Protein AF-0000000072198340 (afdb_homodimer)

Organism: NCBI:txid1219067

Secondary structure (DSSP, 8-state):
-HHHHHHTT-HHHHHHHHHHHHHHHHHHHTTS---HHHHHHHHHHHHHHHHHHHHHHHHHTHHHHTTSTTTTTSTTTTT-S-HHHHHHHHHHHHHHHHHHIIIII-HHHHHHHHHHHHIIIIIIIIIIHHH-TTHHHHHHHHHTHHHHHHHHHHHSS--HHHHHHHHHHHHHHHHHHHHHHHHTHHHHHHHT---HHHHH-HHHHHHHHHHHHHHHHHHHHHHHHHSS--HHHHHHHHHHHHHHHHHHTS---TTTHHHHHHHHHHHHHHHHHHHHHHHHHTTHHHH--/-HHHHHHTT-HHHHHHHHHHHHHHHHHHHTTS---HHHHHHHHHHHHHHHHHHHHHHHHHTHHHHTTSTTTTTSTTTTT-S-HHHHHHHHHHHHHHHHHHIIIII-HHHHHHHHHHHHIIIIIIIIIIHHH-TTHHHHHHHHHTHHHHHHHHHHHSS--HHHHHHHHHHHHHHHHHHHHHHHHTHHHHHHHT---HHHHH-HHHHHHHHHHHHHHHHHHHHHHHHHSS--HHHHHHHHHHHHHHHHHHTS---TTTHHHHHHHHHHHHHHHHHHHHHHHHHTHHHHHH-

Sequence (578 aa):
MLKSYLSITKPGIIFGNLISVAAGFFLAAKTEPASLTLFLTTLAGVGLVIASGCVVNNIFDRDIDQKMARTQNRELAKGNINIDVAFVYALVLLLVGTGLLFQLANPLSAVVVLLGYVYYVFFYTMWYKRNSVYGTLVGSISGAVPPLVGYLAVTNFISLEAILLFTMFCLWQMPHSYAIAMFRMQDYREAGIPVLPVKEGIHKAHRHMKAYVVAFGAVSLGLFLLGEAGYEYLAVAAVVCFMWTKVTFRSIDDENYVAWSKSVFKVSLLVVMGISGVLGVELLPLALVMLKSYLSITKPGIIFGNLISVAAGFFLAAKTEPASLTLFLTTLAGVGLVIASGCVVNNIFDRDIDQKMARTQNRELAKGNINIDVAFVYALVLLLVGTGLLFQLANPLSAVVVLLGYVYYVFFYTMWYKRNSVYGTLVGSISGAVPPLVGYLAVTNFISLEAILLFTMFCLWQMPHSYAIAMFRMQDYREAGIPVLPVKEGIHKAHRHMKAYVVAFGAVSLGLFLLGEAGYEYLAVAAVVCFMWTKVTFRSIDDENYVAWSKSVFKVSLLVVMGISGVLGVELLPLALV

Foldseek 3Di:
DVVLLVVLLPVVLLVLLLLLLLLLLLQLVVPFPDDPQLSVLLSQLLSLLSSLLSLLLCLLCLLLLCQFPVRVPRCVVVPVDDNVVSNVSSVVSNVVSLVSLVPPQHNLLSVLLVVLSCQCNPVQRVPPQQDHQCSQLSNQQSSLSSSLSSNCSGVVDCDPLSVLSSLLSSLLSLLLVLLVCQLRVVSCVRSNGNHCCNPPNDVVSLVSSLVSLVVSLVSQVVCVVVGDQDPLLVVLSVVLSVLLNVLSPDDDDPVCSNVSSVSNNVSSSVNSNSNSVSSNVVCVVVVVD/DVVLLVVLLPVVLLVLLLLLLLLLLLQLVVPFPDDPQLSVLLSQLLSLLSSLLSLLLCQLCLLLLCQFPVRVPRCVVVPVDDNVVSNVSSVVSNVVSLVSLVPPQHNLLSVLLVVLSCQCNPVQRPPPQQDHQCSQLSNQQSSLSSSLSSNCSGVVDCDPLSVLSSLLSSLLSLLLVLLVCQLRVVSCVRSNGNHCCNPPNDVVSLVSSLVSLVVSLVSQVVCVVVGDQDPLLVVLSVVLSVLLNVLSPDDDDPVCSNVSSVSNNVSSSVNSNSNSVSSNVVCVVVVVD

Nearest PDB structures (foldseek):
  4od4-assembly1_A  TM=7.819E-01  e=3.103E-07  Aeropyrum pernix K1
  8djm-assembly1_B  TM=6.922E-01  e=1.796E-05  Cricetulus griseus
  4wk5-assembly1_A-2  TM=5.628E-01  e=3.702E-02  Thermotoga neapolitana DSM 4359
  3pde-assembly1_B  TM=6.732E-01  e=1.519E-01  Levilactobacillus brevis ATCC 367
  3wjo-assembly1_A  TM=5.723E-01  e=1.115E-01  Escherichia coli O104:H4 str. 2009EL-2071

pLDDT: mean 94.13, std 7.8, range [33.42, 98.78]

InterPro domains:
  IPR000537 UbiA prenyltransferase [PF01040] (18-269)
  IPR006369 Protohaem IX farnesyltransferase [MF_00154] (1-284)
  IPR006369 Protohaem IX farnesyltransferase [PTHR43448] (4-273)
  IPR006369 Protohaem IX farnesyltransferase [TIGR01473] (3-276)
  IPR006369 Protohaem IX farnesyltransferase [cd13957] (6-278)
  IPR030470 UbiA prenyltransferase conserved site [PS00943] (57-79)
  IPR044878 UbiA prenyltransferase superfamily [G3DSA:1.10.357.140] (13-177)

Solvent-accessible surface area (backbone atoms only — not comparable to full-atom values): 28227 Å² total; per-residue (Å²): 110,68,66,59,58,49,55,46,30,37,59,70,59,42,54,57,44,45,47,38,18,47,23,23,31,34,55,34,45,73,80,36,82,72,50,71,67,45,50,52,43,49,49,50,13,52,41,28,35,50,26,15,53,35,31,52,44,45,66,71,36,21,75,45,26,53,51,19,86,91,37,32,78,36,53,53,39,66,60,75,49,61,65,68,59,49,47,53,50,22,48,50,29,35,52,52,10,40,49,42,21,38,76,63,50,29,48,58,27,26,43,52,51,50,51,28,48,51,43,35,51,49,49,15,61,70,38,26,43,60,72,29,59,57,15,62,62,53,39,18,53,35,65,15,36,46,25,35,34,24,23,23,40,51,65,62,58,87,48,71,50,48,52,41,53,26,51,32,44,28,32,50,40,48,42,37,51,50,20,51,48,53,58,41,38,70,40,33,58,67,41,58,35,36,43,46,44,78,71,67,29,61,67,55,40,49,53,51,30,46,53,31,52,52,50,26,45,53,39,54,50,42,38,41,75,73,34,88,49,51,70,68,41,50,54,53,48,52,52,39,43,49,53,44,47,59,58,53,68,51,88,74,50,97,86,44,38,47,65,50,20,52,50,41,33,55,42,45,52,49,36,55,50,50,55,28,47,40,34,48,56,62,43,53,65,58,72,75,94,110,68,64,60,58,50,56,46,28,38,60,70,59,42,54,58,44,45,47,39,18,48,21,23,32,34,55,35,45,74,81,35,81,72,51,71,67,45,51,53,43,49,50,50,13,52,41,28,35,50,26,16,52,33,33,51,45,43,65,72,37,24,74,46,26,53,51,20,86,92,39,32,77,37,53,55,38,67,59,75,49,62,64,67,59,48,48,53,52,23,48,51,30,34,53,53,12,38,48,42,21,38,74,63,50,28,49,58,26,27,43,52,50,48,50,27,47,50,44,35,52,49,50,15,60,70,39,27,44,60,74,29,59,56,15,60,62,54,40,19,54,35,66,16,36,46,25,37,35,25,22,23,41,52,66,63,59,89,48,71,51,48,50,41,52,28,51,32,44,28,33,52,41,47,41,38,51,51,19,50,47,52,59,40,38,68,40,34,60,67,40,58,35,35,43,46,44,76,71,66,28,61,67,55,40,48,53,50,31,47,52,30,53,53,51,26,45,53,39,55,50,42,36,40,76,72,34,88,49,51,69,68,40,49,53,52,48,51,51,40,44,48,54,44,48,59,58,53,68,52,88,73,53,96,86,45,41,48,66,50,20,50,51,42,34,53,44,46,53,48,34,55,51,49,55,27,47,39,35,48,55,64,44,53,63,59,70,73,94

Structure (mmCIF, N/CA/C/O backbone):
data_AF-0000000072198340-model_v1
#
loop_
_entity.id
_entity.type
_entity.pdbx_description
1 polymer 'Protoheme IX farnesyltransferase'
#
loop_
_atom_site.group_PDB
_atom_site.id
_atom_site.type_symbol
_atom_site.label_atom_id
_atom_site.label_alt_id
_atom_site.label_comp_id
_atom_site.label_asym_id
_atom_site.label_entity_id
_atom_site.label_seq_id
_atom_site.pdbx_PDB_ins_code
_atom_site.Cartn_x
_atom_site.Cartn_y
_atom_site.Cartn_z
_atom_site.occupancy
_atom_site.B_iso_or_equiv
_atom_site.auth_seq_id
_atom_site.auth_comp_id
_atom_site.auth_asym_id
_atom_site.auth_atom_id
_atom_site.pdbx_PDB_model_num
ATOM 1 N N . MET A 1 1 ? 3.089 6.804 -27.56 1 71.6 1 MET A N 1
ATOM 2 C CA . MET A 1 1 ? 2.957 7.195 -26.159 1 71.6 1 MET A CA 1
ATOM 3 C C . MET A 1 1 ? 2.004 6.261 -25.421 1 71.6 1 MET A C 1
ATOM 5 O O . MET A 1 1 ? 2.393 5.61 -24.45 1 71.6 1 MET A O 1
ATOM 9 N N . LEU A 1 2 ? 0.868 5.966 -26.065 1 81.46 2 LEU A N 1
ATOM 10 C CA . LEU A 1 2 ? -0.117 5.1 -25.427 1 81.46 2 LEU A CA 1
ATOM 11 C C . LEU A 1 2 ? 0.385 3.661 -25.361 1 81.46 2 LEU A C 1
ATOM 13 O O . LEU A 1 2 ? 0.169 2.969 -24.364 1 81.46 2 LEU A O 1
ATOM 17 N N . 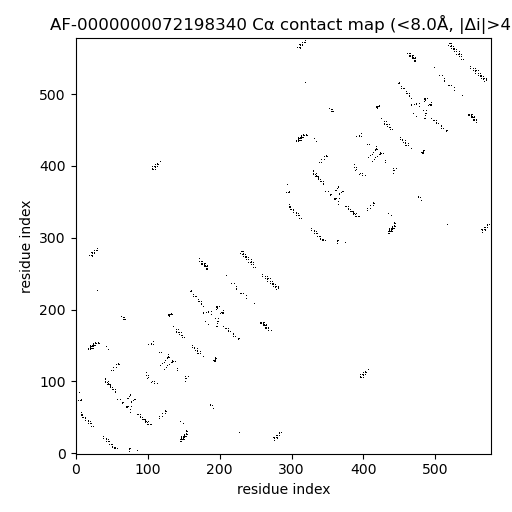LYS A 1 3 ? 1.076 3.167 -26.41 1 88.14 3 LYS A N 1
ATOM 18 C CA . LYS A 1 3 ? 1.597 1.804 -26.432 1 88.14 3 LYS A CA 1
ATOM 19 C C . LYS A 1 3 ? 2.635 1.594 -25.332 1 88.14 3 LYS A C 1
ATOM 21 O O . LYS A 1 3 ? 2.673 0.536 -24.701 1 88.14 3 LYS A O 1
ATOM 26 N N . SER A 1 4 ? 3.409 2.583 -25.156 1 90.8 4 SER A N 1
ATOM 27 C CA . SER A 1 4 ? 4.429 2.515 -24.115 1 90.8 4 SER A CA 1
ATOM 28 C C . SER A 1 4 ? 3.799 2.407 -22.73 1 90.8 4 SER A C 1
ATOM 30 O O . SER A 1 4 ? 4.25 1.618 -21.898 1 90.8 4 SER A O 1
ATOM 32 N N . TYR A 1 5 ? 2.75 3.127 -22.561 1 92.15 5 TYR A N 1
ATOM 33 C CA . TYR A 1 5 ? 2.091 3.105 -21.26 1 92.15 5 TYR A CA 1
ATOM 34 C C . TYR A 1 5 ? 1.338 1.797 -21.052 1 92.15 5 TYR A C 1
ATOM 36 O O . TYR A 1 5 ? 1.259 1.291 -19.93 1 92.15 5 TYR A O 1
ATOM 44 N N . LEU A 1 6 ? 0.798 1.265 -22.1 1 93.67 6 LEU A N 1
ATOM 45 C CA . LEU A 1 6 ? 0.149 -0.038 -22.006 1 93.67 6 LEU A CA 1
ATOM 46 C C . LEU A 1 6 ? 1.17 -1.134 -21.721 1 93.67 6 LEU A C 1
ATOM 48 O O . LEU A 1 6 ? 0.885 -2.075 -20.977 1 93.67 6 LEU A O 1
ATOM 52 N N . SER A 1 7 ? 2.289 -1.025 -22.285 1 94.09 7 SER A N 1
ATOM 53 C CA . SER A 1 7 ? 3.312 -2.055 -22.143 1 94.09 7 SER A CA 1
ATOM 54 C C . SER A 1 7 ? 3.768 -2.187 -20.694 1 94.09 7 SER A C 1
ATOM 56 O O . SER A 1 7 ? 4.049 -3.291 -20.224 1 94.09 7 SER A O 1
ATOM 58 N N . ILE A 1 8 ? 3.791 -1.081 -19.957 1 94.68 8 ILE A N 1
ATOM 59 C CA . ILE A 1 8 ? 4.334 -1.127 -18.604 1 94.68 8 ILE A CA 1
ATOM 60 C C . ILE A 1 8 ? 3.288 -1.693 -17.647 1 94.68 8 ILE A C 1
ATOM 62 O O . ILE A 1 8 ? 3.592 -1.99 -16.489 1 94.68 8 ILE A O 1
ATOM 66 N N . THR A 1 9 ? 2.079 -1.868 -18.116 1 95.6 9 THR A N 1
ATOM 67 C CA . THR A 1 9 ? 1.067 -2.54 -17.308 1 95.6 9 THR A CA 1
ATOM 68 C C . THR A 1 9 ? 1.202 -4.056 -17.422 1 95.6 9 THR A C 1
ATOM 70 O O . THR A 1 9 ? 0.551 -4.8 -16.686 1 95.6 9 THR A O 1
ATOM 73 N N . LYS A 1 10 ? 1.981 -4.58 -18.272 1 94.09 10 LYS A N 1
ATOM 74 C CA . LYS A 1 10 ? 2.23 -6.004 -18.483 1 94.09 10 LYS A CA 1
ATOM 75 C C . LYS A 1 10 ? 0.937 -6.745 -18.811 1 94.09 10 LYS A C 1
ATOM 77 O O . LYS A 1 10 ? 0.526 -7.643 -18.074 1 94.09 10 LYS A O 1
ATOM 82 N N . PRO A 1 11 ? 0.381 -6.486 -20.012 1 95.04 11 PRO A N 1
ATOM 83 C CA . PRO A 1 11 ? -0.934 -7.024 -20.368 1 95.04 11 PRO A CA 1
ATOM 84 C C . PRO A 1 11 ? -0.988 -8.548 -20.295 1 95.04 11 PRO A C 1
ATOM 86 O O . PRO A 1 11 ? -2.031 -9.117 -19.962 1 95.04 11 PRO A O 1
ATOM 89 N N . GLY A 1 12 ? 0.08 -9.257 -20.677 1 92.88 12 GLY A N 1
ATOM 90 C CA . GLY A 1 12 ? 0.111 -10.705 -20.551 1 92.88 12 GLY A CA 1
ATOM 91 C C . GLY A 1 12 ? -0.136 -11.186 -19.134 1 92.88 12 GLY A C 1
ATOM 92 O O . GLY A 1 12 ? -0.887 -12.139 -18.918 1 92.88 12 GLY A O 1
ATOM 93 N N . ILE A 1 13 ? 0.46 -10.522 -18.18 1 92.59 13 ILE A N 1
ATOM 94 C CA . ILE A 1 13 ? 0.301 -10.866 -16.771 1 92.59 13 ILE A CA 1
ATOM 95 C C . ILE A 1 13 ? -1.133 -10.582 -16.33 1 92.59 13 ILE A C 1
ATOM 97 O O . ILE A 1 13 ? -1.74 -11.386 -15.617 1 92.59 13 ILE A O 1
ATOM 101 N N . ILE A 1 14 ? -1.649 -9.479 -16.771 1 96.39 14 ILE A N 1
ATOM 102 C CA . ILE A 1 14 ? -3.018 -9.111 -16.427 1 96.39 14 ILE A CA 1
ATOM 103 C C . ILE A 1 14 ? -3.982 -10.184 -16.93 1 96.39 14 ILE A C 1
ATOM 105 O O . ILE A 1 14 ? -4.846 -10.649 -16.183 1 96.39 14 ILE A O 1
ATOM 109 N N . PHE A 1 15 ? -3.807 -10.593 -18.163 1 94.33 15 PHE A N 1
ATOM 110 C CA . PHE A 1 15 ? -4.697 -11.584 -18.757 1 94.33 15 PHE A CA 1
ATOM 111 C C . PHE A 1 15 ? -4.62 -12.904 -17.999 1 94.33 15 PHE A C 1
ATOM 113 O O . PHE A 1 15 ? -5.645 -13.538 -17.74 1 94.33 15 PHE A O 1
ATOM 120 N N . GLY A 1 16 ? -3.429 -13.338 -17.682 1 93.55 16 GLY A N 1
ATOM 121 C CA . GLY A 1 16 ? -3.277 -14.556 -16.902 1 93.55 16 GLY A CA 1
ATOM 122 C C . GLY A 1 16 ? -3.974 -14.494 -15.556 1 93.55 16 GLY A C 1
ATOM 123 O O . GLY A 1 16 ? -4.644 -15.447 -15.153 1 93.55 16 GLY A O 1
ATOM 124 N N . ASN A 1 17 ? -3.867 -13.395 -14.915 1 96.84 17 ASN A N 1
ATOM 125 C CA . ASN A 1 17 ? -4.501 -13.236 -13.61 1 96.84 17 ASN A CA 1
ATOM 126 C C . ASN A 1 17 ? -6.021 -13.157 -13.732 1 96.84 17 ASN A C 1
ATOM 128 O O . ASN A 1 17 ? -6.743 -13.616 -12.845 1 96.84 17 ASN A O 1
ATOM 132 N N . LEU A 1 18 ? -6.466 -12.537 -14.802 1 97.47 18 LEU A N 1
ATOM 133 C CA . LEU A 1 18 ? -7.909 -12.405 -14.971 1 97.47 18 LEU A CA 1
ATOM 134 C C . LEU A 1 18 ? -8.559 -13.768 -15.179 1 97.47 18 LEU A C 1
ATOM 136 O O . LEU A 1 18 ? -9.713 -13.975 -14.796 1 97.47 18 LEU A O 1
ATOM 140 N N . ILE A 1 19 ? -7.83 -14.718 -15.746 1 95.81 19 ILE A N 1
ATOM 141 C CA . ILE A 1 19 ? -8.322 -16.087 -15.858 1 95.81 19 ILE A CA 1
ATOM 142 C C . ILE A 1 19 ? -8.541 -16.672 -14.465 1 95.81 19 ILE A C 1
ATOM 144 O O . ILE A 1 19 ? -9.565 -17.308 -14.206 1 95.81 19 ILE A O 1
ATOM 148 N N . SER A 1 20 ? -7.612 -16.411 -13.576 1 96.76 20 SER A N 1
ATOM 149 C CA . SER A 1 20 ? -7.753 -16.923 -12.216 1 96.76 20 SER A CA 1
ATOM 150 C C . SER A 1 20 ? -8.865 -16.198 -11.465 1 96.76 20 SER A C 1
ATOM 152 O O . SER A 1 20 ? -9.543 -16.793 -10.624 1 96.76 20 SER A O 1
ATOM 154 N N . VAL A 1 21 ? -9.039 -14.885 -11.731 1 98.36 21 VAL A N 1
ATOM 155 C CA . VAL A 1 21 ? -10.162 -14.151 -11.159 1 98.36 21 VAL A CA 1
ATOM 156 C C . VAL A 1 21 ? -11.476 -14.805 -11.579 1 98.36 21 VAL A C 1
ATOM 158 O O . VAL A 1 21 ? -12.37 -15.004 -10.753 1 98.36 21 VAL A O 1
ATOM 161 N N . ALA A 1 22 ? -11.568 -15.128 -12.865 1 97.46 22 ALA A N 1
ATOM 162 C CA . ALA A 1 22 ? -12.767 -15.777 -13.39 1 97.46 22 ALA A CA 1
ATOM 163 C C . ALA A 1 22 ? -13.006 -17.122 -12.71 1 97.46 22 ALA A C 1
ATOM 165 O O . ALA A 1 22 ? -14.145 -17.469 -12.39 1 97.46 22 ALA A O 1
ATOM 166 N N . ALA A 1 23 ? -11.951 -17.819 -12.483 1 96.67 23 ALA A N 1
ATOM 167 C CA . ALA A 1 23 ? -12.066 -19.115 -11.818 1 96.67 23 ALA A CA 1
ATOM 168 C C . ALA A 1 23 ? -12.703 -18.969 -10.439 1 96.67 23 ALA A C 1
ATOM 170 O O . ALA A 1 23 ? -13.62 -19.716 -10.09 1 96.67 23 ALA A O 1
ATOM 171 N N . GLY A 1 24 ? -12.204 -18.04 -9.68 1 97.55 24 GLY A N 1
ATOM 172 C CA . GLY A 1 24 ? -12.788 -17.792 -8.371 1 97.55 24 GLY A CA 1
ATOM 173 C C . GLY A 1 24 ? -14.232 -17.332 -8.439 1 97.55 24 GLY A C 1
ATOM 174 O O . GLY A 1 24 ? -15.072 -17.789 -7.661 1 97.55 24 GLY A O 1
ATOM 175 N N . PHE A 1 25 ? -14.521 -16.417 -9.352 1 97.96 25 PHE A N 1
ATOM 176 C CA . PHE A 1 25 ? -15.865 -15.886 -9.547 1 97.96 25 PHE A CA 1
ATOM 177 C C . PHE A 1 25 ? -16.847 -17.004 -9.873 1 97.96 25 PHE A C 1
ATOM 179 O O . PHE A 1 25 ? -17.924 -17.086 -9.278 1 97.96 25 PHE A O 1
ATOM 186 N N . PHE A 1 26 ? -16.47 -17.902 -10.807 1 96.37 26 PHE A N 1
ATOM 187 C CA . PHE A 1 26 ? -17.357 -18.968 -11.257 1 96.37 26 PHE A CA 1
ATOM 188 C C . PHE A 1 26 ? -17.579 -19.993 -10.151 1 96.37 26 PHE A C 1
ATOM 190 O O . PHE A 1 26 ? -18.674 -20.542 -10.016 1 96.37 26 PHE A O 1
ATOM 197 N N . LEU A 1 27 ? -16.58 -20.249 -9.392 1 96.06 27 LEU A N 1
ATOM 198 C CA . LEU A 1 27 ? -16.739 -21.168 -8.27 1 96.06 27 LEU A CA 1
ATOM 199 C C . LEU A 1 27 ? -17.782 -20.648 -7.286 1 96.06 27 LEU A C 1
ATOM 201 O O . LEU A 1 27 ? -18.646 -21.403 -6.834 1 96.06 27 LEU A O 1
ATOM 205 N N . ALA A 1 28 ? -17.735 -19.358 -6.97 1 96.65 28 ALA A N 1
ATOM 206 C CA . ALA A 1 28 ? -18.668 -18.748 -6.026 1 96.65 28 ALA A CA 1
ATOM 207 C C . ALA A 1 28 ? -20.069 -18.654 -6.624 1 96.65 28 ALA A C 1
ATOM 209 O O . ALA A 1 28 ? -21.066 -18.765 -5.906 1 96.65 28 ALA A O 1
ATOM 210 N N . ALA A 1 29 ? -20.142 -18.475 -7.881 1 95.17 29 ALA A N 1
ATOM 211 C CA . ALA A 1 29 ? -21.412 -18.271 -8.574 1 95.17 29 ALA A CA 1
ATOM 212 C C . ALA A 1 29 ? -22.254 -19.543 -8.562 1 95.17 29 ALA A C 1
ATOM 214 O O . ALA A 1 29 ? -23.445 -19.51 -8.881 1 95.17 29 ALA A O 1
ATOM 215 N N . LYS A 1 30 ? -21.709 -20.622 -8.217 1 92.28 30 LYS A N 1
ATOM 216 C CA . LYS A 1 30 ? -22.437 -21.885 -8.137 1 92.28 30 LYS A CA 1
ATOM 217 C C . LYS A 1 30 ? -23.432 -21.873 -6.98 1 92.28 30 LYS A C 1
ATOM 219 O O . LYS A 1 30 ? -24.453 -22.563 -7.025 1 92.28 30 LYS A O 1
ATOM 224 N N . THR A 1 31 ? -23.118 -21.096 -5.964 1 91.53 31 THR A N 1
ATOM 225 C CA . THR A 1 31 ? -23.944 -21.168 -4.764 1 91.53 31 THR A CA 1
ATOM 226 C C . THR A 1 31 ? -24.496 -19.792 -4.404 1 91.53 31 THR A C 1
ATOM 228 O O . THR A 1 31 ? -25.358 -19.672 -3.531 1 91.53 31 THR A O 1
ATOM 231 N N . GLU A 1 32 ? -23.991 -18.734 -5 1 93.94 32 GLU A N 1
ATOM 232 C CA . GLU A 1 32 ? -24.408 -17.368 -4.698 1 93.94 32 GLU A CA 1
ATOM 233 C C . GLU A 1 32 ? -24.847 -16.633 -5.962 1 93.94 32 GLU A C 1
ATOM 235 O O . GLU A 1 32 ? -24.365 -16.929 -7.057 1 93.94 32 GLU A O 1
ATOM 240 N N . PRO A 1 33 ? -25.797 -15.728 -5.826 1 94.09 33 PRO A N 1
ATOM 241 C CA . PRO A 1 33 ? -26.233 -14.955 -6.992 1 94.09 33 PRO A CA 1
ATOM 242 C C . PRO A 1 33 ? -25.103 -14.137 -7.613 1 94.09 33 PRO A C 1
ATOM 244 O O . PRO A 1 33 ? -24.339 -13.486 -6.895 1 94.09 33 PRO A O 1
ATOM 247 N N . ALA A 1 34 ? -24.993 -14.265 -8.895 1 94.99 34 ALA A N 1
ATOM 248 C CA . ALA A 1 34 ? -23.99 -13.538 -9.669 1 94.99 34 ALA A CA 1
ATOM 249 C C . ALA A 1 34 ? -24.589 -12.98 -10.957 1 94.99 34 ALA A C 1
ATOM 251 O O . ALA A 1 34 ? -25.619 -13.466 -11.431 1 94.99 34 ALA A O 1
ATOM 252 N N . SER A 1 35 ? -24.044 -11.874 -11.481 1 96.5 35 SER A N 1
ATOM 253 C CA . SER A 1 35 ? -24.503 -11.235 -12.71 1 96.5 35 SER A CA 1
ATOM 254 C C . SER A 1 35 ? -23.338 -10.942 -13.649 1 96.5 35 SER A C 1
ATOM 256 O O . SER A 1 35 ? -22.179 -10.952 -13.23 1 96.5 35 SER A O 1
ATOM 258 N N . LEU A 1 36 ? -23.657 -10.784 -14.926 1 96.05 36 LEU A N 1
ATOM 259 C CA . LEU A 1 36 ? -22.648 -10.439 -15.922 1 96.05 36 LEU A CA 1
ATOM 260 C C . LEU A 1 36 ? -22.005 -9.094 -15.601 1 96.05 36 LEU A C 1
ATOM 262 O O . LEU A 1 36 ? -20.801 -8.914 -15.796 1 96.05 36 LEU A O 1
ATOM 266 N N . THR A 1 37 ? -22.812 -8.163 -15.119 1 97.43 37 THR A N 1
ATOM 267 C CA . THR A 1 37 ? -22.299 -6.853 -14.734 1 97.43 37 THR A CA 1
ATOM 268 C C . THR A 1 37 ? -21.28 -6.982 -13.605 1 97.43 37 THR A C 1
ATOM 270 O O . THR A 1 37 ? -20.224 -6.347 -13.639 1 97.43 37 THR A O 1
ATOM 273 N N . LEU A 1 38 ? -21.647 -7.805 -12.621 1 98.1 38 LEU A N 1
ATOM 274 C CA . LEU A 1 38 ? -20.724 -8.041 -11.517 1 98.1 38 LEU A CA 1
ATOM 275 C C . LEU A 1 38 ? -19.438 -8.693 -12.012 1 98.1 38 LEU A C 1
ATOM 277 O O . LEU A 1 38 ? -18.344 -8.333 -11.572 1 98.1 38 LEU A O 1
ATOM 281 N N . PHE A 1 39 ? -19.577 -9.651 -12.947 1 97.71 39 PHE A N 1
ATOM 282 C CA . PHE A 1 39 ? -18.43 -10.35 -13.516 1 97.71 39 PHE A CA 1
ATOM 283 C C . PHE A 1 39 ? -17.498 -9.374 -14.224 1 97.71 39 PHE A C 1
ATOM 285 O O . PHE A 1 39 ? -16.298 -9.337 -13.941 1 97.71 39 PHE A O 1
ATOM 292 N N . LEU A 1 40 ? -18.017 -8.539 -15.065 1 98.29 40 LEU A N 1
ATOM 293 C CA . LEU A 1 40 ? -17.231 -7.605 -15.863 1 98.29 40 LEU A CA 1
ATOM 294 C C . LEU A 1 40 ? -16.587 -6.543 -14.978 1 98.29 40 LEU A C 1
ATOM 296 O O . LEU A 1 40 ? -15.442 -6.147 -15.209 1 98.29 40 LEU A O 1
ATOM 300 N N . THR A 1 41 ? -17.303 -6.087 -13.988 1 98.22 41 THR A N 1
ATOM 301 C CA . THR A 1 41 ? -16.772 -5.096 -13.058 1 98.22 41 THR A CA 1
ATOM 302 C C . THR A 1 41 ? -15.627 -5.684 -12.237 1 98.22 41 THR A C 1
ATOM 304 O O . THR A 1 41 ? -14.636 -5.002 -11.968 1 98.22 41 THR A O 1
ATOM 307 N N . THR A 1 42 ? -15.8 -6.899 -11.823 1 98.62 42 THR A N 1
ATOM 308 C CA . THR A 1 42 ? -14.758 -7.569 -11.053 1 98.62 42 THR A CA 1
ATOM 309 C C . THR A 1 42 ? -13.49 -7.732 -11.885 1 98.62 42 THR A C 1
ATOM 311 O O . THR A 1 42 ? -12.389 -7.44 -11.413 1 98.62 42 THR A O 1
ATOM 314 N N . LEU A 1 43 ? -13.642 -8.141 -13.135 1 98.67 43 LEU A N 1
ATOM 315 C CA . LEU A 1 43 ? -12.498 -8.291 -14.027 1 98.67 43 LEU A CA 1
ATOM 316 C C . LEU A 1 43 ? -11.8 -6.953 -14.247 1 98.67 43 LEU A C 1
ATOM 318 O O . LEU A 1 43 ? -10.574 -6.865 -14.152 1 98.67 43 LEU A O 1
ATOM 322 N N . ALA A 1 44 ? -12.605 -5.935 -14.515 1 98.64 44 ALA A N 1
ATOM 323 C CA . ALA A 1 44 ? -12.054 -4.611 -14.791 1 98.64 44 ALA A CA 1
ATOM 324 C C . ALA A 1 44 ? -11.353 -4.042 -13.561 1 98.64 44 ALA A C 1
ATOM 326 O O . ALA A 1 44 ? -10.243 -3.513 -13.66 1 98.64 44 ALA A O 1
ATOM 327 N N . GLY A 1 45 ? -12.032 -4.108 -12.413 1 98.78 45 GLY A N 1
ATOM 328 C CA . GLY A 1 45 ? -11.469 -3.576 -11.182 1 98.78 45 GLY A CA 1
ATOM 329 C C . GLY A 1 45 ? -10.166 -4.244 -10.784 1 98.78 45 GLY A C 1
ATOM 330 O O . GLY A 1 45 ? -9.171 -3.567 -10.519 1 98.78 45 GLY A O 1
ATOM 331 N N . VAL A 1 46 ? -10.136 -5.566 -10.747 1 98.76 46 VAL A N 1
ATOM 332 C CA . VAL A 1 46 ? -8.931 -6.304 -10.386 1 98.76 46 VAL A CA 1
ATOM 333 C C . VAL A 1 46 ? -7.84 -6.053 -11.425 1 98.76 46 VAL A C 1
ATOM 335 O O . VAL A 1 46 ? -6.674 -5.858 -11.075 1 98.76 46 VAL A O 1
ATOM 338 N N . GLY A 1 47 ? -8.268 -6.062 -12.71 1 98.67 47 GLY A N 1
ATOM 339 C CA . GLY A 1 47 ? -7.318 -5.803 -13.78 1 98.67 47 GLY A CA 1
ATOM 340 C C . GLY A 1 47 ? -6.607 -4.47 -13.637 1 98.67 47 GLY A C 1
ATOM 341 O O . GLY A 1 47 ? -5.393 -4.384 -13.836 1 98.67 47 GLY A O 1
ATOM 342 N N . LEU A 1 48 ? -7.339 -3.423 -13.285 1 98.75 48 LEU A N 1
ATOM 343 C CA . LEU A 1 48 ? -6.761 -2.094 -13.116 1 98.75 48 LEU A CA 1
ATOM 344 C C . LEU A 1 48 ? -5.814 -2.061 -11.92 1 98.75 48 LEU A C 1
ATOM 346 O O . LEU A 1 48 ? -4.764 -1.418 -11.972 1 98.75 48 LEU A O 1
ATOM 350 N N . VAL A 1 49 ? -6.154 -2.744 -10.835 1 98.54 49 VAL A N 1
ATOM 351 C CA . VAL A 1 49 ? -5.297 -2.78 -9.654 1 98.54 49 VAL A CA 1
ATOM 352 C C . VAL A 1 49 ? -4.013 -3.544 -9.971 1 98.54 49 VAL A C 1
ATOM 354 O O . VAL A 1 49 ? -2.922 -3.13 -9.571 1 98.54 49 VAL A O 1
ATOM 357 N N . ILE A 1 50 ? -4.114 -4.666 -10.673 1 98.33 50 ILE A N 1
ATOM 358 C CA . ILE A 1 50 ? -2.94 -5.426 -11.089 1 98.33 50 ILE A CA 1
ATOM 359 C C . ILE A 1 50 ? -2.059 -4.562 -11.988 1 98.33 50 ILE A C 1
ATOM 361 O O . ILE A 1 50 ? -0.835 -4.543 -11.835 1 98.33 50 ILE A O 1
ATOM 365 N N . ALA A 1 51 ? -2.722 -3.876 -12.932 1 98.38 51 ALA A N 1
ATOM 366 C CA . ALA A 1 51 ? -1.987 -2.974 -13.814 1 98.38 51 ALA A CA 1
ATOM 367 C C . ALA A 1 51 ? -1.179 -1.958 -13.011 1 98.38 51 ALA A C 1
ATOM 369 O O . ALA A 1 51 ? -0.013 -1.701 -13.319 1 98.38 51 ALA A O 1
ATOM 370 N N . SER A 1 52 ? -1.826 -1.403 -12.044 1 97.69 52 SER A N 1
ATOM 371 C CA . SER A 1 52 ? -1.144 -0.461 -11.164 1 97.69 52 SER A CA 1
ATOM 372 C C . SER A 1 52 ? 0.083 -1.096 -10.518 1 97.69 52 SER A C 1
ATOM 374 O O . SER A 1 52 ? 1.163 -0.502 -10.507 1 97.69 52 SER A O 1
ATOM 376 N N . GLY A 1 53 ? -0.104 -2.257 -9.918 1 96.54 53 GLY A N 1
ATOM 377 C CA . GLY A 1 53 ? 1.008 -2.967 -9.307 1 96.54 53 GLY A CA 1
ATOM 378 C C . GLY A 1 53 ? 2.151 -3.228 -10.27 1 96.54 53 GLY A C 1
ATOM 379 O O . GLY A 1 53 ? 3.321 -3.127 -9.895 1 96.54 53 GLY A O 1
ATOM 380 N N . CYS A 1 54 ? 1.839 -3.546 -11.487 1 96.72 54 CYS A N 1
ATOM 381 C CA . CYS A 1 54 ? 2.847 -3.817 -12.505 1 96.72 54 CYS A CA 1
ATOM 382 C C . CYS A 1 54 ? 3.62 -2.553 -12.858 1 96.72 54 CYS A C 1
ATOM 384 O O . CYS A 1 54 ? 4.829 -2.604 -13.093 1 96.72 54 CYS A O 1
ATOM 386 N N . VAL A 1 55 ? 2.931 -1.452 -12.948 1 96.04 55 VAL A N 1
ATOM 387 C CA . VAL A 1 55 ? 3.6 -0.187 -13.23 1 96.04 55 VAL A CA 1
ATOM 388 C C . VAL A 1 55 ? 4.599 0.129 -12.119 1 96.04 55 VAL A C 1
ATOM 390 O O . VAL A 1 55 ? 5.744 0.497 -12.391 1 96.04 55 VAL A O 1
ATOM 393 N N . VAL A 1 56 ? 4.158 -0.035 -10.874 1 93.83 56 VAL A N 1
ATOM 394 C CA . VAL A 1 56 ? 5.03 0.239 -9.737 1 93.83 56 VAL A CA 1
ATOM 395 C C . VAL A 1 56 ? 6.212 -0.728 -9.747 1 93.83 56 VAL A C 1
ATOM 397 O O . VAL A 1 56 ? 7.35 -0.329 -9.489 1 93.83 56 VAL A O 1
ATOM 400 N N . ASN A 1 57 ? 5.931 -1.98 -10.04 1 94.59 57 ASN A N 1
ATOM 401 C CA . ASN A 1 57 ? 6.991 -2.975 -10.166 1 94.59 57 ASN A CA 1
ATOM 402 C C . ASN A 1 57 ? 8.031 -2.559 -11.203 1 94.59 57 ASN A C 1
ATOM 404 O O . ASN A 1 57 ? 9.234 -2.685 -10.967 1 94.59 57 ASN A O 1
ATOM 408 N N . ASN A 1 58 ? 7.586 -2.049 -12.323 1 94.83 58 ASN A N 1
ATOM 409 C CA . ASN A 1 58 ? 8.483 -1.584 -13.375 1 94.83 58 ASN A CA 1
ATOM 410 C C . ASN A 1 58 ? 9.325 -0.399 -12.912 1 94.83 58 ASN A C 1
ATOM 412 O O . ASN A 1 58 ? 10.484 -0.263 -13.307 1 94.83 58 ASN A O 1
ATOM 416 N N . ILE A 1 59 ? 8.756 0.465 -12.178 1 91.14 59 ILE A N 1
ATOM 417 C CA . ILE A 1 59 ? 9.464 1.633 -11.666 1 91.14 59 ILE A CA 1
ATOM 418 C C . ILE A 1 59 ? 10.596 1.186 -10.743 1 91.14 59 ILE A C 1
ATOM 420 O O . ILE A 1 59 ? 11.736 1.637 -10.885 1 91.14 59 ILE A O 1
ATOM 424 N N . PHE A 1 60 ? 10.362 0.244 -9.9 1 89.37 60 PHE A N 1
ATOM 425 C CA . PHE A 1 60 ? 11.321 -0.157 -8.877 1 89.37 60 PHE A CA 1
ATOM 426 C C . PHE A 1 60 ? 12.355 -1.118 -9.452 1 89.37 60 PHE A C 1
ATOM 428 O O . PHE A 1 60 ? 13.496 -1.16 -8.988 1 89.37 60 PHE A O 1
ATOM 435 N N . ASP A 1 61 ? 11.988 -1.846 -10.459 1 92.3 61 ASP A N 1
ATOM 436 C CA . ASP A 1 61 ? 12.865 -2.875 -11.01 1 92.3 61 ASP A CA 1
ATOM 437 C C . ASP A 1 61 ? 13.698 -2.326 -12.166 1 92.3 61 ASP A C 1
ATOM 439 O O . ASP A 1 61 ? 14.387 -3.081 -12.855 1 92.3 61 ASP A O 1
ATOM 443 N N . ARG A 1 62 ? 13.702 -1.137 -12.38 1 91.47 62 ARG A N 1
ATOM 444 C CA . ARG A 1 62 ? 14.409 -0.551 -13.514 1 91.47 62 ARG A CA 1
ATOM 445 C C . ARG A 1 62 ? 15.884 -0.938 -13.499 1 91.47 62 ARG A C 1
ATOM 447 O O . ARG A 1 62 ? 16.462 -1.243 -14.544 1 91.47 62 ARG A O 1
ATOM 454 N N . ASP A 1 63 ? 16.501 -0.983 -12.378 1 89.94 63 ASP A N 1
ATOM 455 C CA . ASP A 1 63 ? 17.929 -1.252 -12.239 1 89.94 63 ASP A CA 1
ATOM 456 C C . ASP A 1 63 ? 18.24 -2.72 -12.52 1 89.94 63 ASP A C 1
ATOM 458 O O . ASP A 1 63 ? 19.214 -3.033 -13.209 1 89.94 63 ASP A O 1
ATOM 462 N N . ILE A 1 64 ? 17.379 -3.633 -12.071 1 90.26 64 ILE A N 1
ATOM 463 C CA . ILE A 1 64 ? 17.653 -5.048 -12.292 1 90.26 64 ILE A CA 1
ATOM 464 C C . ILE A 1 64 ? 17.158 -5.459 -13.677 1 90.26 64 ILE A C 1
ATOM 466 O O . ILE A 1 64 ? 17.71 -6.374 -14.294 1 90.26 64 ILE A O 1
ATOM 470 N N . ASP A 1 65 ? 16.141 -4.773 -14.165 1 91.89 65 ASP A N 1
ATOM 471 C CA . ASP A 1 65 ? 15.617 -5.095 -15.488 1 91.89 65 ASP A CA 1
ATOM 472 C C . ASP A 1 65 ? 16.665 -4.841 -16.57 1 91.89 65 ASP A C 1
ATOM 474 O O . ASP A 1 65 ? 16.723 -5.563 -17.567 1 91.89 65 ASP A O 1
ATOM 478 N N . GLN A 1 66 ? 17.508 -3.914 -16.352 1 92.32 66 GLN A N 1
ATOM 479 C CA . GLN A 1 66 ? 18.558 -3.576 -17.307 1 92.32 66 GLN A CA 1
ATOM 480 C C . GLN A 1 66 ? 19.568 -4.712 -17.44 1 92.32 66 GLN A C 1
ATOM 482 O O . GLN A 1 66 ? 20.247 -4.829 -18.462 1 92.32 66 GLN A O 1
ATOM 487 N N . LYS A 1 67 ? 19.633 -5.576 -16.464 1 91.61 67 LYS A N 1
ATOM 488 C CA . LYS A 1 67 ? 20.666 -6.605 -16.392 1 91.61 67 LYS A CA 1
ATOM 489 C C . LYS A 1 67 ? 20.146 -7.944 -16.908 1 91.61 67 LYS A C 1
ATOM 491 O O . LYS A 1 67 ? 20.897 -8.918 -16.989 1 91.61 67 LYS A O 1
ATOM 496 N N . MET A 1 68 ? 18.874 -7.985 -17.253 1 89.93 68 MET A N 1
ATOM 497 C CA . MET A 1 68 ? 18.256 -9.22 -17.729 1 89.93 68 MET A CA 1
ATOM 498 C C . MET A 1 68 ? 17.877 -9.106 -19.202 1 89.93 68 MET A C 1
ATOM 500 O O . MET A 1 68 ? 17.28 -8.112 -19.619 1 89.93 68 MET A O 1
ATOM 504 N N . ALA A 1 69 ? 18.166 -10.174 -19.965 1 88.28 69 ALA A N 1
ATOM 505 C CA . ALA A 1 69 ? 17.932 -10.178 -21.407 1 88.28 69 ALA A CA 1
ATOM 506 C C . ALA A 1 69 ? 16.451 -9.991 -21.722 1 88.28 69 ALA A C 1
ATOM 508 O O . ALA A 1 69 ? 16.095 -9.27 -22.657 1 88.28 69 ALA A O 1
ATOM 509 N N . ARG A 1 70 ? 15.607 -10.548 -20.968 1 85.78 70 ARG A N 1
ATOM 510 C CA . ARG A 1 70 ? 14.171 -10.566 -21.23 1 85.78 70 ARG A CA 1
ATOM 511 C C . ARG A 1 70 ? 13.544 -9.206 -20.942 1 85.78 70 ARG A C 1
ATOM 513 O O . ARG A 1 70 ? 12.519 -8.853 -21.528 1 85.78 70 ARG A O 1
ATOM 520 N N . THR A 1 71 ? 14.213 -8.332 -20.041 1 90.27 71 THR A N 1
ATOM 521 C CA . THR A 1 71 ? 13.504 -7.158 -19.545 1 90.27 71 THR A CA 1
ATOM 522 C C . THR A 1 71 ? 14.309 -5.889 -19.808 1 90.27 71 THR A C 1
ATOM 524 O O . THR A 1 71 ? 13.836 -4.782 -19.544 1 90.27 71 THR A O 1
ATOM 527 N N . GLN A 1 72 ? 15.438 -5.97 -20.403 1 91.54 72 GLN A N 1
ATOM 528 C CA . GLN A 1 72 ? 16.33 -4.832 -20.597 1 91.54 72 GLN A CA 1
ATOM 529 C C . GLN A 1 72 ? 15.717 -3.809 -21.55 1 91.54 72 GLN A C 1
ATOM 531 O O . GLN A 1 72 ? 16.07 -2.629 -21.512 1 91.54 72 GLN A O 1
ATOM 536 N N . ASN A 1 73 ? 14.717 -4.284 -22.356 1 91.39 73 ASN A N 1
ATOM 537 C CA . ASN A 1 73 ? 14.151 -3.391 -23.361 1 91.39 73 ASN A CA 1
ATOM 538 C C . ASN A 1 73 ? 12.822 -2.799 -22.9 1 91.39 73 ASN A C 1
ATOM 540 O O . ASN A 1 73 ? 12.15 -2.102 -23.663 1 91.39 73 ASN A O 1
ATOM 544 N N . ARG A 1 74 ? 12.515 -3 -21.702 1 92.2 74 ARG A N 1
ATOM 545 C CA . ARG A 1 74 ? 11.298 -2.396 -21.168 1 92.2 74 ARG A CA 1
ATOM 546 C C . ARG A 1 74 ? 11.411 -0.876 -21.131 1 92.2 74 ARG A C 1
ATOM 548 O O . ARG A 1 74 ? 12.505 -0.334 -20.963 1 92.2 74 ARG A O 1
ATOM 555 N N . GLU A 1 75 ? 10.293 -0.165 -21.282 1 93.21 75 GLU A N 1
ATOM 556 C CA . GLU A 1 75 ? 10.235 1.283 -21.459 1 93.21 75 GLU A CA 1
ATOM 557 C C . GLU A 1 75 ? 10.873 2.009 -20.278 1 93.21 75 GLU A C 1
ATOM 559 O O . GLU A 1 75 ? 11.578 3.004 -20.462 1 93.21 75 GLU A O 1
ATOM 564 N N . LEU A 1 76 ? 10.701 1.574 -19.113 1 92.04 76 LEU A N 1
ATOM 565 C CA . LEU A 1 76 ? 11.246 2.25 -17.941 1 92.04 76 LEU A CA 1
ATOM 566 C C . LEU A 1 76 ? 12.711 1.881 -17.732 1 92.04 76 LEU A C 1
ATOM 568 O O . LEU A 1 76 ? 13.493 2.688 -17.225 1 92.04 76 LEU A O 1
ATOM 572 N N . ALA A 1 77 ? 13.082 0.666 -18.089 1 91.55 77 ALA A N 1
ATOM 573 C CA . ALA A 1 77 ? 14.487 0.271 -18.034 1 91.55 77 ALA A CA 1
ATOM 574 C C . ALA A 1 77 ? 15.33 1.113 -18.987 1 91.55 77 ALA A C 1
ATOM 576 O O . ALA A 1 77 ? 16.463 1.479 -18.665 1 91.55 77 ALA A O 1
ATOM 577 N N . LYS A 1 78 ? 14.722 1.487 -20.083 1 93.2 78 LYS A N 1
ATOM 578 C CA . LYS A 1 78 ? 15.415 2.276 -21.097 1 93.2 78 LYS A CA 1
ATOM 579 C C . LYS A 1 78 ? 15.284 3.77 -20.817 1 93.2 78 LYS A C 1
ATOM 581 O O . LYS A 1 78 ? 15.891 4.592 -21.507 1 93.2 78 LYS A O 1
ATOM 586 N N . GLY A 1 79 ? 14.393 4.187 -19.898 1 90.89 79 GLY A N 1
ATOM 587 C CA . GLY A 1 79 ? 14.23 5.586 -19.535 1 90.89 79 GLY A CA 1
ATOM 588 C C . GLY A 1 79 ? 13.315 6.344 -20.477 1 90.89 79 GLY A C 1
ATOM 589 O O . GLY A 1 79 ? 13.371 7.574 -20.55 1 90.89 79 GLY A O 1
ATOM 590 N N . ASN A 1 80 ? 12.478 5.673 -21.196 1 92.8 80 ASN A N 1
ATOM 591 C CA . ASN A 1 80 ? 11.62 6.285 -22.205 1 92.8 80 ASN A CA 1
ATOM 592 C C . ASN A 1 80 ? 10.4 6.952 -21.575 1 92.8 80 ASN A C 1
ATOM 594 O O . ASN A 1 80 ? 9.726 7.758 -22.219 1 92.8 80 ASN A O 1
ATOM 598 N N . ILE A 1 81 ? 10.05 6.624 -20.387 1 93.12 81 ILE A N 1
ATOM 599 C CA . ILE A 1 81 ? 8.91 7.2 -19.682 1 93.12 81 ILE A CA 1
ATOM 600 C C . ILE A 1 81 ? 9.387 7.879 -18.4 1 93.12 81 ILE A C 1
ATOM 602 O O . ILE A 1 81 ? 10.208 7.326 -17.665 1 93.12 81 ILE A O 1
ATOM 606 N N . ASN A 1 82 ? 8.802 9.067 -18.283 1 91.42 82 ASN A N 1
ATOM 607 C CA . ASN A 1 82 ? 9.085 9.778 -17.041 1 91.42 82 ASN A CA 1
ATOM 608 C C . ASN A 1 82 ? 8.517 9.041 -15.831 1 91.42 82 ASN A C 1
ATOM 610 O O . ASN A 1 82 ? 7.356 8.63 -15.838 1 91.42 82 ASN A O 1
ATOM 614 N N . ILE A 1 83 ? 9.306 8.919 -14.817 1 89.07 83 ILE A N 1
ATOM 615 C CA . ILE A 1 83 ? 8.951 8.133 -13.64 1 89.07 83 ILE A CA 1
ATOM 616 C C . ILE A 1 83 ? 7.775 8.787 -12.919 1 89.07 83 ILE A C 1
ATOM 618 O O . ILE A 1 83 ? 6.878 8.096 -12.428 1 89.07 83 ILE A O 1
ATOM 622 N N . ASP A 1 84 ? 7.706 10.086 -12.865 1 85.34 84 ASP A N 1
ATOM 623 C CA . ASP A 1 84 ? 6.624 10.793 -12.186 1 85.34 84 ASP A CA 1
ATOM 624 C C . ASP A 1 84 ? 5.289 10.56 -12.89 1 85.34 84 ASP A C 1
ATOM 626 O O . ASP A 1 84 ? 4.26 10.383 -12.235 1 85.34 84 ASP A O 1
ATOM 630 N N . VAL A 1 85 ? 5.336 10.629 -14.079 1 90.44 85 VAL A N 1
ATOM 631 C CA . VAL A 1 85 ? 4.126 10.403 -14.861 1 90.44 85 VAL A CA 1
ATOM 632 C C . VAL A 1 85 ? 3.651 8.963 -14.675 1 90.44 85 VAL A C 1
ATOM 634 O O . VAL A 1 85 ? 2.453 8.713 -14.524 1 90.44 85 VAL A O 1
ATOM 637 N N . ALA A 1 86 ? 4.655 8.04 -14.697 1 92.45 86 ALA A N 1
ATOM 638 C CA . ALA A 1 86 ? 4.325 6.634 -14.479 1 92.45 86 ALA A CA 1
ATOM 639 C C . ALA A 1 86 ? 3.695 6.426 -13.105 1 92.45 86 ALA A C 1
ATOM 641 O O . ALA A 1 86 ? 2.771 5.622 -12.954 1 92.45 86 ALA A O 1
ATOM 642 N N . PHE A 1 87 ? 4.132 7.138 -12.236 1 89.02 87 PHE A N 1
ATOM 643 C CA . PHE A 1 87 ? 3.62 7.034 -10.875 1 89.02 87 PHE A CA 1
ATOM 644 C C . PHE A 1 87 ? 2.181 7.531 -10.799 1 89.02 87 PHE A C 1
ATOM 646 O O . PHE A 1 87 ? 1.339 6.913 -10.144 1 89.02 87 PHE A O 1
ATOM 653 N N . VAL A 1 88 ? 1.92 8.657 -11.295 1 89.46 88 VAL A N 1
ATOM 654 C CA . VAL A 1 88 ? 0.566 9.201 -11.313 1 89.46 88 VAL A CA 1
ATOM 655 C C . VAL A 1 88 ? -0.366 8.243 -12.051 1 89.46 88 VAL A C 1
ATOM 657 O O . VAL A 1 88 ? -1.506 8.03 -11.632 1 89.46 88 VAL A O 1
ATOM 660 N N . TYR A 1 89 ? 0.176 7.728 -13.148 1 94.86 89 TYR A N 1
ATOM 661 C CA . TYR A 1 89 ? -0.569 6.737 -13.916 1 94.86 89 TYR A CA 1
ATOM 662 C C . TYR A 1 89 ? -0.943 5.542 -13.048 1 94.86 89 TYR A C 1
ATOM 664 O O . TYR A 1 89 ? -2.096 5.104 -13.046 1 94.86 89 TYR A O 1
ATOM 672 N N . ALA A 1 90 ? 0.001 5.02 -12.255 1 95.6 90 ALA A N 1
ATOM 673 C CA . ALA A 1 90 ? -0.24 3.891 -11.361 1 95.6 90 ALA A CA 1
ATOM 674 C C . ALA A 1 90 ? -1.292 4.237 -10.311 1 95.6 90 ALA A C 1
ATOM 676 O O . ALA A 1 90 ? -2.161 3.419 -10 1 95.6 90 ALA A O 1
ATOM 677 N N . LEU A 1 91 ? -1.277 5.414 -9.808 1 92.8 91 LEU A N 1
ATOM 678 C CA . LEU A 1 91 ? -2.213 5.855 -8.779 1 92.8 91 LEU A CA 1
ATOM 679 C C . LEU A 1 91 ? -3.632 5.93 -9.332 1 92.8 91 LEU A C 1
ATOM 681 O O . LEU A 1 91 ? -4.586 5.528 -8.661 1 92.8 91 LEU A O 1
ATOM 685 N N . VAL A 1 92 ? -3.738 6.491 -10.454 1 96.24 92 VAL A N 1
ATOM 686 C CA . VAL A 1 92 ? -5.046 6.602 -11.09 1 96.24 92 VAL A CA 1
ATOM 687 C C . VAL A 1 92 ? -5.637 5.211 -11.305 1 96.24 92 VAL A C 1
ATOM 689 O O . VAL A 1 92 ? -6.815 4.979 -11.022 1 96.24 92 VAL A O 1
ATOM 692 N N . LEU A 1 93 ? -4.809 4.302 -11.811 1 97.78 93 LEU A N 1
ATOM 693 C CA . LEU A 1 93 ? -5.26 2.931 -12.018 1 97.78 93 LEU A CA 1
ATOM 694 C C . LEU A 1 93 ? -5.716 2.304 -10.705 1 97.78 93 LEU A C 1
ATOM 696 O O . LEU A 1 93 ? -6.756 1.644 -10.655 1 97.78 93 LEU A O 1
ATOM 700 N N . LEU A 1 94 ? -4.953 2.521 -9.647 1 97.68 94 LEU A N 1
ATOM 701 C CA . LEU A 1 94 ? -5.266 1.966 -8.334 1 97.68 94 LEU A CA 1
ATOM 702 C C . LEU A 1 94 ? -6.591 2.513 -7.814 1 97.68 94 LEU A C 1
ATOM 704 O O . LEU A 1 94 ? -7.441 1.752 -7.347 1 97.68 94 LEU A O 1
ATOM 708 N N . LEU A 1 95 ? -6.818 3.824 -7.893 1 96.4 95 LEU A N 1
ATOM 709 C CA . LEU A 1 95 ? -8.005 4.491 -7.37 1 96.4 95 LEU A CA 1
ATOM 710 C C . LEU A 1 95 ? -9.248 4.079 -8.152 1 96.4 95 LEU A C 1
ATOM 712 O O . LEU A 1 95 ? -10.288 3.779 -7.561 1 96.4 95 LEU A O 1
ATOM 716 N N . VAL A 1 96 ? -9.107 4.064 -9.465 1 98.06 96 VAL A N 1
ATOM 717 C CA . VAL A 1 96 ? -10.248 3.709 -10.302 1 98.06 96 VAL A CA 1
ATOM 718 C C . VAL A 1 96 ? -10.607 2.24 -10.091 1 98.06 96 VAL A C 1
ATOM 720 O O . VAL A 1 96 ? -11.783 1.896 -9.948 1 98.06 96 VAL A O 1
ATOM 723 N N . GLY A 1 97 ? -9.574 1.355 -10.072 1 98.65 97 GLY A N 1
ATOM 724 C CA . GLY A 1 97 ? -9.833 -0.059 -9.857 1 98.65 97 GLY A CA 1
ATOM 725 C C . GLY A 1 97 ? -10.456 -0.353 -8.505 1 98.65 97 GLY A C 1
ATOM 726 O O . GLY A 1 97 ? -11.445 -1.084 -8.418 1 98.65 97 GLY A O 1
ATOM 727 N N . THR A 1 98 ? -9.933 0.195 -7.445 1 98.09 98 THR A N 1
ATOM 728 C CA . THR A 1 98 ? -10.462 0.003 -6.099 1 98.09 98 THR A CA 1
ATOM 729 C C . THR A 1 98 ? -11.864 0.594 -5.98 1 98.09 98 THR A C 1
ATOM 731 O O . THR A 1 98 ? -12.746 -0.005 -5.362 1 98.09 98 THR A O 1
ATOM 734 N N . GLY A 1 99 ? -12.047 1.775 -6.538 1 97.22 99 GLY A N 1
ATOM 735 C CA . GLY A 1 99 ? -13.361 2.399 -6.53 1 97.22 99 GLY A CA 1
ATOM 736 C C . GLY A 1 99 ? -14.424 1.558 -7.211 1 97.22 99 GLY A C 1
ATOM 737 O O . GLY A 1 99 ? -15.545 1.44 -6.711 1 97.22 99 GLY A O 1
ATOM 738 N N . LEU A 1 100 ? -14.04 1.002 -8.335 1 97.96 100 LEU A N 1
ATOM 739 C CA . LEU A 1 100 ? -14.96 0.142 -9.07 1 97.96 100 LEU A CA 1
ATOM 740 C C . LEU A 1 100 ? -15.371 -1.062 -8.228 1 97.96 100 LEU A C 1
ATOM 742 O O . LEU A 1 100 ? -16.554 -1.402 -8.159 1 97.96 100 LEU A O 1
ATOM 746 N N . LEU A 1 101 ? -14.435 -1.704 -7.59 1 98.52 101 LEU A N 1
ATOM 747 C CA . LEU A 1 101 ? -14.721 -2.876 -6.769 1 98.52 101 LEU A CA 1
ATOM 748 C C . LEU A 1 101 ? -15.556 -2.495 -5.551 1 98.52 101 LEU A C 1
ATOM 750 O O . LEU A 1 101 ? -16.507 -3.198 -5.2 1 98.52 101 LEU A O 1
ATOM 754 N N . PHE A 1 102 ? -15.216 -1.397 -4.953 1 97.09 102 PHE A N 1
ATOM 755 C CA . PHE A 1 102 ? -15.914 -0.957 -3.75 1 97.09 102 PHE A CA 1
ATOM 756 C C . PHE A 1 102 ? -17.372 -0.635 -4.058 1 97.09 102 PHE A C 1
ATOM 758 O O . PHE A 1 102 ? -18.27 -1.022 -3.306 1 97.09 102 PHE A O 1
ATOM 765 N N . GLN A 1 103 ? -17.667 0.028 -5.169 1 96.43 103 GLN A N 1
ATOM 766 C CA . GLN A 1 103 ? -18.992 0.555 -5.479 1 96.43 103 GLN A CA 1
ATOM 767 C C . GLN A 1 103 ? -19.861 -0.504 -6.152 1 96.43 103 GLN A C 1
ATOM 769 O O . GLN A 1 103 ? -21.067 -0.571 -5.907 1 96.43 103 GLN A O 1
ATOM 774 N N . LEU A 1 104 ? -19.205 -1.352 -7.03 1 97.31 104 LEU A N 1
ATOM 775 C CA . LEU A 1 104 ? -20.035 -2.175 -7.902 1 97.31 104 LEU A CA 1
ATOM 776 C C . LEU A 1 104 ? -19.894 -3.653 -7.552 1 97.31 104 LEU A C 1
ATOM 778 O O . LEU A 1 104 ? -20.693 -4.48 -7.996 1 97.31 104 LEU A O 1
ATOM 782 N N . ALA A 1 105 ? -18.909 -4.063 -6.825 1 96.89 105 ALA A N 1
ATOM 783 C CA . ALA A 1 105 ? -18.816 -5.421 -6.295 1 96.89 105 ALA A CA 1
ATOM 784 C C . ALA A 1 105 ? -19.196 -5.461 -4.818 1 96.89 105 ALA A C 1
ATOM 786 O O . ALA A 1 105 ? -20.373 -5.598 -4.477 1 96.89 105 ALA A O 1
ATOM 787 N N . ASN A 1 106 ? -18.252 -5.272 -3.888 1 97.21 106 ASN A N 1
ATOM 788 C CA . ASN A 1 106 ? -18.498 -5.15 -2.455 1 97.21 106 ASN A CA 1
ATOM 789 C C . ASN A 1 106 ? -17.252 -4.682 -1.71 1 97.21 106 ASN A C 1
ATOM 791 O O . ASN A 1 106 ? -16.145 -4.729 -2.251 1 97.21 106 ASN A O 1
ATOM 795 N N . PRO A 1 107 ? -17.324 -4.204 -0.52 1 95.68 107 PRO A N 1
ATOM 796 C CA . PRO A 1 107 ? -16.208 -3.613 0.221 1 95.68 107 PRO A CA 1
ATOM 797 C C . PRO A 1 107 ? -15.126 -4.632 0.571 1 95.68 107 PRO A C 1
ATOM 799 O O . PRO A 1 107 ? -13.944 -4.286 0.635 1 95.68 107 PRO A O 1
ATOM 802 N N . LEU A 1 108 ? -15.542 -5.82 0.846 1 97.04 108 LEU A N 1
ATOM 803 C CA . LEU A 1 108 ? -14.559 -6.839 1.196 1 97.04 108 LEU A CA 1
ATOM 804 C C . LEU A 1 108 ? -13.577 -7.063 0.05 1 97.04 108 LEU A C 1
ATOM 806 O O . LEU A 1 108 ? -12.372 -7.19 0.276 1 97.04 108 LEU A O 1
ATOM 810 N N . SER A 1 109 ? -14.092 -7.082 -1.183 1 98.02 109 SER A N 1
ATOM 811 C CA . SER A 1 109 ? -13.236 -7.221 -2.357 1 98.02 109 SER A CA 1
ATOM 812 C C . SER A 1 109 ? -12.242 -6.069 -2.456 1 98.02 109 SER A C 1
ATOM 814 O O . SER A 1 109 ? -11.074 -6.276 -2.79 1 98.02 109 SER A O 1
ATOM 816 N N . ALA A 1 110 ? -12.705 -4.844 -2.158 1 97.88 110 ALA A N 1
ATOM 817 C CA . ALA A 1 110 ? -11.851 -3.661 -2.222 1 97.88 110 ALA A CA 1
ATOM 818 C C . ALA A 1 110 ? -10.752 -3.719 -1.164 1 97.88 110 ALA A C 1
ATOM 820 O O . ALA A 1 110 ? -9.592 -3.411 -1.447 1 97.88 110 ALA A O 1
ATOM 821 N N . VAL A 1 111 ? -11.083 -4.134 0.015 1 97.45 111 VAL A N 1
ATOM 822 C CA . VAL A 1 111 ? -10.121 -4.208 1.109 1 97.45 111 VAL A CA 1
ATOM 823 C C . VAL A 1 111 ? -9.083 -5.288 0.814 1 97.45 111 VAL A C 1
ATOM 825 O O . VAL A 1 111 ? -7.881 -5.066 0.983 1 97.45 111 VAL A O 1
ATOM 828 N N . VAL A 1 112 ? -9.48 -6.414 0.365 1 97.9 112 VAL A N 1
ATOM 829 C CA . VAL A 1 112 ? -8.586 -7.547 0.158 1 97.9 112 VAL A CA 1
ATOM 830 C C . VAL A 1 112 ? -7.653 -7.261 -1.017 1 97.9 112 VAL A C 1
ATOM 832 O O . VAL A 1 112 ? -6.462 -7.577 -0.963 1 97.9 112 VAL A O 1
ATOM 835 N N . VAL A 1 113 ? -8.207 -6.665 -2.09 1 98.21 113 VAL A N 1
ATOM 836 C CA . VAL A 1 113 ? -7.35 -6.383 -3.237 1 98.21 113 VAL A CA 1
ATOM 837 C C . VAL A 1 113 ? -6.299 -5.343 -2.854 1 98.21 113 VAL A C 1
ATOM 839 O O . VAL A 1 113 ? -5.157 -5.407 -3.314 1 98.21 113 VAL A O 1
ATOM 842 N N . LEU A 1 114 ? -6.643 -4.38 -1.949 1 97.22 114 LEU A N 1
ATOM 843 C CA . LEU A 1 114 ? -5.699 -3.365 -1.495 1 97.22 114 LEU A CA 1
ATOM 844 C C . LEU A 1 114 ? -4.638 -3.977 -0.586 1 97.22 114 LEU A C 1
ATOM 846 O O . LEU A 1 114 ? -3.466 -3.597 -0.649 1 97.22 114 LEU A O 1
ATOM 850 N N . LEU A 1 115 ? -5.061 -4.884 0.257 1 96.51 115 LEU A N 1
ATOM 851 C CA . LEU A 1 115 ? -4.095 -5.579 1.1 1 96.51 115 LEU A CA 1
ATOM 852 C C . LEU A 1 115 ? -3.123 -6.394 0.253 1 96.51 115 LEU A C 1
ATOM 854 O O . LEU A 1 115 ? -1.922 -6.424 0.534 1 96.51 115 LEU A O 1
ATOM 858 N N . GLY A 1 116 ? -3.68 -7.044 -0.749 1 96.96 116 GLY A N 1
ATOM 859 C CA . GLY A 1 116 ? -2.821 -7.75 -1.686 1 96.96 116 GLY A CA 1
ATOM 860 C C . GLY A 1 116 ? -1.853 -6.836 -2.413 1 96.96 116 GLY A C 1
ATOM 861 O O . GLY A 1 116 ? -0.692 -7.192 -2.621 1 96.96 116 GLY A O 1
ATOM 862 N N . TYR A 1 117 ? -2.381 -5.666 -2.781 1 96.47 117 TYR A N 1
ATOM 863 C CA . TYR A 1 117 ? -1.558 -4.665 -3.45 1 96.47 117 TYR A CA 1
ATOM 864 C C . TYR A 1 117 ? -0.403 -4.224 -2.559 1 96.47 117 TYR A C 1
ATOM 866 O O . TYR A 1 117 ? 0.744 -4.157 -3.007 1 96.47 117 TYR A O 1
ATOM 874 N N . VAL A 1 118 ? -0.688 -3.948 -1.334 1 93.45 118 VAL A N 1
ATOM 875 C CA . VAL A 1 118 ? 0.323 -3.531 -0.367 1 93.45 118 VAL A CA 1
ATOM 876 C C . VAL A 1 118 ? 1.351 -4.645 -0.182 1 93.45 118 VAL A C 1
ATOM 878 O O . VAL A 1 118 ? 2.558 -4.389 -0.172 1 93.45 118 VAL A O 1
ATOM 881 N N . TYR A 1 119 ? 0.859 -5.828 -0.048 1 92.79 119 TYR A N 1
ATOM 882 C CA . TYR A 1 119 ? 1.734 -6.982 0.117 1 92.79 119 TYR A CA 1
ATOM 883 C C . TYR A 1 119 ? 2.656 -7.145 -1.086 1 92.79 119 TYR A C 1
ATOM 885 O O . TYR A 1 119 ? 3.856 -7.381 -0.929 1 92.79 119 TYR A O 1
ATOM 893 N N . TYR A 1 120 ? 2.146 -6.984 -2.239 1 94.17 120 TYR A N 1
ATOM 894 C CA . TYR A 1 120 ? 2.897 -7.159 -3.478 1 94.17 120 TYR A CA 1
ATOM 895 C C . TYR A 1 120 ? 3.962 -6.079 -3.627 1 94.17 120 TYR A C 1
ATOM 897 O O . TYR A 1 120 ? 5.122 -6.379 -3.918 1 94.17 120 TYR A O 1
ATOM 905 N N . VAL A 1 121 ? 3.605 -4.905 -3.447 1 90.76 121 VAL A N 1
ATOM 906 C CA . VAL A 1 121 ? 4.494 -3.782 -3.725 1 90.76 121 VAL A CA 1
ATOM 907 C C . VAL A 1 121 ? 5.577 -3.701 -2.651 1 90.76 121 VAL A C 1
ATOM 909 O O . VAL A 1 121 ? 6.765 -3.602 -2.965 1 90.76 121 VAL A O 1
ATOM 912 N N . PHE A 1 122 ? 5.224 -3.883 -1.468 1 84.9 122 PHE A N 1
ATOM 913 C CA . PHE A 1 122 ? 6.163 -3.624 -0.382 1 84.9 122 PHE A CA 1
ATOM 914 C C . PHE A 1 122 ? 6.953 -4.881 -0.038 1 84.9 122 PHE A C 1
ATOM 916 O O . PHE A 1 122 ? 8.185 -4.87 -0.055 1 84.9 122 PHE A O 1
ATOM 923 N N . PHE A 1 123 ? 6.245 -5.947 0.159 1 86.8 123 PHE A N 1
ATOM 924 C CA . PHE A 1 123 ? 6.912 -7.147 0.652 1 86.8 123 PHE A CA 1
ATOM 925 C C . PHE A 1 123 ? 7.615 -7.881 -0.483 1 86.8 123 PHE A C 1
ATOM 927 O O . PHE A 1 123 ? 8.766 -8.3 -0.34 1 86.8 123 PHE A O 1
ATOM 934 N N . TYR A 1 124 ? 6.977 -7.882 -1.51 1 91.24 124 TYR A N 1
ATOM 935 C CA . TYR A 1 124 ? 7.578 -8.63 -2.61 1 91.24 124 TYR A CA 1
ATOM 936 C C . TYR A 1 124 ? 8.513 -7.744 -3.424 1 91.24 124 TYR A C 1
ATOM 938 O O . TYR A 1 124 ? 9.732 -7.926 -3.395 1 91.24 124 TYR A O 1
ATOM 946 N N . THR A 1 125 ? 8.003 -6.696 -4.012 1 90.5 125 THR A N 1
ATOM 947 C CA . THR A 1 125 ? 8.741 -5.921 -5.004 1 90.5 125 THR A CA 1
ATOM 948 C C . THR A 1 125 ? 9.914 -5.19 -4.356 1 90.5 125 THR A C 1
ATOM 950 O O . THR A 1 125 ? 11.048 -5.284 -4.829 1 90.5 125 THR A O 1
ATOM 953 N N . MET A 1 126 ? 9.679 -4.597 -3.273 1 84.08 126 MET A N 1
ATOM 954 C CA . MET A 1 126 ? 10.687 -3.702 -2.711 1 84.08 126 MET A CA 1
ATOM 955 C C . MET A 1 126 ? 11.655 -4.468 -1.815 1 84.08 126 MET A C 1
ATOM 957 O O . MET A 1 126 ? 12.82 -4.087 -1.685 1 84.08 126 MET A O 1
ATOM 961 N N . TRP A 1 127 ? 11.206 -5.655 -1.315 1 86.43 127 TRP A N 1
ATOM 962 C CA . TRP A 1 127 ? 12.055 -6.217 -0.269 1 86.43 127 TRP A CA 1
ATOM 963 C C . TRP A 1 127 ? 12.488 -7.636 -0.623 1 86.43 127 TRP A C 1
ATOM 965 O O . TRP A 1 127 ? 13.615 -7.853 -1.074 1 86.43 127 TRP A O 1
ATOM 975 N N . TYR A 1 128 ? 11.604 -8.544 -0.638 1 87.88 128 TYR A N 1
ATOM 976 C CA . TYR A 1 128 ? 11.965 -9.957 -0.612 1 87.88 128 TYR A CA 1
ATOM 977 C C . TYR A 1 128 ? 12.509 -10.406 -1.963 1 87.88 128 TYR A C 1
ATOM 979 O O . TYR A 1 128 ? 13.356 -11.3 -2.032 1 87.88 128 TYR A O 1
ATOM 987 N N . LYS A 1 129 ? 12.019 -9.8 -3.001 1 89.92 129 LYS A N 1
ATOM 988 C CA . LYS A 1 129 ? 12.472 -10.181 -4.336 1 89.92 129 LYS A CA 1
ATOM 989 C C . LYS A 1 129 ? 13.98 -9.994 -4.479 1 89.92 129 LYS A C 1
ATOM 991 O O . LYS A 1 129 ? 14.654 -10.811 -5.11 1 89.92 129 LYS A O 1
ATOM 996 N N . ARG A 1 130 ? 14.558 -9.033 -3.816 1 88.57 130 ARG A N 1
ATOM 997 C CA . ARG A 1 130 ? 15.947 -8.631 -4.017 1 88.57 130 ARG A CA 1
ATOM 998 C C . ARG A 1 130 ? 16.843 -9.188 -2.916 1 88.57 130 ARG A C 1
ATOM 1000 O O . ARG A 1 130 ? 18.062 -9.27 -3.083 1 88.57 130 ARG A O 1
ATOM 1007 N N . ASN A 1 131 ? 16.246 -9.687 -1.826 1 87.94 131 ASN A N 1
ATOM 1008 C CA . ASN A 1 131 ? 17.123 -9.872 -0.675 1 87.94 131 ASN A CA 1
ATOM 1009 C C . ASN A 1 131 ? 16.961 -11.261 -0.065 1 87.94 131 ASN A C 1
ATOM 1011 O O . ASN A 1 131 ? 17.699 -11.632 0.851 1 87.94 131 ASN A O 1
ATOM 1015 N N . SER A 1 132 ? 16.06 -11.986 -0.643 1 91.32 132 SER A N 1
ATOM 1016 C CA . SER A 1 132 ? 15.794 -13.234 0.066 1 91.32 132 SER A CA 1
ATOM 1017 C C . SER A 1 132 ? 15.48 -14.366 -0.906 1 91.32 132 SER A C 1
ATOM 1019 O O . SER A 1 132 ? 14.829 -14.149 -1.931 1 91.32 132 SER A O 1
ATOM 1021 N N . VAL A 1 133 ? 15.878 -15.611 -0.537 1 93.31 133 VAL A N 1
ATOM 1022 C CA . VAL A 1 133 ? 15.552 -16.817 -1.29 1 93.31 133 VAL A CA 1
ATOM 1023 C C . VAL A 1 133 ? 14.053 -17.093 -1.2 1 93.31 133 VAL A C 1
ATOM 1025 O O . VAL A 1 133 ? 13.499 -17.821 -2.027 1 93.31 133 VAL A O 1
ATOM 1028 N N . TYR A 1 134 ? 13.345 -16.424 -0.291 1 91.39 134 TYR A N 1
ATOM 1029 C CA . TYR A 1 134 ? 11.921 -16.643 -0.067 1 91.39 134 TYR A CA 1
ATOM 1030 C C . TYR A 1 134 ? 11.083 -15.675 -0.894 1 91.39 134 TYR A C 1
ATOM 1032 O O . TYR A 1 134 ? 9.865 -15.593 -0.72 1 91.39 134 TYR A O 1
ATOM 1040 N N . GLY A 1 135 ? 11.709 -14.91 -1.742 1 94.32 135 GLY A N 1
ATOM 1041 C CA . GLY A 1 135 ? 11.001 -13.96 -2.585 1 94.32 135 GLY A CA 1
ATOM 1042 C C . GLY A 1 135 ? 9.865 -14.588 -3.369 1 94.32 135 GLY A C 1
ATOM 1043 O O . GLY A 1 135 ? 8.777 -14.015 -3.463 1 94.32 135 GLY A O 1
ATOM 1044 N N . THR A 1 136 ? 10.068 -15.763 -3.887 1 94.99 136 THR A N 1
ATOM 1045 C CA . THR A 1 136 ? 9.062 -16.451 -4.689 1 94.99 136 THR A CA 1
ATOM 1046 C C . THR A 1 136 ? 7.845 -16.808 -3.841 1 94.99 136 THR A C 1
ATOM 1048 O O . THR A 1 136 ? 6.706 -16.662 -4.288 1 94.99 136 THR A O 1
ATOM 1051 N N . LEU A 1 137 ? 8.089 -17.267 -2.625 1 94.68 137 LEU A N 1
ATOM 1052 C CA . LEU A 1 137 ? 7.001 -17.593 -1.709 1 94.68 137 LEU A CA 1
ATOM 1053 C C . LEU A 1 137 ? 6.177 -16.353 -1.38 1 94.68 137 LEU A C 1
ATOM 1055 O O . LEU A 1 137 ? 4.946 -16.389 -1.43 1 94.68 137 LEU A O 1
ATOM 1059 N N . VAL A 1 138 ? 6.843 -15.282 -1.085 1 93.31 138 VAL A N 1
ATOM 1060 C CA . VAL A 1 138 ? 6.186 -14.022 -0.753 1 93.31 138 VAL A CA 1
ATOM 1061 C C . VAL A 1 138 ? 5.399 -13.516 -1.959 1 93.31 138 VAL A C 1
ATOM 1063 O O . VAL A 1 138 ? 4.266 -13.049 -1.819 1 93.31 138 VAL A O 1
ATOM 1066 N N . GLY A 1 139 ? 5.96 -13.627 -3.079 1 94.67 139 GLY A N 1
ATOM 1067 C CA . GLY A 1 139 ? 5.271 -13.25 -4.303 1 94.67 139 GLY A CA 1
ATOM 1068 C C . GLY A 1 139 ? 4.044 -14.097 -4.583 1 94.67 139 GLY A C 1
ATOM 1069 O O . GLY A 1 139 ? 3.045 -13.598 -5.106 1 94.67 139 GLY A O 1
ATOM 1070 N N . SER A 1 140 ? 4.103 -15.358 -4.251 1 96.66 140 SER A N 1
ATOM 1071 C CA . SER A 1 140 ? 2.994 -16.267 -4.518 1 96.66 140 SER A CA 1
ATOM 1072 C C . SER A 1 140 ? 1.759 -15.886 -3.709 1 96.66 140 SER A C 1
ATOM 1074 O O . SER A 1 140 ? 0.629 -16.103 -4.151 1 96.66 140 SER A O 1
ATOM 1076 N N . ILE A 1 141 ? 1.92 -15.302 -2.573 1 95.1 141 ILE A N 1
ATOM 1077 C CA . ILE A 1 141 ? 0.808 -14.871 -1.734 1 95.1 141 ILE A CA 1
ATOM 1078 C C . ILE A 1 141 ? 0.04 -13.749 -2.43 1 95.1 141 ILE A C 1
ATOM 1080 O O . ILE A 1 141 ? -1.187 -13.801 -2.536 1 95.1 141 ILE A O 1
ATOM 1084 N N . SER A 1 142 ? 0.74 -12.737 -2.893 1 94.56 142 SER A N 1
ATOM 1085 C CA . SER A 1 142 ? 0.078 -11.659 -3.621 1 94.56 142 SER A CA 1
ATOM 1086 C C . SER A 1 142 ? -0.536 -12.166 -4.922 1 94.56 142 SER A C 1
ATOM 1088 O O . SER A 1 142 ? -1.59 -11.687 -5.345 1 94.56 142 SER A O 1
ATOM 1090 N N . GLY A 1 143 ? 0.082 -13.137 -5.553 1 95.56 143 GLY A N 1
ATOM 1091 C CA . GLY A 1 143 ? -0.412 -13.698 -6.801 1 95.56 143 GLY A CA 1
ATOM 1092 C C . GLY A 1 143 ? -1.707 -14.471 -6.636 1 95.56 143 GLY A C 1
ATOM 1093 O O . GLY A 1 143 ? -2.424 -14.707 -7.611 1 95.56 143 GLY A O 1
ATOM 1094 N N . ALA A 1 144 ? -1.97 -14.874 -5.435 1 98.11 144 ALA A N 1
ATOM 1095 C CA . ALA A 1 144 ? -3.167 -15.671 -5.175 1 98.11 144 ALA A CA 1
ATOM 1096 C C . ALA A 1 144 ? -4.34 -14.782 -4.773 1 98.11 144 ALA A C 1
ATOM 1098 O O . ALA A 1 144 ? -5.459 -15.266 -4.585 1 98.11 144 ALA A O 1
ATOM 1099 N N . VAL A 1 145 ? -4.11 -13.499 -4.708 1 98.23 145 VAL A N 1
ATOM 1100 C CA . VAL A 1 145 ? -5.148 -12.572 -4.267 1 98.23 145 VAL A CA 1
ATOM 1101 C C . VAL A 1 145 ? -6.191 -12.401 -5.369 1 98.23 145 VAL A C 1
ATOM 1103 O O . VAL A 1 145 ? -7.391 -12.344 -5.092 1 98.23 145 VAL A O 1
ATOM 1106 N N . PRO A 1 146 ? -5.77 -12.397 -6.661 1 98.27 146 PRO A N 1
ATOM 1107 C CA . PRO A 1 146 ? -6.757 -12.176 -7.721 1 98.27 146 PRO A CA 1
ATOM 1108 C C . PRO A 1 146 ? -7.86 -13.232 -7.73 1 98.27 146 PRO A C 1
ATOM 1110 O O . PRO A 1 146 ? -9.045 -12.892 -7.698 1 98.27 146 PRO A O 1
ATOM 1113 N N . PRO A 1 147 ? -7.581 -14.532 -7.748 1 98.31 147 PRO A N 1
ATOM 1114 C CA . PRO A 1 147 ? -8.688 -15.49 -7.695 1 98.31 147 PRO A CA 1
ATOM 1115 C C . PRO A 1 147 ? -9.503 -15.378 -6.408 1 98.31 147 PRO A C 1
ATOM 1117 O O . PRO A 1 147 ? -10.715 -15.606 -6.42 1 98.31 147 PRO A O 1
ATOM 1120 N N . LEU A 1 148 ? -8.851 -15.063 -5.289 1 98.57 148 LEU A N 1
ATOM 1121 C CA . LEU A 1 148 ? -9.574 -14.855 -4.039 1 98.57 148 LEU A CA 1
ATOM 1122 C C . LEU A 1 148 ? -10.563 -13.702 -4.168 1 98.57 148 LEU A C 1
ATOM 1124 O O . LEU A 1 148 ? -11.714 -13.816 -3.74 1 98.57 148 LEU A O 1
ATOM 1128 N N . VAL A 1 149 ? -10.145 -12.601 -4.745 1 98.74 149 VAL A N 1
ATOM 1129 C CA . VAL A 1 149 ? -11.011 -11.439 -4.913 1 98.74 149 VAL A CA 1
ATOM 1130 C C . VAL A 1 149 ? -12.159 -11.782 -5.86 1 98.74 149 VAL A C 1
ATOM 1132 O O . VAL A 1 149 ? -13.289 -11.328 -5.666 1 98.74 149 VAL A O 1
ATOM 1135 N N . GLY A 1 150 ? -11.86 -12.57 -6.92 1 98.56 150 GLY A N 1
ATOM 1136 C CA . GLY A 1 150 ? -12.94 -13.045 -7.771 1 98.56 150 GLY A CA 1
ATOM 1137 C C . GLY A 1 150 ? -14.031 -13.768 -7.004 1 98.56 150 GLY A C 1
ATOM 1138 O O . GLY A 1 150 ? -15.219 -13.55 -7.25 1 98.56 150 GLY A O 1
ATOM 1139 N N . TYR A 1 151 ? -13.65 -14.603 -6.102 1 98.23 151 TYR A N 1
ATOM 1140 C CA . TYR A 1 151 ? -14.579 -15.358 -5.27 1 98.23 151 TYR A CA 1
ATOM 1141 C C . TYR A 1 151 ? -15.328 -14.437 -4.314 1 98.23 151 TYR A C 1
ATOM 1143 O O . TYR A 1 151 ? -16.553 -14.516 -4.198 1 98.23 151 TYR A O 1
ATOM 1151 N N . LEU A 1 152 ? -14.648 -13.509 -3.687 1 98.33 152 LEU A N 1
ATOM 1152 C CA . LEU A 1 152 ? -15.209 -12.647 -2.653 1 98.33 152 LEU A CA 1
ATOM 1153 C C . LEU A 1 152 ? -16.135 -11.599 -3.261 1 98.33 152 LEU A C 1
ATOM 1155 O O . LEU A 1 152 ? -17.049 -11.11 -2.594 1 98.33 152 LEU A O 1
ATOM 1159 N N . ALA A 1 153 ? -15.871 -11.259 -4.507 1 98.49 153 ALA A N 1
ATOM 1160 C CA . ALA A 1 153 ? -16.745 -10.307 -5.188 1 98.49 153 ALA A CA 1
ATOM 1161 C C . ALA A 1 153 ? -18.183 -10.817 -5.23 1 98.49 153 ALA A C 1
ATOM 1163 O O . ALA A 1 153 ? -19.129 -10.026 -5.23 1 98.49 153 ALA A O 1
ATOM 1164 N N . VAL A 1 154 ? -18.319 -12.122 -5.223 1 97.52 154 VAL A N 1
ATOM 1165 C CA . VAL A 1 154 ? -19.637 -12.743 -5.301 1 97.52 154 VAL A CA 1
ATOM 1166 C C . VAL A 1 154 ? -20.181 -12.978 -3.894 1 97.52 154 VAL A C 1
ATOM 1168 O O . VAL A 1 154 ? -21.341 -12.667 -3.61 1 97.52 154 VAL A O 1
ATOM 1171 N N . THR A 1 155 ? -19.409 -13.463 -2.938 1 96.11 155 THR A N 1
ATOM 1172 C CA . THR A 1 155 ? -19.908 -13.938 -1.653 1 96.11 155 THR A CA 1
ATOM 1173 C C . THR A 1 155 ? -19.925 -12.808 -0.628 1 96.11 155 THR A C 1
ATOM 1175 O O . THR A 1 155 ? -20.769 -12.79 0.271 1 96.11 155 THR A O 1
ATOM 1178 N N . ASN A 1 156 ? -18.846 -11.945 -0.656 1 94.6 156 ASN A N 1
ATOM 1179 C CA . ASN A 1 156 ? -18.629 -10.861 0.296 1 94.6 156 ASN A CA 1
ATOM 1180 C C . ASN A 1 156 ? -18.345 -11.393 1.697 1 94.6 156 ASN A C 1
ATOM 1182 O O . ASN A 1 156 ? -18.697 -10.756 2.691 1 94.6 156 ASN A O 1
ATOM 1186 N N . PHE A 1 157 ? -17.973 -12.64 1.897 1 94.73 157 PHE A N 1
ATOM 1187 C CA . PHE A 1 157 ? -17.472 -13.247 3.125 1 94.73 157 PHE A CA 1
ATOM 1188 C C . PHE A 1 157 ? -16.402 -14.287 2.817 1 94.73 157 PHE A C 1
ATOM 1190 O O . PHE A 1 157 ? -16.346 -14.818 1.706 1 94.73 157 PHE A O 1
ATOM 1197 N N . ILE A 1 158 ? -15.576 -14.566 3.78 1 95.44 158 ILE A N 1
ATOM 1198 C CA . ILE A 1 158 ? -14.482 -15.516 3.614 1 95.44 158 ILE A CA 1
ATOM 1199 C C . ILE A 1 158 ? -14.919 -16.896 4.099 1 95.44 158 ILE A C 1
ATOM 1201 O O . ILE A 1 158 ? -15.112 -17.107 5.299 1 95.44 158 ILE A O 1
ATOM 1205 N N . SER A 1 159 ? -15.066 -17.799 3.254 1 96.68 159 SER A N 1
ATOM 1206 C CA . SER A 1 159 ? -15.452 -19.172 3.562 1 96.68 159 SER A CA 1
ATOM 1207 C C . SER A 1 159 ? -14.252 -20.111 3.5 1 96.68 159 SER A C 1
ATOM 1209 O O . SER A 1 159 ? -13.161 -19.707 3.091 1 96.68 159 SER A O 1
ATOM 1211 N N . LEU A 1 160 ? -14.417 -21.334 3.9 1 96.42 160 LEU A N 1
ATOM 1212 C CA . LEU A 1 160 ? -13.392 -22.365 3.777 1 96.42 160 LEU A CA 1
ATOM 1213 C C . LEU A 1 160 ? -13.011 -22.582 2.316 1 96.42 160 LEU A C 1
ATOM 1215 O O . LEU A 1 160 ? -11.839 -22.796 2.001 1 96.42 160 LEU A O 1
ATOM 1219 N N . GLU A 1 161 ? -14.007 -22.518 1.497 1 96.47 161 GLU A N 1
ATOM 1220 C CA . GLU A 1 161 ? -13.769 -22.67 0.065 1 96.47 161 GLU A CA 1
ATOM 1221 C C . GLU A 1 161 ? -12.864 -21.562 -0.465 1 96.47 161 GLU A C 1
ATOM 1223 O O . GLU A 1 161 ? -11.994 -21.811 -1.302 1 96.47 161 GLU A O 1
ATOM 1228 N N . ALA A 1 162 ? -13.11 -20.346 -0.026 1 97.16 162 ALA A N 1
ATOM 1229 C CA . ALA A 1 162 ? -12.262 -19.216 -0.394 1 97.16 162 ALA A CA 1
ATOM 1230 C C . ALA A 1 162 ? -10.82 -19.445 0.049 1 97.16 162 ALA A C 1
ATOM 1232 O O . ALA A 1 162 ? -9.881 -19.156 -0.697 1 97.16 162 ALA A O 1
ATOM 1233 N N . ILE A 1 163 ? -10.649 -19.984 1.218 1 97.75 163 ILE A N 1
ATOM 1234 C CA . ILE A 1 163 ? -9.325 -20.24 1.776 1 97.75 163 ILE A CA 1
ATOM 1235 C C . ILE A 1 163 ? -8.631 -21.338 0.974 1 97.75 163 ILE A C 1
ATOM 1237 O O . ILE A 1 163 ? -7.437 -21.24 0.68 1 97.75 163 ILE A O 1
ATOM 1241 N N . LEU A 1 164 ? -9.312 -22.364 0.641 1 97.88 164 LEU A N 1
ATOM 1242 C CA . LEU A 1 164 ? -8.76 -23.453 -0.157 1 97.88 164 LEU A CA 1
ATOM 1243 C C . LEU A 1 164 ? -8.344 -22.958 -1.538 1 97.88 164 LEU A C 1
ATOM 1245 O O . LEU A 1 164 ? -7.281 -23.33 -2.042 1 97.88 164 LEU A O 1
ATOM 1249 N N . LEU A 1 165 ? -9.202 -22.153 -2.133 1 97.65 165 LEU A N 1
ATOM 1250 C CA . LEU A 1 165 ? -8.889 -21.575 -3.435 1 97.65 165 LEU A CA 1
ATOM 1251 C C . LEU A 1 165 ? -7.609 -20.748 -3.369 1 97.65 165 LEU A C 1
ATOM 1253 O O . LEU A 1 165 ? -6.728 -20.892 -4.22 1 97.65 165 LEU A O 1
ATOM 1257 N N . PHE A 1 166 ? -7.516 -19.902 -2.387 1 98.34 166 PHE A N 1
ATOM 1258 C CA . PHE A 1 166 ? -6.345 -19.062 -2.163 1 98.34 166 PHE A CA 1
ATOM 1259 C C . PHE A 1 166 ? -5.093 -19.914 -1.994 1 98.34 166 PHE A C 1
ATOM 1261 O O . PHE A 1 166 ? -4.07 -19.657 -2.632 1 98.34 166 PHE A O 1
ATOM 1268 N N . THR A 1 167 ? -5.182 -20.889 -1.154 1 98.46 167 THR A N 1
ATOM 1269 C CA . THR A 1 167 ? -4.056 -21.771 -0.871 1 98.46 167 THR A CA 1
ATOM 1270 C C . THR A 1 167 ? -3.637 -22.533 -2.125 1 98.46 167 THR A C 1
ATOM 1272 O O . THR A 1 167 ? -2.444 -22.702 -2.386 1 98.46 167 THR A O 1
ATOM 1275 N N . MET A 1 168 ? -4.588 -23.003 -2.882 1 98.1 168 MET A N 1
ATOM 1276 C CA . MET A 1 168 ? -4.321 -23.746 -4.11 1 98.1 168 MET A CA 1
ATOM 1277 C C . MET A 1 168 ? -3.481 -22.917 -5.076 1 98.1 168 MET A C 1
ATOM 1279 O O . MET A 1 168 ? -2.48 -23.401 -5.607 1 98.1 168 MET A O 1
ATOM 1283 N N . PHE A 1 169 ? -3.843 -21.65 -5.248 1 98.15 169 PHE A N 1
ATOM 1284 C CA . PHE A 1 169 ? -3.127 -20.804 -6.196 1 98.15 169 PHE A CA 1
ATOM 1285 C C . PHE A 1 169 ? -1.768 -20.398 -5.64 1 98.15 169 PHE A C 1
ATOM 1287 O O . PHE A 1 169 ? -0.807 -20.231 -6.395 1 98.15 169 PHE A O 1
ATOM 1294 N N . CYS A 1 170 ? -1.609 -20.254 -4.326 1 98.22 170 CYS A N 1
ATOM 1295 C CA . CYS A 1 170 ? -0.299 -20.04 -3.72 1 98.22 170 CYS A CA 1
ATOM 1296 C C . CYS A 1 170 ? 0.639 -21.201 -4.026 1 98.22 170 CYS A C 1
ATOM 1298 O O . CYS A 1 170 ? 1.789 -20.99 -4.416 1 98.22 170 CYS A O 1
ATOM 1300 N N . LEU A 1 171 ? 0.113 -22.368 -3.861 1 98.51 171 LEU A N 1
ATOM 1301 C CA . LEU A 1 171 ? 0.917 -23.571 -4.046 1 98.51 171 LEU A CA 1
ATOM 1302 C C . LEU A 1 171 ? 1.277 -23.764 -5.515 1 98.51 171 LEU A C 1
ATOM 1304 O O . LEU A 1 171 ? 2.381 -24.213 -5.834 1 98.51 171 LEU A O 1
ATOM 1308 N N . TRP A 1 172 ? 0.398 -23.49 -6.437 1 98.27 172 TRP A N 1
ATOM 1309 C CA . TRP A 1 172 ? 0.618 -23.632 -7.872 1 98.27 172 TRP A CA 1
ATOM 1310 C C . TRP A 1 172 ? 1.763 -22.74 -8.339 1 98.27 172 TRP A C 1
ATOM 1312 O O . TRP A 1 172 ? 2.589 -23.154 -9.156 1 98.27 172 TRP A O 1
ATOM 1322 N N . GLN A 1 173 ? 1.875 -21.563 -7.809 1 97.82 173 GLN A N 1
ATOM 1323 C CA . GLN A 1 173 ? 2.812 -20.564 -8.311 1 97.82 173 GLN A CA 1
ATOM 1324 C C . GLN A 1 173 ? 4.255 -20.962 -8.011 1 97.82 173 GLN A C 1
ATOM 1326 O O . GLN A 1 173 ? 5.177 -20.559 -8.722 1 97.82 173 GLN A O 1
ATOM 1331 N N . MET A 1 174 ? 4.437 -21.771 -6.996 1 97.88 174 MET A N 1
ATOM 1332 C CA . MET A 1 174 ? 5.788 -22.08 -6.538 1 97.88 174 MET A CA 1
ATOM 1333 C C . MET A 1 174 ? 6.535 -22.919 -7.57 1 97.88 174 MET A C 1
ATOM 1335 O O . MET A 1 174 ? 7.553 -22.484 -8.111 1 97.88 174 MET A O 1
ATOM 1339 N N . PRO A 1 175 ? 6.022 -24.101 -7.941 1 98.27 175 PRO A N 1
ATOM 1340 C CA . PRO A 1 175 ? 6.722 -24.848 -8.989 1 98.27 175 PRO A CA 1
ATOM 1341 C C . PRO A 1 175 ? 6.757 -24.104 -10.322 1 98.27 175 PRO A C 1
ATOM 1343 O O . PRO A 1 175 ? 7.725 -24.226 -11.076 1 98.27 175 PRO A O 1
ATOM 1346 N N . HIS A 1 176 ? 5.72 -23.337 -10.618 1 97.63 176 HIS A N 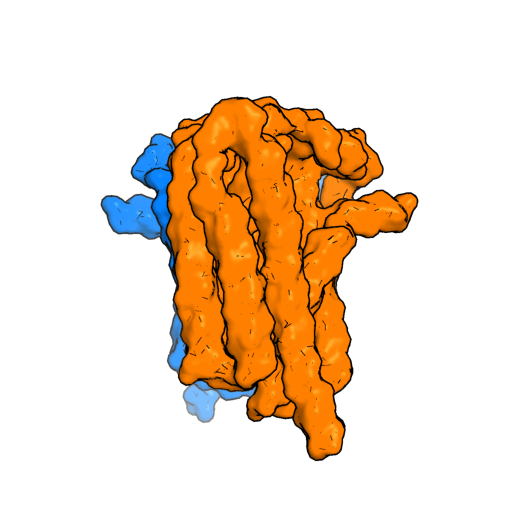1
ATOM 1347 C CA . HIS A 1 176 ? 5.657 -22.538 -11.837 1 97.63 176 HIS A CA 1
ATOM 1348 C C . HIS A 1 176 ? 6.806 -21.538 -11.9 1 97.63 176 HIS A C 1
ATOM 1350 O O . HIS A 1 176 ? 7.52 -21.468 -12.903 1 97.63 176 HIS A O 1
ATOM 1356 N N . SER A 1 177 ? 7.019 -20.813 -10.87 1 97.06 177 SER A N 1
ATOM 1357 C CA . SER A 1 177 ? 8.054 -19.786 -10.81 1 97.06 177 SER A CA 1
ATOM 1358 C C . SER A 1 177 ? 9.446 -20.406 -10.741 1 97.06 177 SER A C 1
ATOM 1360 O O . SER A 1 177 ? 10.393 -19.886 -11.333 1 97.06 177 SER A O 1
ATOM 1362 N N . TYR A 1 178 ? 9.556 -21.527 -9.97 1 97.84 178 TYR A N 1
ATOM 1363 C CA . TYR A 1 178 ? 10.85 -22.197 -9.894 1 97.84 178 TYR A CA 1
ATOM 1364 C C . TYR A 1 178 ? 11.271 -22.727 -11.26 1 97.84 178 TYR A C 1
ATOM 1366 O O . TYR A 1 178 ? 12.458 -22.725 -11.594 1 97.84 178 TYR A O 1
ATOM 1374 N N . ALA A 1 179 ? 10.314 -23.19 -12.027 1 97.86 179 ALA A N 1
ATOM 1375 C CA . ALA A 1 179 ? 10.622 -23.654 -13.377 1 97.86 179 ALA A CA 1
ATOM 1376 C C . ALA A 1 179 ? 11.185 -22.523 -14.232 1 97.86 179 ALA A C 1
ATOM 1378 O O . ALA A 1 179 ? 12.196 -22.697 -14.916 1 97.86 179 ALA A O 1
ATOM 1379 N N . ILE A 1 180 ? 10.595 -21.371 -14.148 1 95.68 180 ILE A N 1
ATOM 1380 C CA . ILE A 1 180 ? 11.073 -20.207 -14.885 1 95.68 180 ILE A CA 1
ATOM 1381 C C . ILE A 1 180 ? 12.487 -19.852 -14.429 1 95.68 180 ILE A C 1
ATOM 1383 O O . ILE A 1 180 ? 13.366 -19.596 -15.255 1 95.68 180 ILE A O 1
ATOM 1387 N N . ALA A 1 181 ? 12.684 -19.835 -13.137 1 96.08 181 ALA A N 1
ATOM 1388 C CA . ALA A 1 181 ? 13.982 -19.481 -12.568 1 96.08 181 ALA A CA 1
ATOM 1389 C C . ALA A 1 181 ? 15.07 -20.439 -13.046 1 96.08 181 ALA A C 1
ATOM 1391 O O . ALA A 1 181 ? 16.22 -20.036 -13.239 1 96.08 181 ALA A O 1
ATOM 1392 N N . MET A 1 182 ? 14.715 -21.682 -13.295 1 96.25 182 MET A N 1
ATOM 1393 C CA . MET A 1 182 ? 15.694 -22.698 -13.672 1 96.25 182 MET A CA 1
ATOM 1394 C C . MET A 1 182 ? 16.1 -22.546 -15.135 1 96.25 182 MET A C 1
ATOM 1396 O O . MET A 1 182 ? 17.287 -22.59 -15.461 1 96.25 182 MET A O 1
ATOM 1400 N N . PHE A 1 183 ? 15.145 -22.303 -15.967 1 95.37 183 PHE A N 1
ATOM 1401 C CA . PHE A 1 183 ? 15.578 -22.218 -17.357 1 95.37 183 PHE A CA 1
ATOM 1402 C C . PHE A 1 183 ? 16.035 -20.804 -17.696 1 95.37 183 PHE A C 1
ATOM 1404 O O . PHE A 1 183 ? 16.596 -20.567 -18.768 1 95.37 183 PHE A O 1
ATOM 1411 N N . ARG A 1 184 ? 15.879 -19.835 -16.769 1 94.15 184 ARG A N 1
ATOM 1412 C CA . ARG A 1 184 ? 16.436 -18.492 -16.902 1 94.15 184 ARG A CA 1
ATOM 1413 C C . ARG A 1 184 ? 17.449 -18.208 -15.798 1 94.15 184 ARG A C 1
ATOM 1415 O O . ARG A 1 184 ? 17.557 -17.075 -15.325 1 94.15 184 ARG A O 1
ATOM 1422 N N . MET A 1 185 ? 18.102 -19.139 -15.409 1 94.48 185 MET A N 1
ATOM 1423 C CA . MET A 1 185 ? 18.964 -19.078 -14.232 1 94.48 185 MET A CA 1
ATOM 1424 C C . MET A 1 185 ? 20.073 -18.049 -14.423 1 94.48 185 MET A C 1
ATOM 1426 O O . MET A 1 185 ? 20.412 -17.316 -13.493 1 94.48 185 MET A O 1
ATOM 1430 N N . GLN A 1 186 ? 20.684 -17.956 -15.579 1 92.44 186 GLN A N 1
ATOM 1431 C CA . GLN A 1 186 ? 21.78 -17.037 -15.868 1 92.44 186 GLN A CA 1
ATOM 1432 C C . GLN A 1 186 ? 21.331 -15.585 -15.733 1 92.44 186 GLN A C 1
ATOM 1434 O O . GLN A 1 186 ? 22.072 -14.746 -15.216 1 92.44 186 GLN A O 1
ATOM 1439 N N . ASP A 1 187 ? 20.115 -15.328 -16.157 1 93.05 187 ASP A N 1
ATOM 1440 C CA . ASP A 1 187 ? 19.571 -13.979 -16.038 1 93.05 187 ASP A CA 1
ATOM 1441 C C . ASP A 1 187 ? 19.457 -13.56 -14.573 1 93.05 187 ASP A C 1
ATOM 1443 O O . ASP A 1 187 ? 19.83 -12.442 -14.211 1 93.05 187 ASP A O 1
ATOM 1447 N N . TYR A 1 188 ? 19.03 -14.438 -13.762 1 94.19 188 TYR A N 1
ATOM 1448 C CA . TYR A 1 188 ? 18.832 -14.131 -12.35 1 94.19 188 TYR A CA 1
ATOM 1449 C C . TYR A 1 188 ? 20.168 -13.956 -11.638 1 94.19 188 TYR A C 1
ATOM 1451 O O . TYR A 1 188 ? 20.308 -13.09 -10.771 1 94.19 188 TYR A O 1
ATOM 1459 N N . ARG A 1 189 ? 21.105 -14.725 -12.015 1 93.93 189 ARG A N 1
ATOM 1460 C CA . ARG A 1 189 ? 22.451 -14.604 -11.465 1 93.93 189 ARG A CA 1
ATOM 1461 C C . ARG A 1 189 ? 23.065 -13.251 -11.811 1 93.93 189 ARG A C 1
ATOM 1463 O O . ARG A 1 189 ? 23.632 -12.581 -10.945 1 93.93 189 ARG A O 1
ATOM 1470 N N . GLU A 1 190 ? 22.923 -12.886 -13.015 1 92.57 190 GLU A N 1
ATOM 1471 C CA . GLU A 1 190 ? 23.492 -11.626 -13.484 1 92.57 190 GLU A CA 1
ATOM 1472 C C . GLU A 1 190 ? 22.814 -10.432 -12.818 1 92.57 190 GLU A C 1
ATOM 1474 O O . GLU A 1 190 ? 23.454 -9.41 -12.564 1 92.57 190 GLU A O 1
ATOM 1479 N N . ALA A 1 191 ? 21.549 -10.577 -12.517 1 92.4 191 ALA A N 1
ATOM 1480 C CA . ALA A 1 191 ? 20.783 -9.493 -11.908 1 92.4 191 ALA A CA 1
ATOM 1481 C C . ALA A 1 191 ? 20.944 -9.493 -10.391 1 92.4 191 ALA A C 1
ATOM 1483 O O . ALA A 1 191 ? 20.467 -8.583 -9.709 1 92.4 191 ALA A O 1
ATOM 1484 N N . GLY A 1 192 ? 21.561 -10.538 -9.881 1 93.39 192 GLY A N 1
ATOM 1485 C CA . GLY A 1 192 ? 21.801 -10.62 -8.449 1 93.39 192 GLY A CA 1
ATOM 1486 C C . GLY A 1 192 ? 20.551 -10.944 -7.652 1 93.39 192 GLY A C 1
ATOM 1487 O O . GLY A 1 192 ? 20.424 -10.538 -6.495 1 93.39 192 GLY A O 1
ATOM 1488 N N . ILE A 1 193 ? 19.567 -11.512 -8.241 1 93.23 193 ILE A N 1
ATOM 1489 C CA . ILE A 1 193 ? 18.328 -11.896 -7.573 1 93.23 193 ILE A CA 1
ATOM 1490 C C . ILE A 1 193 ? 18.475 -13.296 -6.981 1 93.23 193 ILE A C 1
ATOM 1492 O O . ILE A 1 193 ? 18.748 -14.257 -7.704 1 93.23 193 ILE A O 1
ATOM 1496 N N . PRO A 1 194 ? 18.233 -13.449 -5.73 1 95.37 194 PRO A N 1
ATOM 1497 C CA . PRO A 1 194 ? 18.557 -14.709 -5.057 1 95.37 194 PRO A CA 1
ATOM 1498 C C . PRO A 1 194 ? 17.408 -15.714 -5.103 1 95.37 194 PRO A C 1
ATOM 1500 O O . PRO A 1 194 ? 16.947 -16.178 -4.057 1 95.37 194 PRO A O 1
ATOM 1503 N N . VAL A 1 195 ? 17.068 -16.231 -6.275 1 95 195 VAL A N 1
ATOM 1504 C CA . VAL A 1 195 ? 16.049 -17.269 -6.396 1 95 195 VAL A CA 1
ATOM 1505 C C . VAL A 1 195 ? 16.617 -18.607 -5.928 1 95 195 VAL A C 1
ATOM 1507 O O . VAL A 1 195 ? 17.831 -18.819 -5.961 1 95 195 VAL A O 1
ATOM 1510 N N . LEU A 1 196 ? 15.786 -19.499 -5.541 1 96.08 196 LEU A N 1
ATOM 1511 C CA . LEU A 1 196 ? 16.154 -20.739 -4.865 1 96.08 196 LEU A CA 1
ATOM 1512 C C . LEU A 1 196 ? 17.139 -21.544 -5.707 1 96.08 196 LEU A C 1
ATOM 1514 O O . LEU A 1 196 ? 18.179 -21.979 -5.206 1 96.08 196 LEU A O 1
ATOM 1518 N N . PRO A 1 197 ? 16.97 -21.734 -7.037 1 95.92 197 PRO A N 1
ATOM 1519 C CA . PRO A 1 197 ? 17.919 -22.546 -7.802 1 95.92 197 PRO A CA 1
ATOM 1520 C C . PRO A 1 197 ? 19.297 -21.897 -7.911 1 95.92 197 PRO A C 1
ATOM 1522 O O . PRO A 1 197 ? 20.308 -22.598 -8.005 1 95.92 197 PRO A O 1
ATOM 1525 N N . VAL A 1 198 ? 19.379 -20.601 -7.886 1 95.21 198 VAL A N 1
ATOM 1526 C CA . VAL A 1 198 ? 20.642 -19.878 -7.987 1 95.21 198 VAL A CA 1
ATOM 1527 C C . VAL A 1 198 ? 21.389 -19.954 -6.658 1 95.21 198 VAL A C 1
ATOM 1529 O O . VAL A 1 198 ? 22.591 -20.23 -6.629 1 95.21 198 VAL A O 1
ATOM 1532 N N . LYS A 1 199 ? 20.676 -19.798 -5.573 1 96.27 199 LYS A N 1
ATOM 1533 C CA . LYS A 1 199 ? 21.315 -19.676 -4.266 1 96.27 199 LYS A CA 1
ATOM 1534 C C . LYS A 1 199 ? 21.556 -21.047 -3.642 1 96.27 199 LYS A C 1
ATOM 1536 O O . LYS A 1 199 ? 22.545 -21.248 -2.934 1 96.27 199 LYS A O 1
ATOM 1541 N N . GLU A 1 200 ? 20.598 -21.991 -3.878 1 96.62 200 GLU A N 1
ATOM 1542 C CA . GLU A 1 200 ? 20.679 -23.247 -3.14 1 96.62 200 GLU A CA 1
ATOM 1543 C C . GLU A 1 200 ? 20.809 -24.436 -4.088 1 96.62 200 GLU A C 1
ATOM 1545 O O . GLU A 1 200 ? 20.953 -25.578 -3.644 1 96.62 200 GLU A O 1
ATOM 1550 N N . GLY A 1 201 ? 20.684 -24.185 -5.399 1 96.07 201 GLY A N 1
ATOM 1551 C CA . GLY A 1 201 ? 20.955 -25.235 -6.368 1 96.07 201 GLY A CA 1
ATOM 1552 C C . GLY A 1 201 ? 19.697 -25.817 -6.985 1 96.07 201 GLY A C 1
ATOM 1553 O O . GLY A 1 201 ? 18.607 -25.683 -6.426 1 96.07 201 GLY A O 1
ATOM 1554 N N . ILE A 1 202 ? 19.894 -26.554 -8.028 1 96.98 202 ILE A N 1
ATOM 1555 C CA . ILE A 1 202 ? 18.785 -27.069 -8.823 1 96.98 202 ILE A CA 1
ATOM 1556 C C . ILE A 1 202 ? 18.161 -28.272 -8.12 1 96.98 202 ILE A C 1
ATOM 1558 O O . ILE A 1 202 ? 16.952 -28.498 -8.217 1 96.98 202 ILE A O 1
ATOM 1562 N N . HIS A 1 203 ? 18.915 -29.035 -7.387 1 97.39 203 HIS A N 1
ATOM 1563 C CA . HIS A 1 203 ? 18.384 -30.228 -6.738 1 97.39 203 HIS A CA 1
ATOM 1564 C C . HIS A 1 203 ? 17.476 -29.862 -5.568 1 97.39 203 HIS A C 1
ATOM 1566 O O . HIS A 1 203 ? 16.462 -30.523 -5.333 1 97.39 203 HIS A O 1
ATOM 1572 N N . LYS A 1 204 ? 17.906 -28.87 -4.855 1 96.96 204 LYS A N 1
ATOM 1573 C CA . LYS A 1 204 ? 17.035 -28.402 -3.78 1 96.96 204 LYS A CA 1
ATOM 1574 C C . LYS A 1 204 ? 15.732 -27.835 -4.336 1 96.96 204 LYS A C 1
ATOM 1576 O O . LYS A 1 204 ? 14.653 -28.108 -3.806 1 96.96 204 LYS A O 1
ATOM 1581 N N . ALA A 1 205 ? 15.843 -27.035 -5.404 1 97.9 205 ALA A N 1
ATOM 1582 C CA . ALA A 1 205 ? 14.649 -26.514 -6.064 1 97.9 205 ALA A CA 1
ATOM 1583 C C . ALA A 1 205 ? 13.743 -27.649 -6.535 1 97.9 205 ALA A C 1
ATOM 1585 O O . ALA A 1 205 ? 12.523 -27.589 -6.365 1 97.9 205 ALA A O 1
ATOM 1586 N N . HIS A 1 206 ? 14.372 -28.663 -7.09 1 98.33 206 HIS A N 1
ATOM 1587 C CA . HIS A 1 206 ? 13.658 -29.84 -7.574 1 98.33 206 HIS A CA 1
ATOM 1588 C C . HIS A 1 206 ? 12.868 -30.504 -6.451 1 98.33 206 HIS A C 1
ATOM 1590 O O . HIS A 1 206 ? 11.696 -30.845 -6.629 1 98.33 206 HIS A O 1
ATOM 1596 N N . ARG A 1 207 ? 13.422 -30.664 -5.331 1 98.22 207 ARG A N 1
ATOM 1597 C CA . ARG A 1 207 ? 12.763 -31.275 -4.181 1 98.22 207 ARG A CA 1
ATOM 1598 C C . ARG A 1 207 ? 11.588 -30.426 -3.709 1 98.22 207 ARG A C 1
ATOM 1600 O O . ARG A 1 207 ? 10.52 -30.955 -3.393 1 98.22 207 ARG A O 1
ATOM 1607 N N . HIS A 1 208 ? 11.784 -29.106 -3.644 1 98.23 208 HIS A N 1
ATOM 1608 C CA . HIS A 1 208 ? 10.707 -28.209 -3.241 1 98.23 208 HIS A CA 1
ATOM 1609 C C . HIS A 1 208 ? 9.543 -28.27 -4.225 1 98.23 208 HIS A C 1
ATOM 1611 O O . HIS A 1 208 ? 8.38 -28.307 -3.816 1 98.23 208 HIS A O 1
ATOM 1617 N N . MET A 1 209 ? 9.879 -28.303 -5.484 1 98.54 209 MET A N 1
ATOM 1618 C CA . MET A 1 209 ? 8.837 -28.344 -6.506 1 98.54 209 MET A CA 1
ATOM 1619 C C . MET A 1 209 ? 7.99 -29.604 -6.369 1 98.54 209 MET A C 1
ATOM 1621 O O . MET A 1 209 ? 6.765 -29.551 -6.497 1 98.54 209 MET A O 1
ATOM 1625 N N . LYS A 1 210 ? 8.659 -30.739 -6.094 1 98.61 210 LYS A N 1
ATOM 1626 C CA . LYS A 1 210 ? 7.93 -31.987 -5.889 1 98.61 210 LYS A CA 1
ATOM 1627 C C . LYS A 1 210 ? 6.952 -31.869 -4.724 1 98.61 210 LYS A C 1
ATOM 1629 O O . LYS A 1 210 ? 5.794 -32.276 -4.834 1 98.61 210 LYS A O 1
ATOM 1634 N N . ALA A 1 211 ? 7.41 -31.276 -3.63 1 98.67 211 ALA A N 1
ATOM 1635 C CA . ALA A 1 211 ? 6.574 -31.114 -2.444 1 98.67 211 ALA A CA 1
ATOM 1636 C C . ALA A 1 211 ? 5.373 -30.219 -2.737 1 98.67 211 ALA A C 1
ATOM 1638 O O . ALA A 1 211 ? 4.254 -30.51 -2.308 1 98.67 211 ALA A O 1
ATOM 1639 N N . TYR A 1 212 ? 5.59 -29.144 -3.458 1 98.67 212 TYR A N 1
ATOM 1640 C CA . TYR A 1 212 ? 4.52 -28.198 -3.757 1 98.67 212 TYR A CA 1
ATOM 1641 C C . TYR A 1 212 ? 3.483 -28.823 -4.682 1 98.67 212 TYR A C 1
ATOM 1643 O O . TYR A 1 212 ? 2.286 -28.555 -4.553 1 98.67 212 TYR A O 1
ATOM 1651 N N . VAL A 1 213 ? 3.918 -29.621 -5.641 1 98.65 213 VAL A N 1
ATOM 1652 C CA . VAL A 1 213 ? 2.99 -30.256 -6.57 1 98.65 213 VAL A CA 1
ATOM 1653 C C . VAL A 1 213 ? 2.102 -31.245 -5.819 1 98.65 213 VAL A C 1
ATOM 1655 O O . VAL A 1 213 ? 0.899 -31.328 -6.076 1 98.65 213 VAL A O 1
ATOM 1658 N N . VAL A 1 214 ? 2.666 -31.963 -4.879 1 98.5 214 VAL A N 1
ATOM 1659 C CA . VAL A 1 214 ? 1.899 -32.904 -4.069 1 98.5 214 VAL A CA 1
ATOM 1660 C C . VAL A 1 214 ? 0.906 -32.143 -3.194 1 98.5 214 VAL A C 1
ATOM 1662 O O . VAL A 1 214 ? -0.262 -32.525 -3.093 1 98.5 214 VAL A O 1
ATOM 1665 N N . ALA A 1 215 ? 1.388 -31.097 -2.567 1 98.68 215 ALA A N 1
ATOM 1666 C CA . ALA A 1 215 ? 0.518 -30.275 -1.729 1 98.68 215 ALA A CA 1
ATOM 1667 C C . ALA A 1 215 ? -0.619 -29.67 -2.547 1 98.68 215 ALA A C 1
ATOM 1669 O O . ALA A 1 215 ? -1.757 -29.594 -2.079 1 98.68 215 ALA A O 1
ATOM 1670 N N . PHE A 1 216 ? -0.312 -29.195 -3.72 1 98.57 216 PHE A N 1
ATOM 1671 C CA . PHE A 1 216 ? -1.327 -28.674 -4.628 1 98.57 216 PHE A CA 1
ATOM 1672 C C . PHE A 1 216 ? -2.392 -29.726 -4.912 1 98.57 216 PHE A C 1
ATOM 1674 O O . PHE A 1 216 ? -3.587 -29.426 -4.901 1 98.57 216 PHE A O 1
ATOM 1681 N N . GLY A 1 217 ? -1.96 -30.946 -5.25 1 98.01 217 GLY A N 1
ATOM 1682 C CA . GLY A 1 217 ? -2.904 -32.028 -5.485 1 98.01 217 GLY A CA 1
ATOM 1683 C C . GLY A 1 217 ? -3.836 -32.272 -4.314 1 98.01 217 GLY A C 1
ATOM 1684 O O . GLY A 1 217 ? -5.042 -32.446 -4.499 1 98.01 217 GLY A O 1
ATOM 1685 N N . ALA A 1 218 ? -3.297 -32.246 -3.126 1 98.07 218 ALA A N 1
ATOM 1686 C CA . ALA A 1 218 ? -4.088 -32.462 -1.917 1 98.07 218 ALA A CA 1
ATOM 1687 C C . ALA A 1 218 ? -5.127 -31.358 -1.738 1 98.07 218 ALA A C 1
ATOM 1689 O O . ALA A 1 218 ? -6.287 -31.634 -1.423 1 98.07 218 ALA A O 1
ATOM 1690 N N . VAL A 1 219 ? -4.734 -30.132 -1.935 1 98.06 219 VAL A N 1
ATOM 1691 C CA . VAL A 1 219 ? -5.643 -29.004 -1.76 1 98.06 219 VAL A CA 1
ATOM 1692 C C . VAL A 1 219 ? -6.691 -29.008 -2.871 1 98.06 219 VAL A C 1
ATOM 1694 O O . VAL A 1 219 ? -7.85 -28.653 -2.642 1 98.06 219 VAL A O 1
ATOM 1697 N N . SER A 1 220 ? -6.262 -29.352 -4.094 1 97.3 220 SER A N 1
ATOM 1698 C CA . SER A 1 220 ? -7.21 -29.465 -5.197 1 97.3 220 SER A CA 1
ATOM 1699 C C . SER A 1 220 ? -8.293 -30.494 -4.892 1 97.3 220 SER A C 1
ATOM 1701 O O . SER A 1 220 ? -9.466 -30.279 -5.203 1 97.3 220 SER A O 1
ATOM 1703 N N . LEU A 1 221 ? -7.892 -31.612 -4.32 1 96.23 221 LEU A N 1
ATOM 1704 C CA . LEU A 1 221 ? -8.86 -32.615 -3.89 1 96.23 221 LEU A CA 1
ATOM 1705 C C . LEU A 1 221 ? -9.737 -32.077 -2.765 1 96.23 221 LEU A C 1
ATOM 1707 O O . LEU A 1 221 ? -10.927 -32.393 -2.694 1 96.23 221 LEU A O 1
ATOM 1711 N N . GLY A 1 222 ? -9.107 -31.325 -1.878 1 96.73 222 GLY A N 1
ATOM 1712 C CA . GLY A 1 222 ? -9.86 -30.7 -0.802 1 96.73 222 GLY A CA 1
ATOM 1713 C C . GLY A 1 222 ? -10.961 -29.782 -1.299 1 96.73 222 GLY A C 1
ATOM 1714 O O . GLY A 1 222 ? -12.037 -29.715 -0.702 1 96.73 222 GLY A O 1
ATOM 1715 N N . LEU A 1 223 ? -10.687 -29.089 -2.368 1 95.9 223 LEU A N 1
ATOM 1716 C CA . LEU A 1 223 ? -11.69 -28.199 -2.942 1 95.9 223 LEU A CA 1
ATOM 1717 C C . LEU A 1 223 ? -12.907 -28.985 -3.417 1 95.9 223 LEU A C 1
ATOM 1719 O O . LEU A 1 223 ? -14.036 -28.495 -3.343 1 95.9 223 LEU A O 1
ATOM 1723 N N . PHE A 1 224 ? -12.708 -30.158 -3.933 1 94.25 224 PHE A N 1
ATOM 1724 C CA . PHE A 1 224 ? -13.798 -31.033 -4.349 1 94.25 224 PHE A CA 1
ATOM 1725 C C . PHE A 1 224 ? -14.552 -31.571 -3.138 1 94.25 224 PHE A C 1
ATOM 1727 O O . PHE A 1 224 ? -15.784 -31.566 -3.116 1 94.25 224 PHE A O 1
ATOM 1734 N N . LEU A 1 225 ? -13.844 -31.966 -2.099 1 94.94 225 LEU A N 1
ATOM 1735 C CA . LEU A 1 225 ? -14.428 -32.654 -0.953 1 94.94 225 LEU A CA 1
ATOM 1736 C C . LEU A 1 225 ? -15.151 -31.67 -0.039 1 94.94 225 LEU A C 1
ATOM 1738 O O . LEU A 1 225 ? -16.185 -32.004 0.545 1 94.94 225 LEU A O 1
ATOM 1742 N N . LEU A 1 226 ? -14.611 -30.464 0.032 1 91.34 226 LEU A N 1
ATOM 1743 C CA . LEU A 1 226 ? -15.099 -29.535 1.046 1 91.34 226 LEU A CA 1
ATOM 1744 C C . LEU A 1 226 ? -15.762 -28.323 0.4 1 91.34 226 LEU A C 1
ATOM 1746 O O . LEU A 1 226 ? -16.366 -27.499 1.09 1 91.34 226 LEU A O 1
ATOM 1750 N N . GLY A 1 227 ? -15.555 -28.273 -0.884 1 85.89 227 GLY A N 1
ATOM 1751 C CA . GLY A 1 227 ? -16.142 -27.154 -1.604 1 85.89 227 GLY A CA 1
ATOM 1752 C C . GLY A 1 227 ? -17.27 -27.567 -2.53 1 85.89 227 GLY A C 1
ATOM 1753 O O . GLY A 1 227 ? -17.854 -28.64 -2.367 1 85.89 227 GLY A O 1
ATOM 1754 N N . GLU A 1 228 ? -17.643 -26.692 -3.475 1 84.84 228 GLU A N 1
ATOM 1755 C CA . GLU A 1 228 ? -18.788 -26.906 -4.355 1 84.84 228 GLU A CA 1
ATOM 1756 C C . GLU A 1 228 ? -18.342 -27.371 -5.738 1 84.84 228 GLU A C 1
ATOM 1758 O O . GLU A 1 228 ? -19.112 -27.307 -6.699 1 84.84 228 GLU A O 1
ATOM 1763 N N . ALA A 1 229 ? -17.074 -27.777 -5.835 1 90.26 229 ALA A N 1
ATOM 1764 C CA . ALA A 1 229 ? -16.601 -28.272 -7.124 1 90.26 229 ALA A CA 1
ATOM 1765 C C . ALA A 1 229 ? -17.252 -29.608 -7.471 1 90.26 229 ALA A C 1
ATOM 1767 O O . ALA A 1 229 ? -17.452 -30.454 -6.597 1 90.26 229 ALA A O 1
ATOM 1768 N N . GLY A 1 230 ? -17.621 -29.833 -8.695 1 91.61 230 GLY A N 1
ATOM 1769 C CA . GLY A 1 230 ? -18.344 -31.018 -9.13 1 91.61 230 GLY A CA 1
ATOM 1770 C C . GLY A 1 230 ? -17.433 -32.12 -9.636 1 91.61 230 GLY A C 1
ATOM 1771 O O . GLY A 1 230 ? -16.208 -32.009 -9.55 1 91.61 230 GLY A O 1
ATOM 1772 N N . TYR A 1 231 ? -18.01 -33.194 -10.133 1 93.67 231 TYR A N 1
ATOM 1773 C CA . TYR A 1 231 ? -17.281 -34.372 -10.59 1 93.67 231 TYR A CA 1
ATOM 1774 C C . TYR A 1 231 ? -16.46 -34.056 -11.835 1 93.67 231 TYR A C 1
ATOM 1776 O O . TYR A 1 231 ? -15.396 -34.641 -12.05 1 93.67 231 TYR A O 1
ATOM 1784 N N . GLU A 1 232 ? -16.957 -33.103 -12.668 1 94.73 232 GLU A N 1
ATOM 1785 C CA . GLU A 1 232 ? -16.164 -32.669 -13.815 1 94.73 232 GLU A CA 1
ATOM 1786 C C . GLU A 1 232 ? -14.85 -32.035 -13.369 1 94.73 232 GLU A C 1
ATOM 1788 O O . GLU A 1 232 ? -13.8 -32.288 -13.963 1 94.73 232 GLU A O 1
ATOM 1793 N N . TYR A 1 233 ? -14.985 -31.237 -12.325 1 96.31 233 TYR A N 1
ATOM 1794 C CA . TYR A 1 233 ? -13.786 -30.658 -11.728 1 96.31 233 TYR A CA 1
ATOM 1795 C C . TYR A 1 233 ? -12.837 -31.748 -11.244 1 96.31 233 TYR A C 1
ATOM 1797 O O . TYR A 1 233 ? -11.629 -31.679 -11.484 1 96.31 233 TYR A O 1
ATOM 1805 N N . LEU A 1 234 ? -13.376 -32.719 -10.519 1 96.52 234 LEU A N 1
ATOM 1806 C CA . LEU A 1 234 ? -12.545 -33.79 -9.979 1 96.52 234 LEU A CA 1
ATOM 1807 C C . LEU A 1 234 ? -11.796 -34.512 -11.095 1 96.52 234 LEU A C 1
ATOM 1809 O O . LEU A 1 234 ? -10.611 -34.824 -10.952 1 96.52 234 LEU A O 1
ATOM 1813 N N . ALA A 1 235 ? -12.43 -34.798 -12.198 1 96.82 235 ALA A N 1
ATOM 1814 C CA . ALA A 1 235 ? -11.82 -35.496 -13.326 1 96.82 235 ALA A CA 1
ATOM 1815 C C . ALA A 1 235 ? -10.681 -34.678 -13.927 1 96.82 235 ALA A C 1
ATOM 1817 O O . ALA A 1 235 ? -9.583 -35.197 -14.144 1 96.82 235 ALA A O 1
ATOM 1818 N N . VAL A 1 236 ? -10.986 -33.425 -14.199 1 96.94 236 VAL A N 1
ATOM 1819 C CA . VAL A 1 236 ? -9.984 -32.559 -14.811 1 96.94 236 VAL A CA 1
ATOM 1820 C C . VAL A 1 236 ? -8.813 -32.364 -13.85 1 96.94 236 VAL A C 1
ATOM 1822 O O . VAL A 1 236 ? -7.651 -32.435 -14.255 1 96.94 236 VAL A O 1
ATOM 1825 N N . ALA A 1 237 ? -9.144 -32.122 -12.566 1 97.11 237 ALA A N 1
ATOM 1826 C CA . ALA A 1 237 ? -8.101 -31.942 -11.559 1 97.11 237 ALA A CA 1
ATOM 1827 C C . ALA A 1 237 ? -7.218 -33.183 -11.456 1 97.11 237 ALA A C 1
ATOM 1829 O O . ALA A 1 237 ? -5.996 -33.073 -11.33 1 97.11 237 ALA A O 1
ATOM 1830 N N . ALA A 1 238 ? -7.796 -34.348 -11.518 1 97.47 238 ALA A N 1
ATOM 1831 C CA . ALA A 1 238 ? -7.042 -35.596 -11.435 1 97.47 238 ALA A CA 1
ATOM 1832 C C . ALA A 1 238 ? -6.074 -35.731 -12.607 1 97.47 238 ALA A C 1
ATOM 1834 O O . ALA A 1 238 ? -4.912 -36.1 -12.421 1 97.47 238 ALA A O 1
ATOM 1835 N N . VAL A 1 239 ? -6.541 -35.4 -13.761 1 97.68 239 VAL A N 1
ATOM 1836 C CA . VAL A 1 239 ? -5.732 -35.556 -14.965 1 97.68 239 VAL A CA 1
ATOM 1837 C C . VAL A 1 239 ? -4.568 -34.568 -14.938 1 97.68 239 VAL A C 1
ATOM 1839 O O . VAL A 1 239 ? -3.415 -34.952 -15.151 1 97.68 239 VAL A O 1
ATOM 1842 N N . VAL A 1 240 ? -4.876 -33.307 -14.647 1 97.34 240 VAL A N 1
ATOM 1843 C CA . VAL A 1 240 ? -3.83 -32.293 -14.737 1 97.34 240 VAL A CA 1
ATOM 1844 C C . VAL A 1 240 ? -2.836 -32.472 -13.592 1 97.34 240 VAL A C 1
ATOM 1846 O O . VAL A 1 240 ? -1.637 -32.235 -13.759 1 97.34 240 VAL A O 1
ATOM 1849 N N . CYS A 1 241 ? -3.32 -32.865 -12.406 1 97.58 241 CYS A N 1
ATOM 1850 C CA . CYS A 1 241 ? -2.41 -33.126 -11.296 1 97.58 241 CYS A CA 1
ATOM 1851 C C . CYS A 1 241 ? -1.504 -34.313 -11.602 1 97.58 241 CYS A C 1
ATOM 1853 O O . CYS A 1 241 ? -0.318 -34.296 -11.266 1 97.58 241 CYS A O 1
ATOM 1855 N N . PHE A 1 242 ? -2.061 -35.351 -12.207 1 97.77 242 PHE A N 1
ATOM 1856 C CA . PHE A 1 242 ? -1.267 -36.515 -12.58 1 97.77 242 PHE A CA 1
ATOM 1857 C C . PHE A 1 242 ? -0.181 -36.132 -13.579 1 97.77 242 PHE A C 1
ATOM 1859 O O . PHE A 1 242 ? 0.98 -36.515 -13.419 1 97.77 242 PHE A O 1
ATOM 1866 N N . MET A 1 243 ? -0.542 -35.388 -14.593 1 98.24 243 MET A N 1
ATOM 1867 C CA . MET A 1 243 ? 0.414 -34.955 -15.608 1 98.24 243 MET A CA 1
ATOM 1868 C C . MET A 1 243 ? 1.527 -34.119 -14.986 1 98.24 243 MET A C 1
ATOM 1870 O O . MET A 1 243 ? 2.702 -34.301 -15.311 1 98.24 243 MET A O 1
ATOM 1874 N N . TRP A 1 244 ? 1.122 -33.199 -14.115 1 98.54 244 TRP A N 1
ATOM 1875 C CA . TRP A 1 244 ? 2.1 -32.325 -13.475 1 98.54 244 TRP A CA 1
ATOM 1876 C C . TRP A 1 244 ? 3.041 -33.123 -12.579 1 98.54 244 TRP A C 1
ATOM 1878 O O . TRP A 1 244 ? 4.249 -32.878 -12.563 1 98.54 244 TRP A O 1
ATOM 1888 N N . THR A 1 245 ? 2.519 -34.114 -11.829 1 98.48 245 THR A N 1
ATOM 1889 C CA . THR A 1 245 ? 3.333 -34.973 -10.977 1 98.48 245 THR A CA 1
ATOM 1890 C C . THR A 1 245 ? 4.312 -35.792 -11.813 1 98.48 245 THR A C 1
ATOM 1892 O O . THR A 1 245 ? 5.494 -35.888 -11.477 1 98.48 245 THR A O 1
ATOM 1895 N N . LYS A 1 246 ? 3.855 -36.359 -12.918 1 98.29 246 LYS A N 1
ATOM 1896 C CA . LYS A 1 246 ? 4.68 -37.196 -13.784 1 98.29 246 LYS A CA 1
ATOM 1897 C C . LYS A 1 246 ? 5.883 -36.421 -14.313 1 98.29 246 LYS A C 1
ATOM 1899 O O . LYS A 1 246 ? 7.011 -36.917 -14.279 1 98.29 246 LYS A O 1
ATOM 1904 N N . VAL A 1 247 ? 5.637 -35.185 -14.731 1 98.48 247 VAL A N 1
ATOM 1905 C CA . VAL A 1 247 ? 6.72 -34.408 -15.326 1 98.48 247 VAL A CA 1
ATOM 1906 C C . VAL A 1 247 ? 7.657 -33.905 -14.231 1 98.48 247 VAL A C 1
ATOM 1908 O O . VAL A 1 247 ? 8.878 -33.89 -14.408 1 98.48 247 VAL A O 1
ATOM 1911 N N . THR A 1 248 ? 7.136 -33.539 -13.092 1 98.59 248 THR A N 1
ATOM 1912 C CA . THR A 1 248 ? 7.923 -32.93 -12.025 1 98.59 248 THR A CA 1
ATOM 1913 C C . THR A 1 248 ? 8.81 -33.969 -11.346 1 98.59 248 THR A C 1
ATOM 1915 O O . THR A 1 248 ? 9.906 -33.649 -10.881 1 98.59 248 THR A O 1
ATOM 1918 N N . PHE A 1 249 ? 8.447 -35.231 -11.325 1 98.52 249 PHE A N 1
ATOM 1919 C CA . PHE A 1 249 ? 9.166 -36.252 -10.57 1 98.52 249 PHE A CA 1
ATOM 1920 C C . PHE A 1 249 ? 10.216 -36.93 -11.442 1 98.52 249 PHE A C 1
ATOM 1922 O O . PHE A 1 249 ? 10.937 -37.815 -10.978 1 98.52 249 PHE A O 1
ATOM 1929 N N . ARG A 1 250 ? 10.352 -36.468 -12.65 1 98.13 250 ARG A N 1
ATOM 1930 C CA . ARG A 1 250 ? 11.459 -36.954 -13.468 1 98.13 250 ARG A CA 1
ATOM 1931 C C . ARG A 1 250 ? 12.8 -36.507 -12.896 1 98.13 250 ARG A C 1
ATOM 1933 O O . ARG A 1 250 ? 12.918 -35.397 -12.372 1 98.13 250 ARG A O 1
ATOM 1940 N N . SER A 1 251 ? 13.844 -37.315 -13.017 1 97.01 251 SER A N 1
ATOM 1941 C CA . SER A 1 251 ? 15.174 -37.013 -12.497 1 97.01 251 SER A CA 1
ATOM 1942 C C . SER A 1 251 ? 15.84 -35.898 -13.298 1 97.01 251 SER A C 1
ATOM 1944 O O . SER A 1 251 ? 15.648 -35.799 -14.511 1 97.01 251 SER A O 1
ATOM 1946 N N . ILE A 1 252 ? 16.578 -35.137 -12.522 1 97.19 252 ILE A N 1
ATOM 1947 C CA . ILE A 1 252 ? 17.248 -34.042 -13.215 1 97.19 252 ILE A CA 1
ATOM 1948 C C . ILE A 1 252 ? 18.747 -34.092 -12.93 1 97.19 252 ILE A C 1
ATOM 1950 O O . ILE A 1 252 ? 19.174 -34.648 -11.916 1 97.19 252 ILE A O 1
ATOM 1954 N N . ASP A 1 253 ? 19.539 -33.621 -13.891 1 95.32 253 ASP A N 1
ATOM 1955 C CA . ASP A 1 253 ? 20.971 -33.373 -13.758 1 95.32 253 ASP A CA 1
ATOM 1956 C C . ASP A 1 253 ? 21.382 -32.11 -14.512 1 95.32 253 ASP A C 1
ATOM 1958 O O . ASP A 1 253 ? 20.528 -31.35 -14.973 1 95.32 253 ASP A O 1
ATOM 1962 N N . ASP A 1 254 ? 22.667 -31.817 -14.534 1 93.41 254 ASP A N 1
ATOM 1963 C CA . ASP A 1 254 ? 23.185 -30.571 -15.091 1 93.41 254 ASP A CA 1
ATOM 1964 C C . ASP A 1 254 ? 22.974 -30.516 -16.602 1 93.41 254 ASP A C 1
ATOM 1966 O O . ASP A 1 254 ? 23.02 -29.44 -17.202 1 93.41 254 ASP A O 1
ATOM 1970 N N . GLU A 1 255 ? 22.655 -31.634 -17.221 1 95.43 255 GLU A N 1
ATOM 1971 C CA . GLU A 1 255 ? 22.546 -31.682 -18.676 1 95.43 255 GLU A CA 1
ATOM 1972 C C . GLU A 1 255 ? 21.098 -31.519 -19.127 1 95.43 255 GLU A C 1
ATOM 1974 O O . GLU A 1 255 ? 20.836 -31.039 -20.232 1 95.43 255 GLU A O 1
ATOM 1979 N N . ASN A 1 256 ? 20.15 -31.857 -18.266 1 97.23 256 ASN A N 1
ATOM 1980 C CA . ASN A 1 256 ? 18.782 -31.915 -18.77 1 97.23 256 ASN A CA 1
ATOM 1981 C C . ASN A 1 256 ? 17.864 -30.964 -18.008 1 97.23 256 ASN A C 1
ATOM 1983 O O . ASN A 1 256 ? 16.684 -30.834 -18.339 1 97.23 256 ASN A O 1
ATOM 1987 N N . TYR A 1 257 ? 18.32 -30.238 -17.006 1 97.14 257 TYR A N 1
ATOM 1988 C CA . TYR A 1 257 ? 17.438 -29.49 -16.118 1 97.14 257 TYR A CA 1
ATOM 1989 C C . TYR A 1 257 ? 16.728 -28.371 -16.87 1 97.14 257 TYR A C 1
ATOM 1991 O O . TYR A 1 257 ? 15.601 -28.003 -16.529 1 97.14 257 TYR A O 1
ATOM 1999 N N . VAL A 1 258 ? 17.344 -27.82 -17.9 1 97.55 258 VAL A N 1
ATOM 2000 C CA . VAL A 1 258 ? 16.722 -26.738 -18.657 1 97.55 258 VAL A CA 1
ATOM 2001 C C . VAL A 1 258 ? 15.504 -27.268 -19.41 1 97.55 258 VAL A C 1
ATOM 2003 O O . VAL A 1 258 ? 14.411 -26.706 -19.309 1 97.55 258 VAL A O 1
ATOM 2006 N N . ALA A 1 259 ? 15.673 -28.354 -20.152 1 97.83 259 ALA A N 1
ATOM 2007 C CA . ALA A 1 259 ? 14.569 -28.963 -20.889 1 97.83 259 ALA A CA 1
ATOM 2008 C C . ALA A 1 259 ? 13.466 -29.425 -19.941 1 97.83 259 ALA A C 1
ATOM 2010 O O . ALA A 1 259 ? 12.279 -29.268 -20.237 1 97.83 259 ALA A O 1
ATOM 2011 N N . TRP A 1 260 ? 13.862 -30.018 -18.89 1 98.26 260 TRP A N 1
ATOM 2012 C CA . TRP A 1 260 ? 12.932 -30.47 -17.86 1 98.26 260 TRP A CA 1
ATOM 2013 C C . TRP A 1 260 ? 12.115 -29.303 -17.315 1 98.26 260 TRP A C 1
ATOM 2015 O O . TRP A 1 260 ? 10.89 -29.393 -17.206 1 98.26 260 TRP A O 1
ATOM 2025 N N . SER A 1 261 ? 12.777 -28.224 -16.959 1 98.35 261 SER A N 1
ATOM 2026 C CA . SER A 1 261 ? 12.091 -27.083 -16.362 1 98.35 261 SER A CA 1
ATOM 2027 C C . SER A 1 261 ? 11.114 -26.449 -17.346 1 98.35 261 SER A C 1
ATOM 2029 O O . SER A 1 261 ? 10.041 -25.987 -16.953 1 98.35 261 SER A O 1
ATOM 2031 N N . LYS A 1 262 ? 11.386 -26.383 -18.576 1 98.2 262 LYS A N 1
ATOM 2032 C CA . LYS A 1 262 ? 10.461 -25.886 -19.591 1 98.2 262 LYS A CA 1
ATOM 2033 C C . LYS A 1 262 ? 9.219 -26.767 -19.681 1 98.2 262 LYS A C 1
ATOM 2035 O O . LYS A 1 262 ? 8.109 -26.267 -19.878 1 98.2 262 LYS A O 1
ATOM 2040 N N . SER A 1 263 ? 9.426 -28.063 -19.586 1 98.39 263 SER A N 1
ATOM 2041 C CA . SER A 1 263 ? 8.301 -28.992 -19.599 1 98.39 263 SER A CA 1
ATOM 2042 C C . SER A 1 263 ? 7.39 -28.775 -18.396 1 98.39 263 SER A C 1
ATOM 2044 O O . SER A 1 263 ? 6.164 -28.793 -18.527 1 98.39 263 SER A O 1
ATOM 2046 N N . VAL A 1 264 ? 7.983 -28.621 -17.228 1 98.5 264 VAL A N 1
ATOM 2047 C CA . VAL A 1 264 ? 7.209 -28.372 -16.017 1 98.5 264 VAL A CA 1
ATOM 2048 C C . VAL A 1 264 ? 6.421 -27.072 -16.166 1 98.5 264 VAL A C 1
ATOM 2050 O O . VAL A 1 264 ? 5.248 -27.003 -15.789 1 98.5 264 VAL A O 1
ATOM 2053 N N . PHE A 1 265 ? 7.051 -26.043 -16.684 1 98.04 265 PHE A N 1
ATOM 2054 C CA . PHE A 1 265 ? 6.408 -24.754 -16.913 1 98.04 265 PHE A CA 1
ATOM 2055 C C . PHE A 1 265 ? 5.191 -24.91 -17.817 1 98.04 265 PHE A C 1
ATOM 2057 O O . PHE A 1 265 ? 4.112 -24.399 -17.507 1 98.04 265 PHE A O 1
ATOM 2064 N N . LYS A 1 266 ? 5.292 -25.605 -18.918 1 97.88 266 LYS A N 1
ATOM 2065 C CA . LYS A 1 266 ? 4.207 -25.802 -19.875 1 97.88 266 LYS A CA 1
ATOM 2066 C C . LYS A 1 266 ? 3.032 -26.531 -19.231 1 97.88 266 LYS A C 1
ATOM 2068 O O . LYS A 1 266 ? 1.877 -26.144 -19.417 1 97.88 266 LYS A O 1
ATOM 2073 N N . VAL A 1 267 ? 3.31 -27.541 -18.519 1 98.14 267 VAL A N 1
ATOM 2074 C CA . VAL A 1 267 ? 2.247 -28.31 -17.881 1 98.14 267 VAL A CA 1
ATOM 2075 C C . VAL A 1 267 ? 1.578 -27.468 -16.798 1 98.14 267 VAL A C 1
ATOM 2077 O O . VAL A 1 267 ? 0.368 -27.571 -16.581 1 98.14 267 VAL A O 1
ATOM 2080 N N . SER A 1 268 ? 2.42 -26.653 -16.077 1 98 268 SER A N 1
ATOM 2081 C CA . SER A 1 268 ? 1.833 -25.785 -15.062 1 98 268 SER A CA 1
ATOM 2082 C C . SER A 1 268 ? 0.799 -24.844 -15.671 1 98 268 SER A C 1
ATOM 2084 O O . SER A 1 268 ? -0.212 -24.531 -15.039 1 98 268 SER A O 1
ATOM 2086 N N . LEU A 1 269 ? 1.013 -24.345 -16.831 1 96.5 269 LEU A N 1
ATOM 2087 C CA . LEU A 1 269 ? 0.043 -23.503 -17.521 1 96.5 269 LEU A CA 1
ATOM 2088 C C . LEU A 1 269 ? -1.225 -24.287 -17.844 1 96.5 269 LEU A C 1
ATOM 2090 O O . LEU A 1 269 ? -2.334 -23.764 -17.713 1 96.5 269 LEU A O 1
ATOM 2094 N N . LEU A 1 270 ? -1.05 -25.506 -18.231 1 96.26 270 LEU A N 1
ATOM 2095 C CA . LEU A 1 270 ? -2.19 -26.372 -18.515 1 96.26 270 LEU A CA 1
ATOM 2096 C C . LEU A 1 270 ? -3.012 -26.619 -17.255 1 96.26 270 LEU A C 1
ATOM 2098 O O . LEU A 1 270 ? -4.24 -26.718 -17.319 1 96.26 270 LEU A O 1
ATOM 2102 N N . VAL A 1 271 ? -2.342 -26.749 -16.173 1 97.47 271 VAL A N 1
ATOM 2103 C CA . VAL A 1 271 ? -3.005 -26.981 -14.894 1 97.47 271 VAL A CA 1
ATOM 2104 C C . VAL A 1 271 ? -3.921 -25.805 -14.566 1 97.47 271 VAL A C 1
ATOM 2106 O O . VAL A 1 271 ? -5.102 -25.995 -14.263 1 97.47 271 VAL A O 1
ATOM 2109 N N . VAL A 1 272 ? -3.385 -24.601 -14.626 1 95.16 272 VAL A N 1
ATOM 2110 C CA . VAL A 1 272 ? -4.169 -23.426 -14.261 1 95.16 272 VAL A CA 1
ATOM 2111 C C . VAL A 1 272 ? -5.307 -23.234 -15.261 1 95.16 272 VAL A C 1
ATOM 2113 O O . VAL A 1 272 ? -6.431 -22.9 -14.876 1 95.16 272 VAL A O 1
ATOM 2116 N N . MET A 1 273 ? -5.068 -23.439 -16.515 1 95.3 273 MET A N 1
ATOM 2117 C CA . MET A 1 273 ? -6.099 -23.311 -17.541 1 95.3 273 MET A CA 1
ATOM 2118 C C . MET A 1 273 ? -7.171 -24.382 -17.372 1 95.3 273 MET A C 1
ATOM 2120 O O . MET A 1 273 ? -8.361 -24.106 -17.533 1 95.3 273 MET A O 1
ATOM 2124 N N . GLY A 1 274 ? -6.718 -25.61 -17.12 1 96.21 274 GLY A N 1
ATOM 2125 C CA . GLY A 1 274 ? -7.657 -26.701 -16.911 1 96.21 274 GLY A CA 1
ATOM 2126 C C . GLY A 1 274 ? -8.571 -26.482 -15.721 1 96.21 274 GLY A C 1
ATOM 2127 O O . GLY A 1 274 ? -9.792 -26.596 -15.84 1 96.21 274 GLY A O 1
ATOM 2128 N N . ILE A 1 275 ? -7.949 -26.116 -14.583 1 95.99 275 ILE A N 1
ATOM 2129 C CA . ILE A 1 275 ? -8.703 -25.896 -13.354 1 95.99 275 ILE A CA 1
ATOM 2130 C C . ILE A 1 275 ? -9.664 -24.724 -13.541 1 95.99 275 ILE A C 1
ATOM 2132 O O . ILE A 1 275 ? -10.84 -24.814 -13.182 1 95.99 275 ILE A O 1
ATOM 2136 N N . SER A 1 276 ? -9.209 -23.587 -14.093 1 95 276 SER A N 1
ATOM 2137 C CA . SER A 1 276 ? -10.042 -22.408 -14.302 1 95 276 SER A CA 1
ATOM 2138 C C . SER A 1 276 ? -11.147 -22.683 -15.316 1 95 276 SER A C 1
ATOM 2140 O O . SER A 1 276 ? -12.289 -22.26 -15.128 1 95 276 SER A O 1
ATOM 2142 N N . GLY A 1 277 ? -10.856 -23.411 -16.391 1 94.26 277 GLY A N 1
ATOM 2143 C CA . GLY A 1 277 ? -11.82 -23.735 -17.43 1 94.26 277 GLY A CA 1
ATOM 2144 C C . GLY A 1 277 ? -12.972 -24.587 -16.931 1 94.26 277 GLY A C 1
ATOM 2145 O O . GLY A 1 277 ? -14.133 -24.313 -17.24 1 94.26 277 GLY A O 1
ATOM 2146 N N . VAL A 1 278 ? -12.614 -25.606 -16.17 1 95.15 278 VAL A N 1
ATOM 2147 C CA . VAL A 1 278 ? -13.65 -26.537 -15.735 1 95.15 278 VAL A CA 1
ATOM 2148 C C . VAL A 1 278 ? -14.588 -25.844 -14.75 1 95.15 278 VAL A C 1
ATOM 2150 O O . VAL A 1 278 ? -15.79 -26.117 -14.731 1 95.15 278 VAL A O 1
ATOM 2153 N N . LEU A 1 279 ? -14.078 -24.943 -13.933 1 92.71 279 LEU A N 1
ATOM 2154 C CA . LEU A 1 279 ? -14.938 -24.197 -13.02 1 92.71 279 LEU A CA 1
ATOM 2155 C C . LEU A 1 279 ? -15.912 -23.313 -13.791 1 92.71 279 LEU A C 1
ATOM 2157 O O . LEU A 1 279 ? -17.037 -23.083 -13.342 1 92.71 279 LEU A O 1
ATOM 2161 N N . GLY A 1 280 ? -15.539 -22.794 -14.934 1 89.27 280 GLY A N 1
ATOM 2162 C CA . GLY A 1 280 ? -16.426 -22.053 -15.816 1 89.27 280 GLY A CA 1
ATOM 2163 C C . GLY A 1 280 ? -17.468 -22.927 -16.487 1 89.27 280 GLY A C 1
ATOM 2164 O O . GLY A 1 280 ? -18.645 -22.565 -16.545 1 89.27 280 GLY A O 1
ATOM 2165 N N . VAL A 1 281 ? -17.08 -24.055 -16.97 1 85.57 281 VAL A N 1
ATOM 2166 C CA . VAL A 1 281 ? -17.941 -24.989 -17.688 1 85.57 281 VAL A CA 1
ATOM 2167 C C . VAL A 1 281 ? -19.028 -25.513 -16.753 1 85.57 281 VAL A C 1
ATOM 2169 O O . VAL A 1 281 ? -20.169 -25.723 -17.173 1 85.57 281 VAL A O 1
ATOM 2172 N N . GLU A 1 282 ? -18.65 -25.718 -15.53 1 86.67 282 GLU A N 1
ATOM 2173 C CA . GLU A 1 282 ? -19.607 -26.238 -14.558 1 86.67 282 GLU A CA 1
ATOM 2174 C C . GLU A 1 282 ? -20.775 -25.274 -14.365 1 86.67 282 GLU A C 1
ATOM 2176 O O . GLU A 1 282 ? -21.832 -25.664 -13.864 1 86.67 282 GLU A O 1
ATOM 2181 N N . LEU A 1 283 ? -20.575 -24.03 -14.675 1 78.74 283 LEU A N 1
ATOM 2182 C CA . LEU A 1 283 ? -21.637 -23.043 -14.51 1 78.74 283 LEU A CA 1
ATOM 2183 C C . LEU A 1 283 ? -22.629 -23.113 -15.666 1 78.74 283 LEU A C 1
ATOM 2185 O O . LEU A 1 283 ? -23.752 -22.614 -15.557 1 78.74 283 LEU A O 1
ATOM 2189 N N . LEU A 1 284 ? -22.236 -23.584 -16.892 1 65.87 284 LEU A N 1
ATOM 2190 C CA . LEU A 1 284 ? -23.086 -23.625 -18.077 1 65.87 284 LEU A CA 1
ATOM 2191 C C . LEU A 1 284 ? -24.368 -24.405 -17.8 1 65.87 284 LEU A C 1
ATOM 2193 O O . LEU A 1 284 ? -25.461 -23.955 -18.151 1 65.87 284 LEU A O 1
ATOM 2197 N N . PRO A 1 285 ? -24.347 -25.611 -17.231 1 57.6 285 PRO A N 1
ATOM 2198 C CA . PRO A 1 285 ? -25.615 -26.28 -16.934 1 57.6 285 PRO A CA 1
ATOM 2199 C C . PRO A 1 285 ? -26.446 -25.535 -15.892 1 57.6 285 PRO A C 1
ATOM 2201 O O . PRO A 1 285 ? -27.673 -25.661 -15.87 1 57.6 285 PRO A O 1
ATOM 2204 N N . LEU A 1 286 ? -25.841 -24.811 -14.919 1 46.8 286 LEU A N 1
ATOM 2205 C CA . LEU A 1 286 ? -26.537 -24.025 -13.906 1 46.8 286 LEU A CA 1
ATOM 2206 C C . LEU A 1 286 ? -27.249 -22.833 -14.537 1 46.8 286 LEU A C 1
ATOM 2208 O O . LEU A 1 286 ? -28.262 -22.362 -14.014 1 46.8 286 LEU A O 1
ATOM 2212 N N . ALA A 1 287 ? -26.677 -22.239 -15.404 1 50.37 287 ALA A N 1
ATOM 2213 C CA . ALA A 1 287 ? -27.287 -21.137 -16.144 1 50.37 287 ALA A CA 1
ATOM 2214 C C . ALA A 1 287 ? -28.417 -21.636 -17.039 1 50.37 287 ALA A C 1
ATOM 2216 O O . ALA A 1 287 ? -29.187 -20.839 -17.58 1 50.37 287 ALA A O 1
ATOM 2217 N N . LEU A 1 288 ? -28.405 -22.874 -17.66 1 37.92 288 LEU A N 1
ATOM 2218 C CA . LEU A 1 288 ? -29.417 -23.495 -18.508 1 37.92 288 LEU A CA 1
ATOM 2219 C C . LEU A 1 288 ? -30.529 -24.112 -17.666 1 37.92 288 LEU A C 1
ATOM 2221 O O . LEU A 1 288 ? -31.54 -24.57 -18.204 1 37.92 288 LEU A O 1
ATOM 2225 N N . VAL A 1 289 ? -30.286 -24.2 -16.415 1 33.67 289 VAL A N 1
ATOM 2226 C CA . VAL A 1 289 ? -31.463 -24.61 -15.658 1 33.67 289 VAL A CA 1
ATOM 2227 C C . VAL A 1 289 ? -32.119 -23.388 -15.019 1 33.67 289 VAL A C 1
ATOM 2229 O O . VAL A 1 289 ? -31.434 -22.534 -14.451 1 33.67 289 VAL A O 1
ATOM 2232 N N . MET B 1 1 ? 13.712 -5.202 24.327 1 71.83 1 MET B N 1
ATOM 2233 C CA . MET B 1 1 ? 13.223 -5.649 23.026 1 71.83 1 MET B CA 1
ATOM 2234 C C . MET B 1 1 ? 11.889 -4.991 22.69 1 71.83 1 MET B C 1
ATOM 2236 O O . MET B 1 1 ? 11.767 -4.312 21.67 1 71.83 1 MET B O 1
ATOM 2240 N N . LEU B 1 2 ? 11.015 -4.956 23.684 1 81.13 2 LEU B N 1
ATOM 2241 C CA . LEU B 1 2 ? 9.7 -4.369 23.452 1 81.13 2 LEU B CA 1
ATOM 2242 C C . LEU B 1 2 ? 9.801 -2.857 23.286 1 81.13 2 LEU B C 1
ATOM 2244 O O . LEU B 1 2 ? 9.107 -2.272 22.451 1 81.13 2 LEU B O 1
ATOM 2248 N N . LYS B 1 3 ? 10.662 -2.173 24.062 1 87.79 3 LYS B N 1
ATOM 2249 C CA . LYS B 1 3 ? 10.828 -0.726 23.968 1 87.79 3 LYS B CA 1
ATOM 2250 C C . LYS B 1 3 ? 11.358 -0.321 22.596 1 87.79 3 LYS B C 1
ATOM 2252 O O . LYS B 1 3 ? 10.935 0.693 22.035 1 87.79 3 LYS B O 1
ATOM 2257 N N . SER B 1 4 ? 12.234 -1.117 22.129 1 90.59 4 SER B N 1
ATOM 2258 C CA . SER B 1 4 ? 12.8 -0.851 20.81 1 90.59 4 SER B CA 1
ATOM 2259 C C . SER B 1 4 ? 11.734 -0.943 19.723 1 90.59 4 SER B C 1
ATOM 2261 O O . SER B 1 4 ? 11.682 -0.1 18.825 1 90.59 4 SER B O 1
ATOM 2263 N N . TYR B 1 5 ? 10.884 -1.894 19.878 1 92 5 TYR B N 1
ATOM 2264 C CA . TYR B 1 5 ? 9.84 -2.075 18.875 1 92 5 TYR B CA 1
ATOM 2265 C C . TYR B 1 5 ? 8.778 -0.988 18.991 1 92 5 TYR B C 1
ATOM 2267 O O . TYR B 1 5 ? 8.212 -0.555 17.985 1 92 5 TYR B O 1
ATOM 2275 N N . LEU B 1 6 ? 8.517 -0.551 20.192 1 93.38 6 LEU B N 1
ATOM 2276 C CA . LEU B 1 6 ? 7.589 0.559 20.381 1 93.38 6 LEU B CA 1
ATOM 2277 C C . LEU B 1 6 ? 8.167 1.853 19.819 1 93.38 6 LEU B C 1
ATOM 2279 O O . LEU B 1 6 ? 7.435 2.674 19.262 1 93.38 6 LEU B O 1
ATOM 2283 N N . SER B 1 7 ? 9.41 2.022 19.962 1 93.92 7 SER B N 1
ATOM 2284 C CA . SER B 1 7 ? 10.055 3.258 19.53 1 93.92 7 SER B CA 1
ATOM 2285 C C . SER B 1 7 ? 9.949 3.438 18.02 1 93.92 7 SER B C 1
ATOM 2287 O O . SER B 1 7 ? 9.79 4.56 17.533 1 93.92 7 SER B O 1
ATOM 2289 N N . ILE B 1 8 ? 9.967 2.341 17.27 1 94.54 8 ILE B N 1
ATOM 2290 C CA . ILE B 1 8 ? 9.993 2.465 15.817 1 94.54 8 ILE B CA 1
ATOM 2291 C C . ILE B 1 8 ? 8.583 2.733 15.297 1 94.54 8 ILE B C 1
ATOM 2293 O O . ILE B 1 8 ? 8.398 3.049 14.119 1 94.54 8 ILE B O 1
ATOM 2297 N N . THR B 1 9 ? 7.602 2.635 16.155 1 95.46 9 THR B N 1
ATOM 2298 C CA . THR B 1 9 ? 6.249 3.019 15.769 1 95.46 9 THR B CA 1
ATOM 2299 C C . THR B 1 9 ? 6.057 4.528 15.899 1 95.46 9 THR B C 1
ATOM 2301 O O . THR B 1 9 ? 5.041 5.07 15.46 1 95.46 9 THR B O 1
ATOM 2304 N N . LYS B 1 10 ? 6.933 5.258 16.458 1 93.77 10 LYS B N 1
ATOM 2305 C CA . LYS B 1 10 ? 6.897 6.707 16.638 1 93.77 10 LYS B CA 1
ATOM 2306 C C . LYS B 1 10 ? 5.656 7.134 17.416 1 93.77 10 LYS B C 1
ATOM 2308 O O . LYS B 1 10 ? 4.821 7.881 16.902 1 93.77 10 LYS B O 1
ATOM 2313 N N . PRO B 1 11 ? 5.613 6.802 18.723 1 94.85 11 PRO B N 1
ATOM 2314 C CA . PRO B 1 11 ? 4.412 7.031 19.529 1 94.85 11 PRO B CA 1
ATOM 2315 C C . PRO B 1 11 ? 3.983 8.497 19.545 1 94.85 11 PRO B C 1
ATOM 2317 O O . PRO B 1 11 ? 2.787 8.793 19.614 1 94.85 11 PRO B O 1
ATOM 2320 N N . GLY B 1 12 ? 4.921 9.447 19.571 1 92.68 12 GLY B N 1
ATOM 2321 C CA . GLY B 1 12 ? 4.57 10.857 19.504 1 92.68 12 GLY B CA 1
ATOM 2322 C C . GLY B 1 12 ? 3.751 11.21 18.277 1 92.68 12 GLY B C 1
ATOM 2323 O O . GLY B 1 12 ? 2.768 11.949 18.371 1 92.68 12 GLY B O 1
ATOM 2324 N N . ILE B 1 13 ? 4.121 10.669 17.149 1 92.4 13 ILE B N 1
ATOM 2325 C CA . ILE B 1 13 ? 3.417 10.91 15.895 1 92.4 13 ILE B CA 1
ATOM 2326 C C . ILE B 1 13 ? 2.027 10.28 15.953 1 92.4 13 ILE B C 1
ATOM 2328 O O . ILE B 1 13 ? 1.044 10.889 15.524 1 92.4 13 ILE B O 1
ATOM 2332 N N . ILE B 1 14 ? 1.97 9.107 16.5 1 96.22 14 ILE B N 1
ATOM 2333 C CA . ILE B 1 14 ? 0.692 8.415 16.625 1 96.22 14 ILE B CA 1
ATOM 2334 C C . ILE B 1 14 ? -0.267 9.25 17.47 1 96.22 14 ILE B C 1
ATOM 2336 O O . ILE B 1 14 ? -1.417 9.468 17.082 1 96.22 14 ILE B O 1
ATOM 2340 N N . PHE B 1 15 ? 0.209 9.74 18.586 1 94.27 15 PHE B N 1
ATOM 2341 C CA . PHE B 1 15 ? -0.633 10.517 19.488 1 94.27 15 PHE B CA 1
ATOM 2342 C C . PHE B 1 15 ? -1.129 11.787 18.806 1 94.27 15 PHE B C 1
ATOM 2344 O O . PHE B 1 15 ? -2.299 12.152 18.937 1 94.27 15 PHE B O 1
ATOM 2351 N N . GLY B 1 16 ? -0.252 12.467 18.123 1 93.46 16 GLY B N 1
ATOM 2352 C CA . GLY B 1 16 ? -0.663 13.654 17.391 1 93.46 16 GLY B CA 1
ATOM 2353 C C . GLY B 1 16 ? -1.741 13.377 16.36 1 93.46 16 GLY B C 1
ATOM 2354 O O . GLY B 1 16 ? -2.711 14.13 16.25 1 93.46 16 GLY B O 1
ATOM 2355 N N . ASN B 1 17 ? -1.603 12.31 15.67 1 96.78 17 ASN B N 1
ATOM 2356 C CA . ASN B 1 17 ? -2.585 11.956 14.651 1 96.78 17 ASN B CA 1
ATOM 2357 C C . ASN B 1 17 ? -3.91 11.527 15.275 1 96.78 17 ASN B C 1
ATOM 2359 O O . ASN B 1 17 ? -4.976 11.766 14.705 1 96.78 17 ASN B O 1
ATOM 2363 N N . LEU B 1 18 ? -3.809 10.868 16.405 1 97.48 18 LEU B N 1
ATOM 2364 C CA . LEU B 1 18 ? -5.035 10.408 17.047 1 97.48 18 LEU B CA 1
ATOM 2365 C C . LEU B 1 18 ? -5.877 11.588 17.52 1 97.48 18 LEU B C 1
ATOM 2367 O O . LEU B 1 18 ? -7.107 11.502 17.561 1 97.48 18 LEU B O 1
ATOM 2371 N N . ILE B 1 19 ? -5.245 12.706 17.847 1 95.86 19 ILE B N 1
ATOM 2372 C CA . ILE B 1 19 ? -5.976 13.925 18.176 1 95.86 19 ILE B CA 1
ATOM 2373 C C . ILE B 1 19 ? -6.785 14.385 16.966 1 95.86 19 ILE B C 1
ATOM 2375 O O . ILE B 1 19 ? -7.956 14.75 17.096 1 95.86 19 ILE B O 1
ATOM 2379 N N . SER B 1 20 ? -6.178 14.311 15.807 1 96.8 20 SER B N 1
ATOM 2380 C CA . SER B 1 20 ? -6.884 14.718 14.597 1 96.8 20 SER B CA 1
ATOM 2381 C C . SER B 1 20 ? -7.982 13.723 14.237 1 96.8 20 SER B C 1
ATOM 2383 O O . SER B 1 20 ? -9.023 14.107 13.699 1 96.8 20 SER B O 1
ATOM 2385 N N . VAL B 1 21 ? -7.743 12.419 14.491 1 98.37 21 VAL B N 1
ATOM 2386 C CA . VAL B 1 21 ? -8.788 11.419 14.302 1 98.37 21 VAL B CA 1
ATOM 2387 C C . VAL B 1 21 ? -9.996 11.763 15.169 1 98.37 21 VAL B C 1
ATOM 2389 O O . VAL B 1 21 ? -11.137 11.711 14.704 1 98.37 21 VAL B O 1
ATOM 2392 N N . ALA B 1 22 ? -9.723 12.109 16.423 1 97.5 22 ALA B N 1
ATOM 2393 C CA . ALA B 1 22 ? -10.79 12.479 17.349 1 97.5 22 ALA B CA 1
ATOM 2394 C C . ALA B 1 22 ? -11.554 13.7 16.846 1 97.5 22 ALA B C 1
ATOM 2396 O O . ALA B 1 22 ? -12.782 13.757 16.947 1 97.5 22 ALA B O 1
ATOM 2397 N N . ALA B 1 23 ? -10.83 14.615 16.31 1 96.71 23 ALA B N 1
ATOM 2398 C CA . ALA B 1 23 ? -11.464 15.818 15.777 1 96.71 23 ALA B CA 1
ATOM 2399 C C . ALA B 1 23 ? -12.478 15.469 14.691 1 96.71 23 ALA B C 1
ATOM 2401 O O . ALA B 1 23 ? -13.606 15.966 14.705 1 96.71 23 ALA B O 1
ATOM 2402 N N . GLY B 1 24 ? -12.067 14.656 13.763 1 97.56 24 GLY B N 1
ATOM 2403 C CA . GLY B 1 24 ? -12.984 14.224 12.721 1 97.56 24 GLY B CA 1
ATOM 2404 C C . GLY B 1 24 ? -14.168 13.44 13.255 1 97.56 24 GLY B C 1
ATOM 2405 O O . GLY B 1 24 ? -15.304 13.654 12.828 1 97.56 24 GLY B O 1
ATOM 2406 N N . PHE B 1 25 ? -13.911 12.52 14.174 1 97.99 25 PHE B N 1
ATOM 2407 C CA . PHE B 1 25 ? -14.944 11.696 14.79 1 97.99 25 PHE B CA 1
ATOM 2408 C C . PHE B 1 25 ? -15.99 12.565 15.479 1 97.99 25 PHE B C 1
ATOM 2410 O O . PHE B 1 25 ? -17.192 12.368 15.288 1 97.99 25 PHE B O 1
ATOM 2417 N N . PHE B 1 26 ? -15.539 13.565 16.264 1 96.44 26 PHE B N 1
ATOM 2418 C CA . PHE B 1 26 ? -16.444 14.412 17.033 1 96.44 26 PHE B CA 1
ATOM 2419 C C . PHE B 1 26 ? -17.263 15.307 16.111 1 96.44 26 PHE B C 1
ATOM 2421 O O . PHE B 1 26 ? -18.436 15.575 16.38 1 96.44 26 PHE B O 1
ATOM 2428 N N . LEU B 1 27 ? -16.669 15.761 15.082 1 96.14 27 LEU B N 1
ATOM 2429 C CA . LEU B 1 27 ? -17.409 16.571 14.12 1 96.14 27 LEU B CA 1
ATOM 2430 C C . LEU B 1 27 ? -18.571 15.782 13.525 1 96.14 27 LEU B C 1
ATOM 2432 O O . LEU B 1 27 ? -19.689 16.294 13.429 1 96.14 27 LEU B O 1
ATOM 2436 N N . ALA B 1 28 ? -18.334 14.525 13.158 1 96.73 28 ALA B N 1
ATOM 2437 C CA . ALA B 1 28 ? -19.361 13.676 12.56 1 96.73 28 ALA B CA 1
ATOM 2438 C C . ALA B 1 28 ? -20.412 13.277 13.592 1 96.73 28 ALA B C 1
ATOM 2440 O O . ALA B 1 28 ? -21.589 13.12 13.26 1 96.73 28 ALA B O 1
ATOM 2441 N N . ALA B 1 29 ? -20.007 13.14 14.788 1 95.28 29 ALA B N 1
ATOM 2442 C CA . ALA B 1 29 ? -20.879 12.669 15.861 1 95.28 29 ALA B CA 1
ATOM 2443 C C . ALA B 1 29 ? -21.949 13.705 16.192 1 95.28 29 ALA B C 1
ATOM 2445 O O . ALA B 1 29 ? -22.922 13.402 16.887 1 95.28 29 ALA B O 1
ATOM 2446 N N . LYS B 1 30 ? -21.818 14.869 15.733 1 92.3 30 LYS B N 1
ATOM 2447 C CA . LYS B 1 30 ? -22.806 15.92 15.963 1 92.3 30 LYS B CA 1
ATOM 2448 C C . LYS B 1 30 ? -24.104 15.627 15.216 1 92.3 30 LYS B C 1
ATOM 2450 O O . LYS B 1 30 ? -25.18 16.054 15.639 1 92.3 30 LYS B O 1
ATOM 2455 N N . THR B 1 31 ? -23.987 14.907 14.121 1 91.56 31 THR B N 1
ATOM 2456 C CA . THR B 1 31 ? -25.167 14.738 13.279 1 91.56 31 THR B CA 1
ATOM 2457 C C . THR B 1 31 ? -25.466 13.258 13.058 1 91.56 31 THR B C 1
ATOM 2459 O O . THR B 1 31 ? -26.518 12.905 12.521 1 91.56 31 THR B O 1
ATOM 2462 N N . GLU B 1 32 ? -24.552 12.372 13.395 1 94.02 32 GLU B N 1
ATOM 2463 C CA . GLU B 1 32 ? -24.711 10.935 13.188 1 94.02 32 GLU B CA 1
ATOM 2464 C C . GLU B 1 32 ? -24.51 10.165 14.49 1 94.02 32 GLU B C 1
ATOM 2466 O O . GLU B 1 32 ? -23.771 10.608 15.372 1 94.02 32 GLU B O 1
ATOM 2471 N N . PRO B 1 33 ? -25.21 9.062 14.646 1 94.15 33 PRO B N 1
ATOM 2472 C CA . PRO B 1 33 ? -25.031 8.254 15.855 1 94.15 33 PRO B CA 1
ATOM 2473 C C . PRO B 1 33 ? -23.599 7.75 16.021 1 94.15 33 PRO B C 1
ATOM 2475 O O . PRO B 1 33 ? -22.993 7.272 15.059 1 94.15 33 PRO B O 1
ATOM 2478 N N . ALA B 1 34 ? -23.104 7.944 17.187 1 95.1 34 ALA B N 1
ATOM 2479 C CA . ALA B 1 34 ? -21.759 7.503 17.546 1 95.1 34 ALA B CA 1
ATOM 2480 C C . ALA B 1 34 ? -21.742 6.866 18.933 1 95.1 34 ALA B C 1
ATOM 2482 O O . ALA B 1 34 ? -22.638 7.109 19.745 1 95.1 34 ALA B O 1
ATOM 2483 N N . SER B 1 35 ? -20.805 5.949 19.19 1 96.58 35 SER B N 1
ATOM 2484 C CA . SER B 1 35 ? -20.656 5.266 20.471 1 96.58 35 SER B CA 1
ATOM 2485 C C . SER B 1 35 ? -19.208 5.295 20.949 1 96.58 35 SER B C 1
ATOM 2487 O O . SER B 1 35 ? -18.296 5.563 20.165 1 96.58 35 SER B O 1
ATOM 2489 N N . LEU B 1 36 ? -19.025 5.117 22.255 1 96.11 36 LEU B N 1
ATOM 2490 C CA . LEU B 1 36 ? -17.688 5.062 22.834 1 96.11 36 LEU B CA 1
ATOM 2491 C C . LEU B 1 36 ? -16.893 3.894 22.259 1 96.11 36 LEU B C 1
ATOM 2493 O O . LEU B 1 36 ? -15.688 4.013 22.026 1 96.11 36 LEU B O 1
ATOM 2497 N N . THR B 1 37 ? -17.572 2.778 22.043 1 97.46 37 THR B N 1
ATOM 2498 C CA . THR B 1 37 ? -16.926 1.612 21.451 1 97.46 37 THR B CA 1
ATOM 2499 C C . THR B 1 37 ? -16.41 1.931 20.051 1 97.46 37 THR B C 1
ATOM 2501 O O . THR B 1 37 ? -15.288 1.562 19.697 1 97.46 37 THR B O 1
ATOM 2504 N N . LEU B 1 38 ? -17.272 2.607 19.282 1 98.13 38 LEU B N 1
ATOM 2505 C CA . LEU B 1 38 ? -16.86 3.01 17.942 1 98.13 38 LEU B CA 1
ATOM 2506 C C . LEU B 1 38 ? -15.676 3.968 18.003 1 98.13 38 LEU B C 1
ATOM 2508 O O . LEU B 1 38 ? -14.744 3.862 17.202 1 98.13 38 LEU B O 1
ATOM 2512 N N . PHE B 1 39 ? -15.711 4.898 18.98 1 97.77 39 PHE B N 1
ATOM 2513 C CA . PHE B 1 39 ? -14.64 5.872 19.157 1 97.77 39 PHE B CA 1
ATOM 2514 C C . PHE B 1 39 ? -13.32 5.174 19.465 1 97.77 39 PHE B C 1
ATOM 2516 O O . PHE B 1 39 ? -12.315 5.41 18.79 1 97.77 39 PHE B O 1
ATOM 2523 N N . LEU B 1 40 ? -13.308 4.282 20.392 1 98.3 40 LEU B N 1
ATOM 2524 C CA . LEU B 1 40 ? -12.1 3.595 20.835 1 98.3 40 LEU B CA 1
ATOM 2525 C C . LEU B 1 40 ? -11.564 2.677 19.741 1 98.3 40 LEU B C 1
ATOM 2527 O O . LEU B 1 40 ? -10.35 2.574 19.552 1 98.3 40 LEU B O 1
ATOM 2531 N N . THR B 1 41 ? -12.445 2.028 19.03 1 98.21 41 THR B N 1
ATOM 2532 C CA . THR B 1 41 ? -12.042 1.152 17.935 1 98.21 41 THR B CA 1
ATOM 2533 C C . THR B 1 41 ? -11.417 1.958 16.8 1 98.21 41 THR B C 1
ATOM 2535 O O . THR B 1 41 ? -10.444 1.519 16.183 1 98.21 41 THR B O 1
ATOM 2538 N N . THR B 1 42 ? -12.001 3.08 16.516 1 98.61 42 THR B N 1
ATOM 2539 C CA . THR B 1 42 ? -11.47 3.945 15.468 1 98.61 42 THR B CA 1
ATOM 2540 C C . THR B 1 42 ? -10.071 4.435 15.828 1 98.61 42 THR B C 1
ATOM 2542 O O . THR B 1 42 ? -9.16 4.393 14.999 1 98.61 42 THR B O 1
ATOM 2545 N N . LEU B 1 43 ? -9.885 4.848 17.074 1 98.66 43 LEU B N 1
ATOM 2546 C CA . LEU B 1 43 ? -8.575 5.3 17.531 1 98.66 43 LEU B CA 1
ATOM 2547 C C . LEU B 1 43 ? -7.551 4.173 17.445 1 98.66 43 LEU B C 1
ATOM 2549 O O . LEU B 1 43 ? -6.445 4.371 16.938 1 98.66 43 LEU B O 1
ATOM 2553 N N . ALA B 1 44 ? -7.954 3.009 17.92 1 98.63 44 ALA B N 1
ATOM 2554 C CA . ALA B 1 44 ? -7.047 1.864 17.936 1 98.63 44 ALA B CA 1
ATOM 2555 C C . ALA B 1 44 ? -6.692 1.426 16.518 1 98.63 44 ALA B C 1
ATOM 2557 O O . ALA B 1 44 ? -5.523 1.177 16.213 1 98.63 44 ALA B O 1
ATOM 2558 N N . GLY B 1 45 ? -7.717 1.286 15.675 1 98.77 45 GLY B N 1
ATOM 2559 C CA . GLY B 1 45 ? -7.497 0.852 14.304 1 98.77 45 GLY B CA 1
ATOM 2560 C C . GLY B 1 45 ? -6.602 1.791 13.518 1 98.77 45 GLY B C 1
ATOM 2561 O O . GLY B 1 45 ? -5.626 1.357 12.902 1 98.77 45 GLY B O 1
ATOM 2562 N N . VAL B 1 46 ? -6.893 3.076 13.523 1 98.76 46 VAL B N 1
ATOM 2563 C CA . VAL B 1 46 ? -6.09 4.061 12.806 1 98.76 46 VAL B CA 1
ATOM 2564 C C . VAL B 1 46 ? -4.686 4.116 13.403 1 98.76 46 VAL B C 1
ATOM 2566 O O . VAL B 1 46 ? -3.696 4.187 12.671 1 98.76 46 VAL B O 1
ATOM 2569 N N . GLY B 1 47 ? -4.645 4.08 14.756 1 98.65 47 GLY B N 1
ATOM 2570 C CA . GLY B 1 47 ? -3.356 4.095 15.428 1 98.65 47 GLY B CA 1
ATOM 2571 C C . GLY B 1 47 ? -2.444 2.963 14.996 1 98.65 47 GLY B C 1
ATOM 2572 O O . GLY B 1 47 ? -1.25 3.172 14.769 1 98.65 47 GLY B O 1
ATOM 2573 N N . LEU B 1 48 ? -2.984 1.76 14.868 1 98.74 48 LEU B N 1
ATOM 2574 C CA . LEU B 1 48 ? -2.202 0.6 14.456 1 98.74 48 LEU B CA 1
ATOM 2575 C C . LEU B 1 48 ? -1.739 0.743 13.01 1 98.74 48 LEU B C 1
ATOM 2577 O O . LEU B 1 48 ? -0.613 0.367 12.674 1 98.74 48 LEU B O 1
ATOM 2581 N N . VAL B 1 49 ? -2.577 1.276 12.137 1 98.53 49 VAL B N 1
ATOM 2582 C CA . VAL B 1 49 ? -2.205 1.467 10.739 1 98.53 49 VAL B CA 1
ATOM 2583 C C . VAL B 1 49 ? -1.106 2.522 10.636 1 98.53 49 VAL B C 1
ATOM 2585 O O . VAL B 1 49 ? -0.151 2.361 9.873 1 98.53 49 VAL B O 1
ATOM 2588 N N . ILE B 1 50 ? -1.223 3.621 11.381 1 98.3 50 ILE B N 1
ATOM 2589 C CA . ILE B 1 50 ? -0.19 4.651 11.408 1 98.3 50 ILE B CA 1
ATOM 2590 C C . ILE B 1 50 ? 1.12 4.054 11.917 1 98.3 50 ILE B C 1
ATOM 2592 O O . ILE B 1 50 ? 2.188 4.318 11.36 1 98.3 50 ILE B O 1
ATOM 2596 N N . ALA B 1 51 ? 0.999 3.259 12.994 1 98.35 51 ALA B N 1
ATOM 2597 C CA . ALA B 1 51 ? 2.18 2.59 13.535 1 98.35 51 ALA B CA 1
ATOM 2598 C C . ALA B 1 51 ? 2.882 1.763 12.462 1 98.35 51 ALA B C 1
ATOM 2600 O O . ALA B 1 51 ? 4.109 1.796 12.349 1 98.35 51 ALA B O 1
ATOM 2601 N N . SER B 1 52 ? 2.097 1.037 11.745 1 97.64 52 SER B N 1
ATOM 2602 C CA . SER B 1 52 ? 2.643 0.248 10.645 1 97.64 52 SER B CA 1
ATOM 2603 C C . SER B 1 52 ? 3.394 1.13 9.653 1 97.64 52 SER B C 1
ATOM 2605 O O . SER B 1 52 ? 4.514 0.807 9.252 1 97.64 52 SER B O 1
ATOM 2607 N N . GLY B 1 53 ? 2.75 2.189 9.207 1 96.47 53 GLY B N 1
ATOM 2608 C CA . GLY B 1 53 ? 3.391 3.117 8.289 1 96.47 53 GLY B CA 1
ATOM 2609 C C . GLY B 1 53 ? 4.698 3.674 8.82 1 96.47 53 GLY B C 1
ATOM 2610 O O . GLY B 1 53 ? 5.662 3.836 8.069 1 96.47 53 GLY B O 1
ATOM 2611 N N . CYS B 1 54 ? 4.746 3.963 10.084 1 96.66 54 CYS B N 1
ATOM 2612 C CA . CYS B 1 54 ? 5.946 4.502 10.714 1 96.66 54 CYS B CA 1
ATOM 2613 C C . CYS B 1 54 ? 7.066 3.469 10.728 1 96.66 54 CYS B C 1
ATOM 2615 O O . CYS B 1 54 ? 8.236 3.812 10.545 1 96.66 54 CYS B O 1
ATOM 2617 N N . VAL B 1 55 ? 6.725 2.238 10.988 1 95.99 55 VAL B N 1
ATOM 2618 C CA . VAL B 1 55 ? 7.727 1.177 10.972 1 95.99 55 VAL B CA 1
ATOM 2619 C C . VAL B 1 55 ? 8.335 1.062 9.575 1 95.99 55 VAL B C 1
ATOM 2621 O O . VAL B 1 55 ? 9.557 0.983 9.428 1 95.99 55 VAL B O 1
ATOM 2624 N N . VAL B 1 56 ? 7.477 1.07 8.567 1 93.76 56 VAL B N 1
ATOM 2625 C CA . VAL B 1 56 ? 7.953 0.964 7.191 1 93.76 56 VAL B CA 1
ATOM 2626 C C . VAL B 1 56 ? 8.807 2.182 6.845 1 93.76 56 VAL B C 1
ATOM 2628 O O . VAL B 1 56 ? 9.848 2.053 6.196 1 93.76 56 VAL B O 1
ATOM 2631 N N . ASN B 1 57 ? 8.353 3.345 7.267 1 94.48 57 ASN B N 1
ATOM 2632 C CA . ASN B 1 57 ? 9.129 4.565 7.072 1 94.48 57 ASN B CA 1
ATOM 2633 C C . ASN B 1 57 ? 10.523 4.446 7.68 1 94.48 57 ASN B C 1
ATOM 2635 O O . ASN B 1 57 ? 11.512 4.841 7.059 1 94.48 57 ASN B O 1
ATOM 2639 N N . ASN B 1 58 ? 10.613 3.888 8.86 1 94.74 58 ASN B N 1
ATOM 2640 C CA . ASN B 1 58 ? 11.894 3.689 9.53 1 94.74 58 ASN B CA 1
ATOM 2641 C C . ASN B 1 58 ? 12.784 2.718 8.759 1 94.74 58 ASN B C 1
ATOM 2643 O O . ASN B 1 58 ? 14.006 2.874 8.737 1 94.74 58 ASN B O 1
ATOM 2647 N N . ILE B 1 59 ? 12.227 1.717 8.215 1 91.06 59 ILE B N 1
ATOM 2648 C CA . ILE B 1 59 ? 12.974 0.731 7.443 1 91.06 59 ILE B CA 1
ATOM 2649 C C . ILE B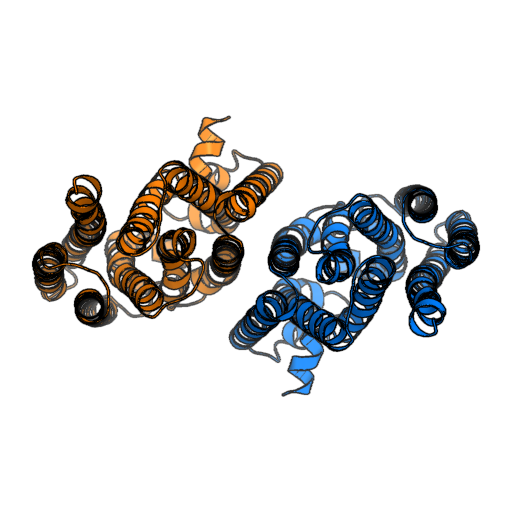 1 59 ? 13.587 1.396 6.212 1 91.06 59 ILE B C 1
ATOM 2651 O O . ILE B 1 59 ? 14.779 1.234 5.94 1 91.06 59 ILE B O 1
ATOM 2655 N N . PHE B 1 60 ? 12.864 2.222 5.545 1 89.38 60 PHE B N 1
ATOM 2656 C CA . PHE B 1 60 ? 13.294 2.798 4.276 1 89.38 60 PHE B CA 1
ATOM 2657 C C . PHE B 1 60 ? 14.207 3.996 4.507 1 89.38 60 PHE B C 1
ATOM 2659 O O . PHE B 1 60 ? 15.079 4.287 3.686 1 89.38 60 PHE B O 1
ATOM 2666 N N . ASP B 1 61 ? 14.049 4.657 5.616 1 92.21 61 ASP B N 1
ATOM 2667 C CA . ASP B 1 61 ? 14.797 5.882 5.884 1 92.21 61 ASP B CA 1
ATOM 2668 C C . ASP B 1 61 ? 16.073 5.586 6.668 1 92.21 61 ASP B C 1
ATOM 2670 O O . ASP B 1 61 ? 16.758 6.506 7.12 1 92.21 61 ASP B O 1
ATOM 2674 N N . ARG B 1 62 ? 16.419 4.441 6.809 1 91.34 62 ARG B N 1
ATOM 2675 C CA . ARG B 1 62 ? 17.58 4.078 7.615 1 91.34 62 ARG B CA 1
ATOM 2676 C C . ARG B 1 62 ? 18.834 4.794 7.122 1 91.34 62 ARG B C 1
ATOM 2678 O O . ARG B 1 62 ? 19.651 5.249 7.925 1 91.34 62 ARG B O 1
ATOM 2685 N N . ASP B 1 63 ? 19.001 4.941 5.859 1 89.93 63 ASP B N 1
ATOM 2686 C CA . ASP B 1 63 ? 20.195 5.534 5.262 1 89.93 63 ASP B CA 1
ATOM 2687 C C . ASP B 1 63 ? 20.232 7.043 5.493 1 89.93 63 ASP B C 1
ATOM 2689 O O . ASP B 1 63 ? 21.277 7.598 5.838 1 89.93 63 ASP B O 1
ATOM 2693 N N . ILE B 1 64 ? 19.083 7.717 5.39 1 90.18 64 ILE B N 1
ATOM 2694 C CA . ILE B 1 64 ? 19.078 9.165 5.571 1 90.18 64 ILE B CA 1
ATOM 2695 C C . ILE B 1 64 ? 18.999 9.498 7.06 1 90.18 64 ILE B C 1
ATOM 2697 O O . ILE B 1 64 ? 19.495 10.539 7.496 1 90.18 64 ILE B O 1
ATOM 2701 N N . ASP B 1 65 ? 18.396 8.6 7.828 1 91.79 65 ASP B N 1
ATOM 2702 C CA . ASP B 1 65 ? 18.292 8.839 9.265 1 91.79 65 ASP B CA 1
ATOM 2703 C C . ASP B 1 65 ? 19.673 8.882 9.916 1 91.79 65 ASP B C 1
ATOM 2705 O O . ASP B 1 65 ? 19.893 9.634 10.867 1 91.79 65 ASP B O 1
ATOM 2709 N N . GLN B 1 66 ? 20.597 8.192 9.386 1 92.22 66 GLN B N 1
ATOM 2710 C CA . GLN B 1 66 ? 21.957 8.149 9.914 1 92.22 66 GLN B CA 1
ATOM 2711 C C . GLN B 1 66 ? 22.654 9.496 9.747 1 92.22 66 GLN B C 1
ATOM 2713 O O . GLN B 1 66 ? 23.596 9.809 10.479 1 92.22 66 GLN B O 1
ATOM 2718 N N . LYS B 1 67 ? 22.174 10.305 8.849 1 91.42 67 LYS B N 1
ATOM 2719 C CA . LYS B 1 67 ? 22.849 11.545 8.476 1 91.42 67 LYS B CA 1
ATOM 2720 C C . LYS B 1 67 ? 22.238 12.742 9.198 1 91.42 67 LYS B C 1
ATOM 2722 O O . LYS B 1 67 ? 22.724 13.867 9.066 1 91.42 67 LYS B O 1
ATOM 2727 N N . MET B 1 68 ? 21.185 12.49 9.951 1 89.61 68 MET B N 1
ATOM 2728 C CA . MET B 1 68 ? 20.496 13.562 10.665 1 89.61 68 MET B CA 1
ATOM 2729 C C . MET B 1 68 ? 20.68 13.417 12.172 1 89.61 68 MET B C 1
ATOM 2731 O O . MET B 1 68 ? 20.517 12.326 12.719 1 89.61 68 MET B O 1
ATOM 2735 N N . ALA B 1 69 ? 20.954 14.553 12.844 1 88.05 69 ALA B N 1
ATOM 2736 C CA . ALA B 1 69 ? 21.228 14.556 14.278 1 88.05 69 ALA B CA 1
ATOM 2737 C C . ALA B 1 69 ? 20.03 14.037 15.068 1 88.05 69 ALA B C 1
ATOM 2739 O O . ALA B 1 69 ? 20.193 13.291 16.036 1 88.05 69 ALA B O 1
ATOM 2740 N N . ARG B 1 70 ? 18.871 14.342 14.673 1 85.64 70 ARG B N 1
ATOM 2741 C CA . ARG B 1 70 ? 17.647 14.034 15.405 1 85.64 70 ARG B CA 1
ATOM 2742 C C . ARG B 1 70 ? 17.294 12.555 15.283 1 85.64 70 ARG B C 1
ATOM 2744 O O . ARG B 1 70 ? 16.645 11.991 16.167 1 85.64 70 ARG B O 1
ATOM 2751 N N . THR B 1 71 ? 17.804 11.826 14.169 1 90.11 71 THR B N 1
ATOM 2752 C CA . THR B 1 71 ? 17.264 10.5 13.889 1 90.11 71 THR B CA 1
ATOM 2753 C C . THR B 1 71 ? 18.384 9.466 13.807 1 90.11 71 THR B C 1
ATOM 2755 O O . THR B 1 71 ? 18.123 8.269 13.67 1 90.11 71 THR B O 1
ATOM 2758 N N . GLN B 1 72 ? 19.598 9.831 13.987 1 91.39 72 GLN B N 1
ATOM 2759 C CA . GLN B 1 72 ? 20.743 8.943 13.817 1 91.39 72 GLN B CA 1
ATOM 2760 C C . GLN B 1 72 ? 20.746 7.841 14.873 1 91.39 72 GLN B C 1
ATOM 2762 O O . GLN B 1 72 ? 21.333 6.777 14.666 1 91.39 72 GLN B O 1
ATOM 2767 N N . ASN B 1 73 ? 19.995 8.097 15.981 1 91.23 73 ASN B N 1
ATOM 2768 C CA . ASN B 1 73 ? 20.03 7.134 17.076 1 91.23 73 ASN B CA 1
ATOM 2769 C C . ASN B 1 73 ? 18.802 6.227 17.064 1 91.23 73 ASN B C 1
ATOM 2771 O O . ASN B 1 73 ? 18.615 5.418 17.974 1 91.23 73 ASN B O 1
ATOM 2775 N N . ARG B 1 74 ? 18.068 6.295 16.06 1 92.04 74 ARG B N 1
ATOM 2776 C CA . ARG B 1 74 ? 16.919 5.403 15.941 1 92.04 74 ARG B CA 1
ATOM 2777 C C . ARG B 1 74 ? 17.365 3.951 15.799 1 92.04 74 ARG B C 1
ATOM 2779 O O . ARG B 1 74 ? 18.431 3.676 15.246 1 92.04 74 ARG B O 1
ATOM 2786 N N . GLU B 1 75 ? 16.563 3.006 16.293 1 93.16 75 GLU B N 1
ATOM 2787 C CA . GLU B 1 75 ? 16.907 1.593 16.411 1 93.16 75 GLU B CA 1
ATOM 2788 C C . GLU B 1 75 ? 17.254 0.994 15.051 1 93.16 75 GLU B C 1
ATOM 2790 O O . GLU B 1 75 ? 18.187 0.195 14.938 1 93.16 75 GLU B O 1
ATOM 2795 N N . LEU B 1 76 ? 16.605 1.335 14.03 1 91.99 76 LEU B N 1
ATOM 2796 C CA . LEU B 1 76 ? 16.859 0.762 12.712 1 91.99 76 LEU B CA 1
ATOM 2797 C C . LEU B 1 76 ? 18.036 1.457 12.035 1 91.99 76 LEU B C 1
ATOM 2799 O O . LEU B 1 76 ? 18.765 0.836 11.258 1 91.99 76 LEU B O 1
ATOM 2803 N N . ALA B 1 77 ? 18.22 2.741 12.306 1 91.48 77 ALA B N 1
ATOM 2804 C CA . ALA B 1 77 ? 19.39 3.451 11.796 1 91.48 77 ALA B CA 1
ATOM 2805 C C . ALA B 1 77 ? 20.679 2.866 12.367 1 91.48 77 ALA B C 1
ATOM 2807 O O . ALA B 1 77 ? 21.686 2.762 11.663 1 91.48 77 ALA B O 1
ATOM 2808 N N . LYS B 1 78 ? 20.584 2.406 13.594 1 93.1 78 LYS B N 1
ATOM 2809 C CA . LYS B 1 78 ? 21.744 1.84 14.276 1 93.1 78 LYS B CA 1
ATOM 2810 C C . LYS B 1 78 ? 21.878 0.348 13.987 1 93.1 78 LYS B C 1
ATOM 2812 O O . LYS B 1 78 ? 22.859 -0.282 14.387 1 93.1 78 LYS B O 1
ATOM 2817 N N . GLY B 1 79 ? 20.855 -0.299 13.413 1 90.79 79 GLY B N 1
ATOM 2818 C CA . GLY B 1 79 ? 20.908 -1.708 13.06 1 90.79 79 GLY B CA 1
ATOM 2819 C C . GLY B 1 79 ? 20.57 -2.626 14.22 1 90.79 79 GLY B C 1
ATOM 2820 O O . GLY B 1 79 ? 20.929 -3.806 14.21 1 90.79 79 GLY B O 1
ATOM 2821 N N . ASN B 1 80 ? 19.883 -2.146 15.204 1 92.8 80 ASN B N 1
ATOM 2822 C CA . ASN B 1 80 ? 19.587 -2.905 16.414 1 92.8 80 ASN B CA 1
ATOM 2823 C C . ASN B 1 80 ? 18.415 -3.86 16.204 1 92.8 80 ASN B C 1
ATOM 2825 O O . ASN B 1 80 ? 18.207 -4.778 16.999 1 92.8 80 ASN B O 1
ATOM 2829 N N . ILE B 1 81 ? 17.61 -3.67 15.214 1 93.11 81 ILE B N 1
ATOM 2830 C CA . ILE B 1 81 ? 16.466 -4.522 14.908 1 93.11 81 ILE B CA 1
ATOM 2831 C C . ILE B 1 81 ? 16.625 -5.117 13.51 1 93.11 81 ILE B C 1
ATOM 2833 O O . ILE B 1 81 ? 16.994 -4.412 12.567 1 93.11 81 ILE B O 1
ATOM 2837 N N . ASN B 1 82 ? 16.331 -6.417 13.543 1 91.4 82 ASN B N 1
ATOM 2838 C CA . ASN B 1 82 ? 16.337 -7.086 12.247 1 91.4 82 ASN B CA 1
ATOM 2839 C C . ASN B 1 82 ? 15.237 -6.551 11.334 1 91.4 82 ASN B C 1
ATOM 2841 O O . ASN B 1 82 ? 14.085 -6.423 11.752 1 91.4 82 ASN B O 1
ATOM 2845 N N . ILE B 1 83 ? 15.588 -6.284 10.121 1 89.1 83 ILE B N 1
ATOM 2846 C CA . ILE B 1 83 ? 14.681 -5.651 9.169 1 89.1 83 ILE B CA 1
ATOM 2847 C C . ILE B 1 83 ? 13.517 -6.59 8.862 1 89.1 83 ILE B C 1
ATOM 2849 O O . ILE B 1 83 ? 12.372 -6.149 8.738 1 89.1 83 ILE B O 1
ATOM 2853 N N . ASP B 1 84 ? 13.743 -7.868 8.775 1 85.48 84 ASP B N 1
ATOM 2854 C CA . ASP B 1 84 ? 12.692 -8.835 8.474 1 85.48 84 ASP B CA 1
ATOM 2855 C C . ASP B 1 84 ? 11.659 -8.891 9.597 1 85.48 84 ASP B C 1
ATOM 2857 O O . ASP B 1 84 ? 10.457 -8.981 9.338 1 85.48 84 ASP B O 1
ATOM 2861 N N . VAL B 1 85 ? 12.118 -8.897 10.694 1 90.56 85 VAL B N 1
ATOM 2862 C CA . VAL B 1 85 ? 11.229 -8.929 11.85 1 90.56 85 VAL B CA 1
ATOM 2863 C C . VAL B 1 85 ? 10.399 -7.648 11.9 1 90.56 85 VAL B C 1
ATOM 2865 O O . VAL B 1 85 ? 9.198 -7.689 12.178 1 90.56 85 VAL B O 1
ATOM 2868 N N . ALA B 1 86 ? 11.099 -6.519 11.611 1 92.51 86 ALA B N 1
ATOM 2869 C CA . ALA B 1 86 ? 10.398 -5.238 11.58 1 92.51 86 ALA B CA 1
ATOM 2870 C C . ALA B 1 86 ? 9.307 -5.235 10.513 1 92.51 86 ALA B C 1
ATOM 2872 O O . ALA B 1 86 ? 8.227 -4.678 10.722 1 92.51 86 ALA B O 1
ATOM 2873 N N . PHE B 1 87 ? 9.567 -5.866 9.508 1 88.95 87 PHE B N 1
ATOM 2874 C CA . PHE B 1 87 ? 8.61 -5.936 8.41 1 88.95 87 PHE B CA 1
ATOM 2875 C C . PHE B 1 87 ? 7.391 -6.761 8.807 1 88.95 87 PHE B C 1
ATOM 2877 O O . PHE B 1 87 ? 6.256 -6.384 8.508 1 88.95 87 PHE B O 1
ATOM 2884 N N . VAL B 1 88 ? 7.602 -7.883 9.316 1 89.43 88 VAL B N 1
ATOM 2885 C CA . VAL B 1 88 ? 6.503 -8.73 9.769 1 89.43 88 VAL B CA 1
ATOM 2886 C C . VAL B 1 88 ? 5.682 -7.991 10.824 1 89.43 88 VAL B C 1
ATOM 2888 O O . VAL B 1 88 ? 4.451 -8.069 10.827 1 89.43 88 VAL B O 1
ATOM 2891 N N . TYR B 1 89 ? 6.428 -7.319 11.699 1 94.89 89 TYR B N 1
ATOM 2892 C CA . TYR B 1 89 ? 5.779 -6.502 12.719 1 94.89 89 TYR B CA 1
ATOM 2893 C C . TYR B 1 89 ? 4.864 -5.462 12.084 1 94.89 89 TYR B C 1
ATOM 2895 O O . TYR B 1 89 ? 3.711 -5.308 12.493 1 94.89 89 TYR B O 1
ATOM 2903 N N . ALA B 1 90 ? 5.328 -4.764 11.041 1 95.54 90 ALA B N 1
ATOM 2904 C CA . ALA B 1 90 ? 4.54 -3.759 10.332 1 95.54 90 ALA B CA 1
ATOM 2905 C C . ALA B 1 90 ? 3.307 -4.384 9.686 1 95.54 90 ALA B C 1
ATOM 2907 O O . ALA B 1 90 ? 2.218 -3.807 9.725 1 95.54 90 ALA B O 1
ATOM 2908 N N . LEU B 1 91 ? 3.433 -5.544 9.16 1 92.78 91 LEU B N 1
ATOM 2909 C CA . LEU B 1 91 ? 2.335 -6.232 8.489 1 92.78 91 LEU B CA 1
ATOM 2910 C C . LEU B 1 91 ? 1.246 -6.618 9.485 1 92.78 91 LEU B C 1
ATOM 2912 O O . LEU B 1 91 ? 0.056 -6.48 9.195 1 92.78 91 LEU B O 1
ATOM 2916 N N . VAL B 1 92 ? 1.66 -7.137 10.555 1 96.21 92 VAL B N 1
ATOM 2917 C CA . VAL B 1 92 ? 0.709 -7.529 11.59 1 96.21 92 VAL B CA 1
ATOM 2918 C C . VAL B 1 92 ? -0.083 -6.308 12.053 1 96.21 92 VAL B C 1
ATOM 2920 O O . VAL B 1 92 ? -1.306 -6.37 12.192 1 96.21 92 VAL B O 1
ATOM 2923 N N . LEU B 1 93 ? 0.632 -5.216 12.286 1 97.79 93 LEU B N 1
ATOM 2924 C CA . LEU B 1 93 ? -0.03 -3.982 12.694 1 97.79 93 LEU B CA 1
ATOM 2925 C C . LEU B 1 93 ? -1.037 -3.531 11.641 1 97.79 93 LEU B C 1
ATOM 2927 O O . LEU B 1 93 ? -2.156 -3.135 11.975 1 97.79 93 LEU B O 1
ATOM 2931 N N . LEU B 1 94 ? -0.651 -3.6 10.38 1 97.67 94 LEU B N 1
ATOM 2932 C CA . LEU B 1 94 ? -1.511 -3.186 9.277 1 97.67 94 LEU B CA 1
ATOM 2933 C C . LEU B 1 94 ? -2.766 -4.051 9.212 1 97.67 94 LEU B C 1
ATOM 2935 O O . LEU B 1 94 ? -3.877 -3.532 9.091 1 97.67 94 LEU B O 1
ATOM 2939 N N . LEU B 1 95 ? -2.638 -5.371 9.309 1 96.37 95 LEU B N 1
ATOM 2940 C CA . LEU B 1 95 ? -3.74 -6.32 9.191 1 96.37 95 LEU B CA 1
ATOM 2941 C C . LEU B 1 95 ? -4.704 -6.182 10.364 1 96.37 95 LEU B C 1
ATOM 2943 O O . LEU B 1 95 ? -5.922 -6.16 10.173 1 96.37 95 LEU B O 1
ATOM 2947 N N . VAL B 1 96 ? -4.13 -6.08 11.55 1 98.05 96 VAL B N 1
ATOM 2948 C CA . VAL B 1 96 ? -4.97 -5.973 12.738 1 98.05 96 VAL B CA 1
ATOM 2949 C C . VAL B 1 96 ? -5.714 -4.639 12.726 1 98.05 96 VAL B C 1
ATOM 2951 O O . VAL B 1 96 ? -6.914 -4.588 13.005 1 98.05 96 VAL B O 1
ATOM 2954 N N . GLY B 1 97 ? -4.984 -3.537 12.408 1 98.63 97 GLY B N 1
ATOM 2955 C CA . GLY B 1 97 ? -5.625 -2.232 12.355 1 98.63 97 GLY B CA 1
ATOM 2956 C C . GLY B 1 97 ? -6.72 -2.147 11.309 1 98.63 97 GLY B C 1
ATOM 2957 O O . GLY B 1 97 ? -7.822 -1.672 11.594 1 98.63 97 GLY B O 1
ATOM 2958 N N . THR B 1 98 ? -6.475 -2.598 10.105 1 98.1 98 THR B N 1
ATOM 2959 C CA . THR B 1 98 ? -7.459 -2.589 9.028 1 98.1 98 THR B CA 1
ATOM 2960 C C . THR B 1 98 ? -8.637 -3.499 9.363 1 98.1 98 THR B C 1
ATOM 2962 O O . THR B 1 98 ? -9.791 -3.15 9.106 1 98.1 98 THR B O 1
ATOM 2965 N N . GLY B 1 99 ? -8.341 -4.665 9.897 1 97.2 99 GLY B N 1
ATOM 2966 C CA . GLY B 1 99 ? -9.394 -5.58 10.308 1 97.2 99 GLY B CA 1
ATOM 2967 C C . GLY B 1 99 ? -10.329 -4.988 11.346 1 97.2 99 GLY B C 1
ATOM 2968 O O . GLY B 1 99 ? -11.547 -5.156 11.26 1 97.2 99 GLY B O 1
ATOM 2969 N N . LEU B 1 100 ? -9.732 -4.313 12.298 1 97.96 100 LEU B N 1
ATOM 2970 C CA . LEU B 1 100 ? -10.523 -3.664 13.338 1 97.96 100 LEU B CA 1
ATOM 2971 C C . LEU B 1 100 ? -11.464 -2.626 12.737 1 97.96 100 LEU B C 1
ATOM 2973 O O . LEU B 1 100 ? -12.645 -2.576 13.087 1 97.96 100 LEU B O 1
ATOM 2977 N N . LEU B 1 101 ? -10.981 -1.812 11.847 1 98.51 101 LEU B N 1
ATOM 2978 C CA . LEU B 1 101 ? -11.792 -0.772 11.223 1 98.51 101 LEU B CA 1
ATOM 2979 C C . LEU B 1 101 ? -12.877 -1.383 10.344 1 98.51 101 LEU B C 1
ATOM 2981 O O . LEU B 1 101 ? -14.023 -0.928 10.358 1 98.51 101 LEU B O 1
ATOM 2985 N N . PHE B 1 102 ? -12.528 -2.393 9.613 1 96.86 102 PHE B N 1
ATOM 2986 C CA . PHE B 1 102 ? -13.47 -3.026 8.697 1 96.86 102 PHE B CA 1
ATOM 2987 C C . PHE B 1 102 ? -14.619 -3.669 9.463 1 96.86 102 PHE B C 1
ATOM 2989 O O . PHE B 1 102 ? -15.783 -3.529 9.08 1 96.86 102 PHE B O 1
ATOM 2996 N N . GLN B 1 103 ? -14.338 -4.346 10.599 1 96.41 103 GLN B N 1
ATOM 2997 C CA . GLN B 1 103 ? -15.317 -5.156 11.315 1 96.41 103 GLN B CA 1
ATOM 2998 C C . GLN B 1 103 ? -16.131 -4.305 12.286 1 96.41 103 GLN B C 1
ATOM 3000 O O . GLN B 1 103 ? -17.329 -4.532 12.465 1 96.41 103 GLN B O 1
ATOM 3005 N N . LEU B 1 104 ? -15.428 -3.287 12.931 1 97.3 104 LEU B N 1
ATOM 3006 C CA . LEU B 1 104 ? -16.082 -2.648 14.067 1 97.3 104 LEU B CA 1
ATOM 3007 C C . LEU B 1 104 ? -16.417 -1.193 13.754 1 97.3 104 LEU B C 1
ATOM 3009 O O . LEU B 1 104 ? -17.186 -0.559 14.479 1 97.3 104 LEU B O 1
ATOM 3013 N N . ALA B 1 105 ? -15.862 -0.6 12.746 1 96.91 105 ALA B N 1
ATOM 3014 C CA . ALA B 1 105 ? -16.274 0.72 12.275 1 96.91 105 ALA B CA 1
ATOM 3015 C C . ALA B 1 105 ? -17.131 0.611 11.017 1 96.91 105 ALA B C 1
ATOM 3017 O O . ALA B 1 105 ? -18.351 0.453 11.101 1 96.91 105 ALA B O 1
ATOM 3018 N N . ASN B 1 106 ? -16.548 0.618 9.812 1 97.22 106 ASN B N 1
ATOM 3019 C CA . ASN B 1 106 ? -17.231 0.391 8.543 1 97.22 106 ASN B CA 1
ATOM 3020 C C . ASN B 1 106 ? -16.239 0.199 7.399 1 97.22 106 ASN B C 1
ATOM 3022 O O . ASN B 1 106 ? -15.058 0.525 7.535 1 97.22 106 ASN B O 1
ATOM 3026 N N . PRO B 1 107 ? -16.596 -0.33 6.288 1 95.68 107 PRO B N 1
ATOM 3027 C CA . PRO B 1 107 ? -15.693 -0.672 5.186 1 95.68 107 PRO B CA 1
ATOM 3028 C C . PRO B 1 107 ? -15.062 0.558 4.537 1 95.68 107 PRO B C 1
ATOM 3030 O O . PRO B 1 107 ? -13.925 0.494 4.061 1 95.68 107 PRO B O 1
ATOM 3033 N N . LEU B 1 108 ? -15.82 1.609 4.466 1 97.03 108 LEU B N 1
ATOM 3034 C CA . LEU B 1 108 ? -15.277 2.815 3.849 1 97.03 108 LEU B CA 1
ATOM 3035 C C . LEU B 1 108 ? -14.048 3.306 4.605 1 97.03 108 LEU B C 1
ATOM 3037 O O . LEU B 1 108 ? -13.055 3.705 3.992 1 97.03 108 LEU B O 1
ATOM 3041 N N . SER B 1 109 ? -14.099 3.241 5.939 1 98.02 109 SER B N 1
ATOM 3042 C CA . SER B 1 109 ? -12.954 3.62 6.759 1 98.02 109 SER B CA 1
ATOM 3043 C C . SER B 1 109 ? -11.746 2.737 6.465 1 98.02 109 SER B C 1
ATOM 3045 O O . SER B 1 109 ? -10.616 3.225 6.392 1 98.02 109 SER B O 1
ATOM 3047 N N . ALA B 1 110 ? -11.982 1.435 6.286 1 97.89 110 ALA B N 1
ATOM 3048 C CA . ALA B 1 110 ? -10.906 0.488 6.006 1 97.89 110 ALA B CA 1
ATOM 3049 C C . ALA B 1 110 ? -10.277 0.761 4.642 1 97.89 110 ALA B C 1
ATOM 3051 O O . ALA B 1 110 ? -9.052 0.746 4.503 1 97.89 110 ALA B O 1
ATOM 3052 N N . VAL B 1 111 ? -11.076 1.04 3.665 1 97.42 111 VAL B N 1
ATOM 3053 C CA . VAL B 1 111 ? -10.587 1.292 2.314 1 97.42 111 VAL B CA 1
ATOM 3054 C C . VAL B 1 111 ? -9.793 2.596 2.286 1 97.42 111 VAL B C 1
ATOM 3056 O O . VAL B 1 111 ? -8.703 2.654 1.712 1 97.42 111 VAL B O 1
ATOM 3059 N N . VAL B 1 112 ? -10.268 3.616 2.894 1 97.89 112 VAL B N 1
ATOM 3060 C CA . VAL B 1 112 ? -9.646 4.935 2.836 1 97.89 112 VAL B CA 1
ATOM 3061 C C . VAL B 1 112 ? -8.332 4.921 3.615 1 97.89 112 VAL B C 1
ATOM 3063 O O . VAL B 1 112 ? -7.338 5.506 3.177 1 97.89 112 VAL B O 1
ATOM 3066 N N . VAL B 1 113 ? -8.333 4.245 4.783 1 98.21 113 VAL B N 1
ATOM 3067 C CA . VAL B 1 113 ? -7.099 4.217 5.561 1 98.21 113 VAL B CA 1
ATOM 3068 C C . VAL B 1 113 ? -6.026 3.441 4.801 1 98.21 113 VAL B C 1
ATOM 3070 O O . VAL B 1 113 ? -4.845 3.792 4.85 1 98.21 113 VAL B O 1
ATOM 3073 N N . LEU B 1 114 ? -6.416 2.396 4.023 1 97.2 114 LEU B N 1
ATOM 3074 C CA . LEU B 1 114 ? -5.47 1.615 3.233 1 97.2 114 LEU B CA 1
ATOM 3075 C C . LEU B 1 114 ? -4.956 2.423 2.047 1 97.2 114 LEU B C 1
ATOM 3077 O O . LEU B 1 114 ? -3.778 2.333 1.693 1 97.2 114 LEU B O 1
ATOM 3081 N N . LEU B 1 115 ? -5.843 3.171 1.431 1 96.53 115 LEU B N 1
ATOM 3082 C CA . LEU B 1 115 ? -5.412 4.041 0.342 1 96.53 115 LEU B CA 1
ATOM 3083 C C . LEU B 1 115 ? -4.431 5.095 0.845 1 96.53 115 LEU B C 1
ATOM 3085 O O . LEU B 1 115 ? -3.437 5.392 0.179 1 96.53 115 LEU B O 1
ATOM 3089 N N . GLY B 1 116 ? -4.757 5.629 2.012 1 96.95 116 GLY B N 1
ATOM 3090 C CA . GLY B 1 116 ? -3.823 6.554 2.634 1 96.95 116 GLY B CA 1
ATOM 3091 C C . GLY B 1 116 ? -2.48 5.924 2.95 1 96.95 116 GLY B C 1
ATOM 3092 O O . GLY B 1 116 ? -1.435 6.552 2.767 1 96.95 116 GLY B O 1
ATOM 3093 N N . TYR B 1 117 ? -2.554 4.681 3.416 1 96.43 117 TYR B N 1
ATOM 3094 C CA . TYR B 1 117 ? -1.341 3.931 3.723 1 96.43 117 TYR B CA 1
ATOM 3095 C C . TYR B 1 117 ? -0.486 3.741 2.475 1 96.43 117 TYR B C 1
ATOM 3097 O O . TYR B 1 117 ? 0.726 3.964 2.506 1 96.43 117 TYR B O 1
ATOM 3105 N N . VAL B 1 118 ? -1.1 3.356 1.407 1 93.41 118 VAL B N 1
ATOM 3106 C CA . VAL B 1 118 ? -0.407 3.153 0.139 1 93.41 118 VAL B CA 1
ATOM 3107 C C . VAL B 1 118 ? 0.203 4.471 -0.333 1 93.41 118 VAL B C 1
ATOM 3109 O O . VAL B 1 118 ? 1.359 4.508 -0.762 1 93.41 118 VAL B O 1
ATOM 3112 N N . TYR B 1 119 ? -0.567 5.492 -0.233 1 92.76 119 TYR B N 1
ATOM 3113 C CA . TYR B 1 119 ? -0.099 6.815 -0.633 1 92.76 119 TYR B CA 1
ATOM 3114 C C . TYR B 1 119 ? 1.109 7.239 0.193 1 92.76 119 TYR B C 1
ATOM 3116 O O . TYR B 1 119 ? 2.092 7.749 -0.35 1 92.76 119 TYR B O 1
ATOM 3124 N N . TYR B 1 120 ? 1.074 7.013 1.435 1 94.14 120 TYR B N 1
ATOM 3125 C CA . TYR B 1 120 ? 2.137 7.408 2.352 1 94.14 120 TYR B CA 1
ATOM 3126 C C . TYR B 1 120 ? 3.412 6.619 2.082 1 94.14 120 TYR B C 1
ATOM 3128 O O . TYR B 1 120 ? 4.497 7.197 1.975 1 94.14 120 TYR B O 1
ATOM 3136 N N . VAL B 1 121 ? 3.305 5.385 1.981 1 90.75 121 VAL B N 1
ATOM 3137 C CA . VAL B 1 121 ? 4.474 4.516 1.889 1 90.75 121 VAL B CA 1
ATOM 3138 C C . VAL B 1 121 ? 5.112 4.652 0.508 1 90.75 121 VAL B C 1
ATOM 3140 O O . VAL B 1 121 ? 6.324 4.845 0.394 1 90.75 121 VAL B O 1
ATOM 3143 N N . PHE B 1 122 ? 4.346 4.707 -0.472 1 84.85 122 PHE B N 1
ATOM 3144 C CA . PHE B 1 122 ? 4.89 4.64 -1.823 1 84.85 122 PHE B CA 1
ATOM 3145 C C . PHE B 1 122 ? 5.203 6.035 -2.351 1 84.85 122 PHE B C 1
ATOM 3147 O O . PHE B 1 122 ? 6.337 6.314 -2.746 1 84.85 122 PHE B O 1
ATOM 3154 N N . PHE B 1 123 ? 4.249 6.906 -2.245 1 86.72 123 PHE B N 1
ATOM 3155 C CA . PHE B 1 123 ? 4.411 8.211 -2.875 1 86.72 123 PHE B CA 1
ATOM 3156 C C . PHE B 1 123 ? 5.267 9.128 -2.01 1 86.72 123 PHE B C 1
ATOM 3158 O O . PHE B 1 123 ? 6.17 9.8 -2.512 1 86.72 123 PHE B O 1
ATOM 3165 N N . TYR B 1 124 ? 5.03 9.007 -0.825 1 91.06 124 TYR B N 1
ATOM 3166 C CA . TYR B 1 124 ? 5.774 9.911 0.044 1 91.06 124 TYR B CA 1
ATOM 3167 C C . TYR B 1 124 ? 7.11 9.3 0.451 1 91.06 124 TYR B C 1
ATOM 3169 O O . TYR B 1 124 ? 8.168 9.762 0.018 1 91.06 124 TYR B O 1
ATOM 3177 N N . THR B 1 125 ? 7.09 8.182 1.114 1 90.39 125 THR B N 1
ATOM 3178 C CA . THR B 1 125 ? 8.28 7.638 1.759 1 90.39 125 THR B CA 1
ATOM 3179 C C . THR B 1 125 ? 9.299 7.182 0.719 1 90.39 125 THR B C 1
ATOM 3181 O O . THR B 1 125 ? 10.471 7.559 0.783 1 90.39 125 THR B O 1
ATOM 3184 N N . MET B 1 126 ? 8.855 6.524 -0.246 1 83.99 126 MET B N 1
ATOM 3185 C CA . MET B 1 126 ? 9.792 5.872 -1.157 1 83.99 126 MET B CA 1
ATOM 3186 C C . MET B 1 126 ? 10.188 6.81 -2.293 1 83.99 126 MET B C 1
ATOM 3188 O O . MET B 1 126 ? 11.295 6.715 -2.824 1 83.99 126 MET B O 1
ATOM 3192 N N . TRP B 1 127 ? 9.319 7.828 -2.56 1 86.2 127 TRP B N 1
ATOM 3193 C CA . TRP B 1 127 ? 9.601 8.529 -3.808 1 86.2 127 TRP B CA 1
ATOM 3194 C C . TRP B 1 127 ? 9.788 10.022 -3.564 1 86.2 127 TRP B C 1
ATOM 3196 O O . TRP B 1 127 ? 10.918 10.514 -3.518 1 86.2 127 TRP B O 1
ATOM 3206 N N . TYR B 1 128 ? 8.779 10.699 -3.2 1 87.59 128 TYR B N 1
ATOM 3207 C CA . TYR B 1 128 ? 8.771 12.155 -3.28 1 87.59 128 TYR B CA 1
ATOM 3208 C C . TYR B 1 128 ? 9.623 12.767 -2.174 1 87.59 128 TYR B C 1
ATOM 3210 O O . TYR B 1 128 ? 10.209 13.837 -2.353 1 87.59 128 TYR B O 1
ATOM 3218 N N . LYS B 1 129 ? 9.669 12.101 -1.059 1 89.67 129 LYS B N 1
ATOM 3219 C CA . LYS B 1 129 ? 10.443 12.627 0.061 1 89.67 129 LYS B CA 1
ATOM 3220 C C . LYS B 1 129 ? 11.91 12.808 -0.32 1 89.67 129 LYS B C 1
ATOM 3222 O O . LYS B 1 129 ? 12.544 13.787 0.078 1 89.67 129 LYS B O 1
ATOM 3227 N N . ARG B 1 130 ? 12.444 11.996 -1.186 1 88.5 130 ARG B N 1
ATOM 3228 C CA . ARG B 1 130 ? 13.872 11.945 -1.482 1 88.5 130 ARG B CA 1
ATOM 3229 C C . ARG B 1 130 ? 14.184 12.649 -2.799 1 88.5 130 ARG B C 1
ATOM 3231 O O . ARG B 1 130 ? 15.332 13.021 -3.053 1 88.5 130 ARG B O 1
ATOM 3238 N N . ASN B 1 131 ? 13.155 12.938 -3.599 1 87.82 131 ASN B N 1
ATOM 3239 C CA . ASN B 1 131 ? 13.518 13.277 -4.97 1 87.82 131 ASN B CA 1
ATOM 3240 C C . ASN B 1 131 ? 12.839 14.565 -5.429 1 87.82 131 ASN B C 1
ATOM 3242 O O . ASN B 1 131 ? 13.108 15.057 -6.525 1 87.82 131 ASN B O 1
ATOM 3246 N N . SER B 1 132 ? 12.04 15.079 -4.546 1 91.2 132 SER B N 1
ATOM 3247 C CA . SER B 1 132 ? 11.268 16.203 -5.066 1 91.2 132 SER B CA 1
ATOM 3248 C C . SER B 1 132 ? 11.047 17.265 -3.994 1 91.2 132 SER B C 1
ATOM 3250 O O . SER B 1 132 ? 10.857 16.939 -2.82 1 91.2 132 SER B O 1
ATOM 3252 N N . VAL B 1 133 ? 10.993 18.56 -4.421 1 93.18 133 VAL B N 1
ATOM 3253 C CA . VAL B 1 133 ? 10.667 19.682 -3.547 1 93.18 133 VAL B CA 1
ATOM 3254 C C . VAL B 1 133 ? 9.205 19.594 -3.115 1 93.18 133 VAL B C 1
ATOM 3256 O O . VAL B 1 133 ? 8.81 20.195 -2.113 1 93.18 133 VAL B O 1
ATOM 3259 N N . TYR B 1 134 ? 8.408 18.737 -3.756 1 91.2 134 TYR B N 1
ATOM 3260 C CA . TYR B 1 134 ? 6.982 18.605 -3.479 1 91.2 134 TYR B CA 1
ATOM 3261 C C . TYR B 1 134 ? 6.725 17.497 -2.464 1 91.2 134 TYR B C 1
ATOM 3263 O O . TYR B 1 134 ? 5.575 17.122 -2.224 1 91.2 134 TYR B O 1
ATOM 3271 N N . GLY B 1 135 ? 7.758 16.94 -1.911 1 94.18 135 GLY B N 1
ATOM 3272 C CA . GLY B 1 135 ? 7.62 15.882 -0.922 1 94.18 135 GLY B CA 1
ATOM 3273 C C . GLY B 1 135 ? 6.701 16.254 0.226 1 94.18 135 GLY B C 1
ATOM 3274 O O . GLY B 1 135 ? 5.876 15.445 0.655 1 94.18 135 GLY B O 1
ATOM 3275 N N . THR B 1 136 ? 6.792 17.464 0.699 1 94.81 136 THR B N 1
ATOM 3276 C CA . THR B 1 136 ? 5.986 17.926 1.823 1 94.81 136 THR B CA 1
ATOM 3277 C C . THR B 1 136 ? 4.506 17.955 1.451 1 94.81 136 THR B C 1
ATOM 3279 O O . THR B 1 136 ? 3.652 17.564 2.249 1 94.81 136 THR B O 1
ATOM 3282 N N . LEU B 1 137 ? 4.212 18.411 0.246 1 94.58 137 LEU B N 1
ATOM 3283 C CA . LEU B 1 137 ? 2.834 18.438 -0.234 1 94.58 137 LEU B CA 1
ATOM 3284 C C . LEU B 1 137 ? 2.261 17.028 -0.322 1 94.58 137 LEU B C 1
ATOM 3286 O O . LEU B 1 137 ? 1.148 16.775 0.144 1 94.58 137 LEU B O 1
ATOM 3290 N N . VAL B 1 138 ? 3.015 16.133 -0.87 1 93.09 138 VAL B N 1
ATOM 3291 C CA . VAL B 1 138 ? 2.595 14.743 -1.017 1 93.09 138 VAL B CA 1
ATOM 3292 C C . VAL B 1 138 ? 2.408 14.111 0.36 1 93.09 138 VAL B C 1
ATOM 3294 O O . VAL B 1 138 ? 1.438 13.384 0.589 1 93.09 138 VAL B O 1
ATOM 3297 N N . GLY B 1 139 ? 3.271 14.396 1.228 1 94.56 139 GLY B N 1
ATOM 3298 C CA . GLY B 1 139 ? 3.147 13.916 2.595 1 94.56 139 GLY B CA 1
ATOM 3299 C C . GLY B 1 139 ? 1.923 14.458 3.309 1 94.56 139 GLY B C 1
ATOM 3300 O O . GLY B 1 139 ? 1.305 13.756 4.112 1 94.56 139 GLY B O 1
ATOM 3301 N N . SER B 1 140 ? 1.567 15.685 3.037 1 96.54 140 SER B N 1
ATOM 3302 C CA . SER B 1 140 ? 0.431 16.316 3.702 1 96.54 140 SER B CA 1
ATOM 3303 C C . SER B 1 140 ? -0.877 15.622 3.339 1 96.54 140 SER B C 1
ATOM 3305 O O . SER B 1 140 ? -1.809 15.581 4.145 1 96.54 140 SER B O 1
ATOM 3307 N N . ILE B 1 141 ? -0.974 15.045 2.188 1 94.99 141 ILE B N 1
ATOM 3308 C CA . ILE B 1 141 ? -2.169 14.331 1.751 1 94.99 141 ILE B CA 1
ATOM 3309 C C . ILE B 1 141 ? -2.369 13.086 2.612 1 94.99 141 ILE B C 1
ATOM 3311 O O . ILE B 1 141 ? -3.465 12.848 3.125 1 94.99 141 ILE B O 1
ATOM 3315 N N . SER B 1 142 ? -1.336 12.297 2.768 1 94.46 142 SER B N 1
ATOM 3316 C CA . SER B 1 142 ? -1.438 11.121 3.627 1 94.46 142 SER B CA 1
ATOM 3317 C C . SER B 1 142 ? -1.676 11.517 5.08 1 94.46 142 SER B C 1
ATOM 3319 O O . SER B 1 142 ? -2.381 10.819 5.812 1 94.46 142 SER B O 1
ATOM 3321 N N . GLY B 1 143 ? -1.123 12.632 5.513 1 95.5 143 GLY B N 1
ATOM 3322 C CA . GLY B 1 143 ? -1.28 13.107 6.878 1 95.5 143 GLY B CA 1
ATOM 3323 C C . GLY B 1 143 ? -2.697 13.543 7.198 1 95.5 143 GLY B C 1
ATOM 3324 O O . GLY B 1 143 ? -3.073 13.641 8.368 1 95.5 143 GLY B O 1
ATOM 3325 N N . ALA B 1 144 ? -3.438 13.823 6.176 1 98.09 144 ALA B N 1
ATOM 3326 C CA . ALA B 1 144 ? -4.803 14.304 6.373 1 98.09 144 ALA B CA 1
ATOM 3327 C C . ALA B 1 144 ? -5.799 13.148 6.355 1 98.09 144 ALA B C 1
ATOM 3329 O O . ALA B 1 144 ? -6.995 13.348 6.578 1 98.09 144 ALA B O 1
ATOM 3330 N N . VAL B 1 145 ? -5.317 11.953 6.166 1 98.22 145 VAL B N 1
ATOM 3331 C CA . VAL B 1 145 ? -6.194 10.791 6.063 1 98.22 145 VAL B CA 1
ATOM 3332 C C . VAL B 1 145 ? -6.73 10.424 7.445 1 98.22 145 VAL B C 1
ATOM 3334 O O . VAL B 1 145 ? -7.903 10.073 7.59 1 98.22 145 VAL B O 1
ATOM 3337 N N . PRO B 1 146 ? -5.904 10.57 8.518 1 98.26 146 PRO B N 1
ATOM 3338 C CA . PRO B 1 146 ? -6.392 10.166 9.839 1 98.26 146 PRO B CA 1
ATOM 3339 C C . PRO B 1 146 ? -7.641 10.933 10.267 1 98.26 146 PRO B C 1
ATOM 3341 O O . PRO B 1 146 ? -8.653 10.323 10.62 1 98.26 146 PRO B O 1
ATOM 3344 N N . PRO B 1 147 ? -7.682 12.262 10.24 1 98.32 147 PRO B N 1
ATOM 3345 C CA . PRO B 1 147 ? -8.934 12.929 10.605 1 98.32 147 PRO B CA 1
ATOM 3346 C C . PRO B 1 147 ? -10.086 12.576 9.666 1 98.32 147 PRO B C 1
ATOM 3348 O O . PRO B 1 147 ? -11.241 12.511 10.097 1 98.32 147 PRO B O 1
ATOM 3351 N N . LEU B 1 148 ? -9.806 12.381 8.384 1 98.57 148 LEU B N 1
ATOM 3352 C CA . LEU B 1 148 ? -10.839 11.959 7.444 1 98.57 148 LEU B CA 1
ATOM 3353 C C . LEU B 1 148 ? -11.425 10.611 7.85 1 98.57 148 LEU B C 1
ATOM 3355 O O . LEU B 1 148 ? -12.645 10.433 7.843 1 98.57 148 LEU B O 1
ATOM 3359 N N . VAL B 1 149 ? -10.588 9.666 8.203 1 98.75 149 VAL B N 1
ATOM 3360 C CA . VAL B 1 149 ? -11.047 8.34 8.603 1 98.75 149 VAL B CA 1
ATOM 3361 C C . VAL B 1 149 ? -11.85 8.44 9.898 1 98.75 149 VAL B C 1
ATOM 3363 O O . VAL B 1 149 ? -12.839 7.725 10.08 1 98.75 149 VAL B O 1
ATOM 3366 N N . GLY B 1 150 ? -11.4 9.319 10.828 1 98.58 150 GLY B N 1
ATOM 3367 C CA . GLY B 1 150 ? -12.205 9.561 12.015 1 98.58 150 GLY B CA 1
ATOM 3368 C C . GLY B 1 150 ? -13.629 9.974 11.696 1 98.58 150 GLY B C 1
ATOM 3369 O O . GLY B 1 150 ? -14.576 9.494 12.322 1 98.58 150 GLY B O 1
ATOM 3370 N N . TYR B 1 151 ? -13.783 10.838 10.754 1 98.27 151 TYR B N 1
ATOM 3371 C CA . TYR B 1 151 ? -15.089 11.321 10.32 1 98.27 151 TYR B CA 1
ATOM 3372 C C . TYR B 1 151 ? -15.88 10.213 9.635 1 98.27 151 TYR B C 1
ATOM 3374 O O . TYR B 1 151 ? -17.054 9.997 9.946 1 98.27 151 TYR B O 1
ATOM 3382 N N . LEU B 1 152 ? -15.264 9.442 8.77 1 98.33 152 LEU B N 1
ATOM 3383 C CA . LEU B 1 152 ? -15.925 8.433 7.95 1 98.33 152 LEU B CA 1
ATOM 3384 C C . LEU B 1 152 ? -16.317 7.222 8.789 1 98.33 152 LEU B C 1
ATOM 3386 O O . LEU B 1 152 ? -17.263 6.506 8.451 1 98.33 152 LEU B O 1
ATOM 3390 N N . ALA B 1 153 ? -15.568 7.003 9.86 1 98.49 153 ALA B N 1
ATOM 3391 C CA . ALA B 1 153 ? -15.911 5.9 10.754 1 98.49 153 ALA B CA 1
ATOM 3392 C C . ALA B 1 153 ? -17.326 6.058 11.302 1 98.49 153 ALA B C 1
ATOM 3394 O O . ALA B 1 153 ? -18.002 5.066 11.587 1 98.49 153 ALA B O 1
ATOM 3395 N N . VAL B 1 154 ? -17.764 7.296 11.394 1 97.55 154 VAL B N 1
ATOM 3396 C CA . VAL B 1 154 ? -19.085 7.59 11.941 1 97.55 154 VAL B CA 1
ATOM 3397 C C . VAL B 1 154 ? -20.112 7.636 10.812 1 97.55 154 VAL B C 1
ATOM 3399 O O . VAL B 1 154 ? -21.193 7.051 10.924 1 97.55 154 VAL B O 1
ATOM 3402 N N . THR B 1 155 ? -19.845 8.24 9.676 1 96.12 155 THR B N 1
ATOM 3403 C CA . THR B 1 155 ? -20.846 8.531 8.656 1 96.12 155 THR B CA 1
ATOM 3404 C C . THR B 1 155 ? -20.941 7.389 7.649 1 96.12 155 THR B C 1
ATOM 3406 O O . THR B 1 155 ? -22.011 7.131 7.094 1 96.12 155 THR B O 1
ATOM 3409 N N . ASN B 1 156 ? -19.741 6.819 7.261 1 94.67 156 ASN B N 1
ATOM 3410 C CA . ASN B 1 156 ? -19.609 5.78 6.246 1 94.67 156 ASN B CA 1
ATOM 3411 C C . ASN B 1 156 ? -19.949 6.307 4.855 1 94.67 156 ASN B C 1
ATOM 3413 O O . ASN B 1 156 ? -20.45 5.564 4.01 1 94.67 156 ASN B O 1
ATOM 3417 N N . PHE B 1 157 ? -19.971 7.598 4.598 1 94.77 157 PHE B N 1
ATOM 3418 C CA . PHE B 1 157 ? -20.073 8.257 3.302 1 94.77 157 PHE B CA 1
ATOM 3419 C C . PHE B 1 157 ? -19.238 9.531 3.275 1 94.77 157 PHE B C 1
ATOM 3421 O O . PHE B 1 157 ? -18.937 10.105 4.324 1 94.77 157 PHE B O 1
ATOM 3428 N N . ILE B 1 158 ? -18.876 9.951 2.1 1 95.48 158 ILE B N 1
ATOM 3429 C CA . ILE B 1 158 ? -18.046 11.139 1.93 1 95.48 158 ILE B CA 1
ATOM 3430 C C . ILE B 1 158 ? -18.934 12.357 1.681 1 95.48 158 ILE B C 1
ATOM 3432 O O . ILE B 1 158 ? -19.565 12.468 0.628 1 95.48 158 ILE B O 1
ATOM 3436 N N . SER B 1 159 ? -18.992 13.239 2.566 1 96.69 159 SER B N 1
ATOM 3437 C CA . SER B 1 159 ? -19.771 14.468 2.466 1 96.69 159 SER B CA 1
ATOM 3438 C C . SER B 1 159 ? -18.878 15.666 2.161 1 96.69 159 SER B C 1
ATOM 3440 O O . SER B 1 159 ? -17.651 15.548 2.161 1 96.69 159 SER B O 1
ATOM 3442 N N . LEU B 1 160 ? -19.454 16.794 1.902 1 96.41 160 LEU B N 1
ATOM 3443 C CA . LEU B 1 160 ? -18.721 18.042 1.716 1 96.41 160 LEU B CA 1
ATOM 3444 C C . LEU B 1 160 ? -17.928 18.399 2.969 1 96.41 160 LEU B C 1
ATOM 3446 O O . LEU B 1 160 ? -16.802 18.893 2.877 1 96.41 160 LEU B O 1
ATOM 3450 N N . GLU B 1 161 ? -18.543 18.133 4.078 1 96.55 161 GLU B N 1
ATOM 3451 C CA . GLU B 1 161 ? -17.876 18.394 5.35 1 96.55 161 GLU B CA 1
ATOM 3452 C C . GLU B 1 161 ? -16.611 17.552 5.493 1 96.55 161 GLU B C 1
ATOM 3454 O O . GLU B 1 161 ? -15.593 18.033 5.993 1 96.55 161 GLU B O 1
ATOM 3459 N N . ALA B 1 162 ? -16.705 16.297 5.101 1 97.17 162 ALA B N 1
ATOM 3460 C CA . ALA B 1 162 ? -15.542 15.413 5.109 1 97.17 162 ALA B CA 1
ATOM 3461 C C . ALA B 1 162 ? -14.432 15.959 4.215 1 97.17 162 ALA B C 1
ATOM 3463 O O . ALA B 1 162 ? -13.256 15.925 4.585 1 97.17 162 ALA B O 1
ATOM 3464 N N . ILE B 1 163 ? -14.793 16.478 3.087 1 97.76 163 ILE B N 1
ATOM 3465 C CA . ILE B 1 163 ? -13.837 17.017 2.126 1 97.76 163 ILE B CA 1
ATOM 3466 C C . ILE B 1 163 ? -13.19 18.278 2.694 1 97.76 163 ILE B C 1
ATOM 3468 O O . ILE B 1 163 ? -11.98 18.475 2.563 1 97.76 163 ILE B O 1
ATOM 3472 N N . LEU B 1 164 ? -13.943 19.128 3.279 1 97.88 164 LEU B N 1
ATOM 3473 C CA . LEU B 1 164 ? -13.425 20.347 3.89 1 97.88 164 LEU B CA 1
ATOM 3474 C C . LEU B 1 164 ? -12.462 20.019 5.026 1 97.88 164 LEU B C 1
ATOM 3476 O 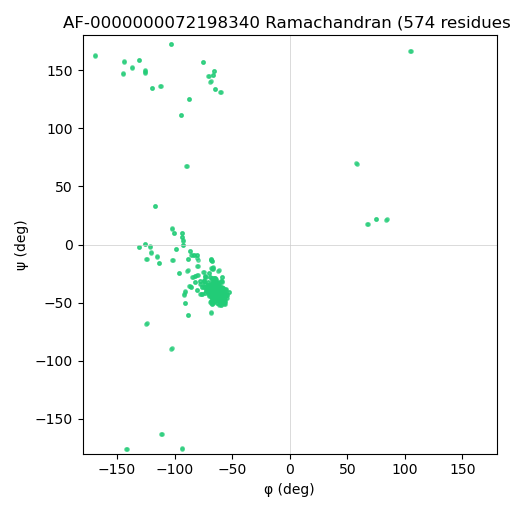O . LEU B 1 164 ? -11.412 20.651 5.158 1 97.88 164 LEU B O 1
ATOM 3480 N N . LEU B 1 165 ? -12.852 19.053 5.836 1 97.68 165 LEU B N 1
ATOM 3481 C CA . LEU B 1 165 ? -11.989 18.617 6.929 1 97.68 165 LEU B CA 1
ATOM 3482 C C . LEU B 1 165 ? -10.65 18.116 6.398 1 97.68 165 LEU B C 1
ATOM 3484 O O . LEU B 1 165 ? -9.594 18.496 6.908 1 97.68 165 LEU B O 1
ATOM 3488 N N . PHE B 1 166 ? -10.697 17.28 5.412 1 98.36 166 PHE B N 1
ATOM 3489 C CA . PHE B 1 166 ? -9.507 16.733 4.771 1 98.36 166 PHE B CA 1
ATOM 3490 C C . PHE B 1 166 ? -8.625 17.85 4.226 1 98.36 166 PHE B C 1
ATOM 3492 O O . PHE B 1 166 ? -7.417 17.868 4.471 1 98.36 166 PHE B O 1
ATOM 3499 N N . THR B 1 167 ? -9.223 18.746 3.509 1 98.46 167 THR B N 1
ATOM 3500 C CA . THR B 1 167 ? -8.501 19.859 2.902 1 98.46 167 THR B CA 1
ATOM 3501 C C . THR B 1 167 ? -7.873 20.745 3.973 1 98.46 167 THR B C 1
ATOM 3503 O O . THR B 1 167 ? -6.739 21.203 3.821 1 98.46 167 THR B O 1
ATOM 3506 N N . MET B 1 168 ? -8.59 21.002 5.026 1 98.1 168 MET B N 1
ATOM 3507 C CA . MET B 1 168 ? -8.105 21.834 6.124 1 98.1 168 MET B CA 1
ATOM 3508 C C . MET B 1 168 ? -6.818 21.265 6.711 1 98.1 168 MET B C 1
ATOM 3510 O O . MET B 1 168 ? -5.84 21.992 6.894 1 98.1 168 MET B O 1
ATOM 3514 N N . PHE B 1 169 ? -6.793 19.955 6.935 1 98.15 169 PHE B N 1
ATOM 3515 C CA . PHE B 1 169 ? -5.622 19.339 7.547 1 98.15 169 PHE B CA 1
ATOM 3516 C C . PHE B 1 169 ? -4.476 19.244 6.546 1 98.15 169 PHE B C 1
ATOM 3518 O O . PHE B 1 169 ? -3.306 19.337 6.924 1 98.15 169 PHE B O 1
ATOM 3525 N N . CYS B 1 170 ? -4.747 19.095 5.255 1 98.2 170 CYS B N 1
ATOM 3526 C CA . CYS B 1 170 ? -3.708 19.171 4.233 1 98.2 170 CYS B CA 1
ATOM 3527 C C . CYS B 1 170 ? -3.022 20.532 4.254 1 98.2 170 CYS B C 1
ATOM 3529 O O . CYS B 1 170 ? -1.792 20.612 4.224 1 98.2 170 CYS B O 1
ATOM 3531 N N . LEU B 1 171 ? -3.828 21.532 4.328 1 98.5 171 LEU B N 1
ATOM 3532 C CA . LEU B 1 171 ? -3.316 22.897 4.285 1 98.5 171 LEU B CA 1
ATOM 3533 C C . LEU B 1 171 ? -2.535 23.226 5.553 1 98.5 171 LEU B C 1
ATOM 3535 O O . LEU B 1 171 ? -1.527 23.934 5.5 1 98.5 171 LEU B O 1
ATOM 3539 N N . TRP B 1 172 ? -2.959 22.786 6.703 1 98.25 172 TRP B N 1
ATOM 3540 C CA . TRP B 1 172 ? -2.305 23.03 7.985 1 98.25 172 TRP B CA 1
ATOM 3541 C C . TRP B 1 172 ? -0.896 22.448 7.996 1 98.25 172 TRP B C 1
ATOM 3543 O O . TRP B 1 172 ? 0.037 23.073 8.507 1 98.25 172 TRP B O 1
ATOM 3553 N N . GLN B 1 173 ? -0.699 21.316 7.406 1 97.79 173 GLN B N 1
ATOM 3554 C CA . GLN B 1 173 ? 0.559 20.585 7.516 1 97.79 173 GLN B CA 1
ATOM 3555 C C . GLN B 1 173 ? 1.679 21.3 6.765 1 97.79 173 GLN B C 1
ATOM 3557 O O . GLN B 1 173 ? 2.854 21.153 7.106 1 97.79 173 GLN B O 1
ATOM 3562 N N . MET B 1 174 ? 1.317 22.1 5.786 1 97.88 174 MET B N 1
ATOM 3563 C CA . MET B 1 174 ? 2.32 22.702 4.912 1 97.88 174 MET B CA 1
ATOM 3564 C C . MET B 1 174 ? 3.154 23.73 5.67 1 97.88 174 MET B C 1
ATOM 3566 O O . MET B 1 174 ? 4.367 23.569 5.812 1 97.88 174 MET B O 1
ATOM 3570 N N . PRO B 1 175 ? 2.537 24.772 6.243 1 98.25 175 PRO B N 1
ATOM 3571 C CA . PRO B 1 175 ? 3.355 25.702 7.025 1 98.25 175 PRO B CA 1
ATOM 3572 C C . PRO B 1 175 ? 4.012 25.039 8.234 1 98.25 175 PRO B C 1
ATOM 3574 O O . PRO B 1 175 ? 5.12 25.415 8.623 1 98.25 175 PRO B O 1
ATOM 3577 N N . HIS B 1 176 ? 3.343 24.05 8.825 1 97.57 176 HIS B N 1
ATOM 3578 C CA . HIS B 1 176 ? 3.884 23.307 9.958 1 97.57 176 HIS B CA 1
ATOM 3579 C C . HIS B 1 176 ? 5.187 22.607 9.586 1 97.57 176 HIS B C 1
ATOM 3581 O O . HIS B 1 176 ? 6.192 22.745 10.287 1 97.57 176 HIS B O 1
ATOM 3587 N N . SER B 1 177 ? 5.201 21.922 8.508 1 97.02 177 SER B N 1
ATOM 3588 C CA . SER B 1 177 ? 6.365 21.166 8.058 1 97.02 177 SER B CA 1
ATOM 3589 C C . SER B 1 177 ? 7.464 22.093 7.55 1 97.02 177 SER B C 1
ATOM 3591 O O . SER B 1 177 ? 8.65 21.831 7.759 1 97.02 177 SER B O 1
ATOM 3593 N N . TYR B 1 178 ? 7.045 23.18 6.848 1 97.81 178 TYR B N 1
ATOM 3594 C CA . TYR B 1 178 ? 8.041 24.133 6.371 1 97.81 178 TYR B CA 1
ATOM 3595 C C . TYR B 1 178 ? 8.763 24.797 7.537 1 97.81 178 TYR B C 1
ATOM 3597 O O . TYR B 1 178 ? 9.959 25.087 7.451 1 97.81 178 TYR B O 1
ATOM 3605 N N . ALA B 1 179 ? 8.039 25.053 8.598 1 97.83 179 ALA B N 1
ATOM 3606 C CA . ALA B 1 179 ? 8.666 25.627 9.786 1 97.83 179 ALA B CA 1
ATOM 3607 C C . ALA B 1 179 ? 9.733 24.692 10.349 1 97.83 179 ALA B C 1
ATOM 3609 O O . ALA B 1 179 ? 10.845 25.126 10.661 1 97.83 179 ALA B O 1
ATOM 3610 N N . ILE B 1 180 ? 9.444 23.431 10.416 1 95.6 180 ILE B N 1
ATOM 3611 C CA . ILE B 1 180 ? 10.401 22.441 10.896 1 95.6 180 ILE B CA 1
ATOM 3612 C C . ILE B 1 180 ? 11.619 22.412 9.975 1 95.6 180 ILE B C 1
ATOM 3614 O O . ILE B 1 180 ? 12.76 22.402 10.444 1 95.6 180 ILE B O 1
ATOM 3618 N N . ALA B 1 181 ? 11.366 22.393 8.696 1 96.05 181 ALA B N 1
ATOM 3619 C CA . ALA B 1 181 ? 12.44 22.333 7.707 1 96.05 181 ALA B CA 1
ATOM 3620 C C . ALA B 1 181 ? 13.368 23.538 7.833 1 96.05 181 ALA B C 1
ATOM 3622 O O . ALA B 1 181 ? 14.576 23.424 7.611 1 96.05 181 ALA B O 1
ATOM 3623 N N . MET B 1 182 ? 12.839 24.676 8.242 1 96.19 182 MET B N 1
ATOM 3624 C CA . MET B 1 182 ? 13.62 25.908 8.314 1 96.19 182 MET B CA 1
ATOM 3625 C C . MET B 1 182 ? 14.518 25.912 9.546 1 96.19 182 MET B C 1
ATOM 3627 O O . MET B 1 182 ? 15.701 26.247 9.456 1 96.19 182 MET B O 1
ATOM 3631 N N . PHE B 1 183 ? 13.984 25.474 10.641 1 95.31 183 PHE B N 1
ATOM 3632 C CA . PHE B 1 183 ? 14.867 25.547 11.799 1 95.31 183 PHE B CA 1
ATOM 3633 C C . PHE B 1 183 ? 15.731 24.295 11.9 1 95.31 183 PHE B C 1
ATOM 3635 O O . PHE B 1 183 ? 16.66 24.24 12.708 1 95.31 183 PHE B O 1
ATOM 3642 N N . ARG B 1 184 ? 15.5 23.282 11.039 1 94.08 184 ARG B N 1
ATOM 3643 C CA . ARG B 1 184 ? 16.369 22.116 10.917 1 94.08 184 ARG B CA 1
ATOM 3644 C C . ARG B 1 184 ? 16.985 22.036 9.524 1 94.08 184 ARG B C 1
ATOM 3646 O O . ARG B 1 184 ? 17.187 20.943 8.991 1 94.08 184 ARG B O 1
ATOM 3653 N N . MET B 1 185 ? 17.23 23.086 8.985 1 94.44 185 MET B N 1
ATOM 3654 C CA . MET B 1 185 ? 17.632 23.184 7.584 1 94.44 185 MET B CA 1
ATOM 3655 C C . MET B 1 185 ? 18.947 22.452 7.343 1 94.44 185 MET B C 1
ATOM 3657 O O . MET B 1 185 ? 19.112 21.784 6.321 1 94.44 185 MET B O 1
ATOM 3661 N N . GLN B 1 186 ? 19.919 22.544 8.226 1 92.41 186 GLN B N 1
ATOM 3662 C CA . GLN B 1 186 ? 21.23 21.918 8.087 1 92.41 186 GLN B CA 1
ATOM 3663 C C . GLN B 1 186 ? 21.112 20.397 8.048 1 92.41 186 GLN B C 1
ATOM 3665 O O . GLN B 1 186 ? 21.81 19.735 7.277 1 92.41 186 GLN B O 1
ATOM 3670 N N . ASP B 1 187 ? 20.211 19.88 8.837 1 92.86 187 ASP B N 1
ATOM 3671 C CA . ASP B 1 187 ? 19.988 18.438 8.848 1 92.86 187 ASP B CA 1
ATOM 3672 C C . ASP B 1 187 ? 19.487 17.949 7.491 1 92.86 187 ASP B C 1
ATOM 3674 O O . ASP B 1 187 ? 19.965 16.936 6.975 1 92.86 187 ASP B O 1
ATOM 3678 N N . TYR B 1 188 ? 18.616 18.667 6.915 1 94.12 188 TYR B N 1
ATOM 3679 C CA . TYR B 1 188 ? 18.031 18.271 5.639 1 94.12 188 TYR B CA 1
ATOM 3680 C C . TYR B 1 188 ? 19.051 18.388 4.512 1 94.12 188 TYR B C 1
ATOM 3682 O O . TYR B 1 188 ? 19.088 17.547 3.611 1 94.12 188 TYR B O 1
ATOM 3690 N N . ARG B 1 189 ? 19.854 19.374 4.586 1 93.89 189 ARG B N 1
ATOM 3691 C CA . ARG B 1 189 ? 20.924 19.552 3.61 1 93.89 189 ARG B CA 1
ATOM 3692 C C . ARG B 1 189 ? 21.916 18.395 3.667 1 93.89 189 ARG B C 1
ATOM 3694 O O . ARG B 1 189 ? 22.298 17.846 2.632 1 93.89 189 ARG B O 1
ATOM 3701 N N . GLU B 1 190 ? 22.279 18.043 4.832 1 92.47 190 GLU B N 1
ATOM 3702 C CA . GLU B 1 190 ? 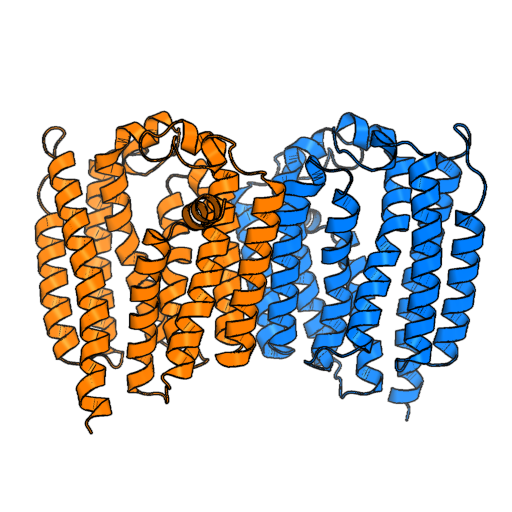23.251 16.97 5.022 1 92.47 190 GLU B CA 1
ATOM 3703 C C . GLU B 1 190 ? 22.686 15.627 4.571 1 92.47 190 GLU B C 1
ATOM 3705 O O . GLU B 1 190 ? 23.423 14.774 4.07 1 92.47 190 GLU B O 1
ATOM 3710 N N . ALA B 1 191 ? 21.396 15.457 4.73 1 92.32 191 ALA B N 1
ATOM 3711 C CA . ALA B 1 191 ? 20.744 14.202 4.367 1 92.32 191 ALA B CA 1
ATOM 3712 C C . ALA B 1 191 ? 20.381 14.181 2.885 1 92.32 191 ALA B C 1
ATOM 3714 O O . ALA B 1 191 ? 19.936 13.156 2.362 1 92.32 191 ALA B O 1
ATOM 3715 N N . GLY B 1 192 ? 20.524 15.321 2.243 1 93.34 192 GLY B N 1
ATOM 3716 C CA . GLY B 1 192 ? 20.242 15.403 0.818 1 93.34 192 GLY B CA 1
ATOM 3717 C C . GLY B 1 192 ? 18.758 15.396 0.502 1 93.34 192 GLY B C 1
ATOM 3718 O O . GLY B 1 192 ? 18.348 14.934 -0.564 1 93.34 192 GLY B O 1
ATOM 3719 N N . ILE B 1 193 ? 17.928 15.741 1.415 1 93.08 193 ILE B N 1
ATOM 3720 C CA . ILE B 1 193 ? 16.484 15.8 1.217 1 93.08 193 ILE B CA 1
ATOM 3721 C C . ILE B 1 193 ? 16.094 17.172 0.672 1 93.08 193 ILE B C 1
ATOM 3723 O O . ILE B 1 193 ? 16.363 18.197 1.302 1 93.08 193 ILE B O 1
ATOM 3727 N N . PRO B 1 194 ? 15.412 17.219 -0.418 1 95.31 194 PRO B N 1
ATOM 3728 C CA . PRO B 1 194 ? 15.187 18.493 -1.105 1 95.31 194 PRO B CA 1
ATOM 3729 C C . PRO B 1 194 ? 13.92 19.202 -0.632 1 95.31 194 PRO B C 1
ATOM 3731 O O . PRO B 1 194 ? 13.041 19.51 -1.441 1 95.31 194 PRO B O 1
ATOM 3734 N N . VAL B 1 195 ? 13.884 19.668 0.611 1 94.92 195 VAL B N 1
ATOM 3735 C CA . VAL B 1 195 ? 12.752 20.441 1.112 1 94.92 195 VAL B CA 1
ATOM 3736 C C . VAL B 1 195 ? 12.799 21.856 0.541 1 94.92 195 VAL B C 1
ATOM 3738 O O . VAL B 1 195 ? 13.868 22.347 0.169 1 94.92 195 VAL B O 1
ATOM 3741 N N . LEU B 1 196 ? 11.709 22.509 0.496 1 96.04 196 LEU B N 1
ATOM 3742 C CA . LEU B 1 196 ? 11.526 23.773 -0.209 1 96.04 196 LEU B CA 1
ATOM 3743 C C . LEU B 1 196 ? 12.517 24.82 0.288 1 96.04 196 LEU B C 1
ATOM 3745 O O . LEU B 1 196 ? 13.193 25.471 -0.513 1 96.04 196 LEU B O 1
ATOM 3749 N N . PRO B 1 197 ? 12.763 25.01 1.605 1 95.91 197 PRO B N 1
ATOM 3750 C CA . PRO B 1 197 ? 13.694 26.052 2.042 1 95.91 197 PRO B CA 1
ATOM 3751 C C . PRO B 1 197 ? 15.14 25.752 1.654 1 95.91 197 PRO B C 1
ATOM 3753 O O . PRO B 1 197 ? 15.929 26.675 1.435 1 95.91 197 PRO B O 1
ATOM 3756 N N . VAL B 1 198 ? 15.505 24.519 1.538 1 95.19 198 VAL B N 1
ATOM 3757 C CA . VAL B 1 198 ? 16.861 24.121 1.176 1 95.19 198 VAL B CA 1
ATOM 3758 C C . VAL B 1 198 ? 17.077 24.322 -0.322 1 95.19 198 VAL B C 1
ATOM 3760 O O . VAL B 1 198 ? 18.096 24.875 -0.74 1 95.19 198 VAL B O 1
ATOM 3763 N N . LYS B 1 199 ? 16.105 23.955 -1.109 1 96.25 199 LYS B N 1
ATOM 3764 C CA . LYS B 1 199 ? 16.276 23.936 -2.559 1 96.25 199 LYS B CA 1
ATOM 3765 C C . LYS B 1 199 ? 15.963 25.3 -3.167 1 96.25 199 LYS B C 1
ATOM 3767 O O . LYS B 1 199 ? 16.576 25.698 -4.16 1 96.25 199 LYS B O 1
ATOM 3772 N N . GLU B 1 200 ? 14.945 25.996 -2.581 1 96.59 200 GLU B N 1
ATOM 3773 C CA . GLU B 1 200 ? 14.477 27.207 -3.248 1 96.59 200 GLU B CA 1
ATOM 3774 C C . GLU B 1 200 ? 14.63 28.428 -2.346 1 96.59 200 GLU B C 1
ATOM 3776 O O . GLU B 1 200 ? 14.325 29.55 -2.754 1 96.59 200 GLU B O 1
ATOM 3781 N N . GLY B 1 201 ? 15.021 28.204 -1.09 1 96.04 201 GLY B N 1
ATOM 3782 C CA . GLY B 1 201 ? 15.345 29.326 -0.223 1 96.04 201 GLY B CA 1
ATOM 3783 C C . GLY B 1 201 ? 14.268 29.617 0.804 1 96.04 201 GLY B C 1
ATOM 3784 O O . GLY B 1 201 ? 13.117 29.208 0.637 1 96.04 201 GLY B O 1
ATOM 3785 N N . ILE B 1 202 ? 14.623 30.416 1.754 1 96.96 202 ILE B N 1
ATOM 3786 C CA . ILE B 1 202 ? 13.755 30.684 2.896 1 96.96 202 ILE B CA 1
ATOM 3787 C C . ILE B 1 202 ? 12.668 31.68 2.495 1 96.96 202 ILE B C 1
ATOM 3789 O O . ILE B 1 202 ? 11.546 31.621 3.004 1 96.96 202 ILE B O 1
ATOM 3793 N N . HIS B 1 203 ? 12.927 32.575 1.589 1 97.39 203 HIS B N 1
ATOM 3794 C CA . HIS B 1 203 ? 11.946 33.586 1.209 1 97.39 203 HIS B CA 1
ATOM 3795 C C . HIS B 1 203 ? 10.809 32.973 0.399 1 97.39 203 HI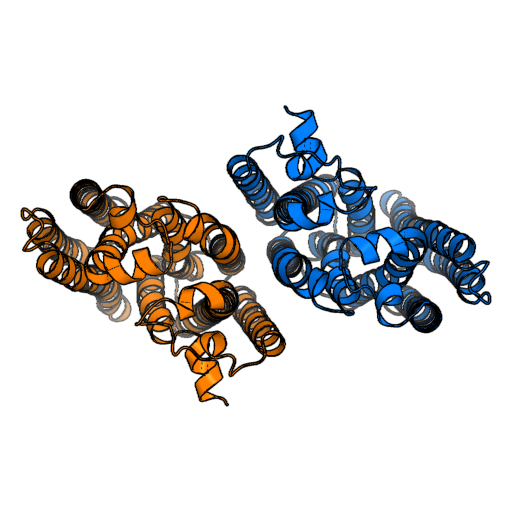S B C 1
ATOM 3797 O O . HIS B 1 203 ? 9.651 33.369 0.548 1 97.39 203 HIS B O 1
ATOM 3803 N N . LYS B 1 204 ? 11.193 32.075 -0.465 1 96.93 204 LYS B N 1
ATOM 3804 C CA . LYS B 1 204 ? 10.144 31.376 -1.202 1 96.93 204 LYS B CA 1
ATOM 3805 C C . LYS B 1 204 ? 9.277 30.541 -0.265 1 96.93 204 LYS B C 1
ATOM 3807 O O . LYS B 1 204 ? 8.05 30.533 -0.388 1 96.93 204 LYS B O 1
ATOM 3812 N N . ALA B 1 205 ? 9.928 29.827 0.671 1 97.87 205 ALA B N 1
ATOM 3813 C CA . ALA B 1 205 ? 9.185 29.066 1.672 1 97.87 205 ALA B CA 1
ATOM 3814 C C . ALA B 1 205 ? 8.253 29.973 2.47 1 97.87 205 ALA B C 1
ATOM 3816 O O . ALA B 1 205 ? 7.097 29.621 2.717 1 97.87 205 ALA B O 1
ATOM 3817 N N . HIS B 1 206 ? 8.775 31.123 2.826 1 98.31 206 HIS B N 1
ATOM 3818 C CA . HIS B 1 206 ? 8.011 32.115 3.574 1 98.31 206 HIS B CA 1
ATOM 3819 C C . HIS B 1 206 ? 6.757 32.533 2.814 1 98.31 206 HIS B C 1
ATOM 3821 O O . HIS B 1 206 ? 5.669 32.594 3.39 1 98.31 206 HIS B O 1
ATOM 3827 N N . ARG B 1 207 ? 6.848 32.782 1.575 1 98.21 207 ARG B N 1
ATOM 3828 C CA . ARG B 1 207 ? 5.716 33.177 0.744 1 98.21 207 ARG B CA 1
ATOM 3829 C C . ARG B 1 207 ? 4.683 32.058 0.659 1 98.21 207 ARG B C 1
ATOM 3831 O O . ARG B 1 207 ? 3.479 32.31 0.746 1 98.21 207 ARG B O 1
ATOM 3838 N N . HIS B 1 208 ? 5.141 30.815 0.478 1 98.22 208 HIS B N 1
ATOM 3839 C CA . HIS B 1 208 ? 4.232 29.676 0.423 1 98.22 208 HIS B CA 1
ATOM 3840 C C . HIS B 1 208 ? 3.491 29.497 1.744 1 98.22 208 HIS B C 1
ATOM 3842 O O . HIS B 1 208 ? 2.285 29.242 1.754 1 98.22 208 HIS B O 1
ATOM 3848 N N . MET B 1 209 ? 4.224 29.655 2.82 1 98.54 209 MET B N 1
ATOM 3849 C CA . MET B 1 209 ? 3.61 29.489 4.134 1 98.54 209 MET B CA 1
ATOM 3850 C C . MET B 1 209 ? 2.497 30.51 4.347 1 98.54 209 MET B C 1
ATOM 3852 O O . MET B 1 209 ? 1.436 30.176 4.878 1 98.54 209 MET B O 1
ATOM 3856 N N . LYS B 1 210 ? 2.743 31.761 3.912 1 98.61 210 LYS B N 1
ATOM 3857 C CA . LYS B 1 210 ? 1.718 32.794 4.021 1 98.61 210 LYS B CA 1
ATOM 3858 C C . LYS B 1 210 ? 0.461 32.406 3.248 1 98.61 210 LYS B C 1
ATOM 3860 O O . LYS B 1 210 ? -0.654 32.538 3.758 1 98.61 210 LYS B O 1
ATOM 3865 N N . ALA B 1 211 ? 0.65 31.888 2.037 1 98.65 211 ALA B N 1
ATOM 3866 C CA . ALA B 1 211 ? -0.476 31.488 1.197 1 98.65 211 ALA B CA 1
ATOM 3867 C C . ALA B 1 211 ? -1.262 30.348 1.838 1 98.65 211 ALA B C 1
ATOM 3869 O O . ALA B 1 211 ? -2.495 30.351 1.824 1 98.65 211 ALA B O 1
ATOM 3870 N N . TYR B 1 212 ? -0.566 29.386 2.397 1 98.66 212 TYR B N 1
ATOM 3871 C CA . TYR B 1 212 ? -1.219 28.228 2.997 1 98.66 212 TYR B CA 1
ATOM 3872 C C . TYR B 1 212 ? -1.998 28.627 4.245 1 98.66 212 TYR B C 1
ATOM 3874 O O . TYR B 1 212 ? -3.069 28.08 4.517 1 98.66 212 TYR B O 1
ATOM 3882 N N . VAL B 1 213 ? -1.463 29.536 5.032 1 98.65 213 VAL B N 1
ATOM 3883 C CA . VAL B 1 213 ? -2.142 29.969 6.248 1 98.65 213 VAL B CA 1
ATOM 3884 C C . VAL B 1 213 ? -3.438 30.693 5.888 1 98.65 213 VAL B C 1
ATOM 3886 O O . VAL B 1 213 ? -4.466 30.5 6.541 1 98.65 213 VAL B O 1
ATOM 3889 N N . VAL B 1 214 ? -3.415 31.492 4.85 1 98.49 214 VAL B N 1
ATOM 3890 C CA . VAL B 1 214 ? -4.609 32.195 4.392 1 98.49 214 VAL B CA 1
ATOM 3891 C C . VAL B 1 214 ? -5.633 31.189 3.871 1 98.49 214 VAL B C 1
ATOM 3893 O O . VAL B 1 214 ? -6.821 31.282 4.189 1 98.49 214 VAL B O 1
ATOM 3896 N N . ALA B 1 215 ? -5.157 30.255 3.073 1 98.69 215 ALA B N 1
ATOM 3897 C CA . ALA B 1 215 ? -6.042 29.22 2.544 1 98.69 215 ALA B CA 1
ATOM 3898 C C . ALA B 1 215 ? -6.659 28.397 3.671 1 98.69 215 ALA B C 1
ATOM 3900 O O . ALA B 1 215 ? -7.838 28.039 3.613 1 98.69 215 ALA B O 1
ATOM 3901 N N . PHE B 1 216 ? -5.867 28.055 4.655 1 98.58 216 PHE B N 1
ATOM 3902 C CA . PHE B 1 216 ? -6.361 27.344 5.828 1 98.58 216 PHE B CA 1
ATOM 3903 C C . PHE B 1 216 ? -7.481 28.126 6.503 1 98.58 216 PHE B C 1
ATOM 3905 O O . PHE B 1 216 ? -8.503 27.552 6.886 1 98.58 216 PHE B O 1
ATOM 3912 N N . GLY B 1 217 ? -7.262 29.421 6.726 1 98.01 217 GLY B N 1
ATOM 3913 C CA . GLY B 1 217 ? -8.295 30.258 7.315 1 98.01 217 GLY B CA 1
ATOM 3914 C C . GLY B 1 217 ? -9.599 30.231 6.54 1 98.01 217 GLY B C 1
ATOM 3915 O O . GLY B 1 217 ? -10.676 30.123 7.131 1 98.01 217 GLY B O 1
ATOM 3916 N N . ALA B 1 218 ? -9.499 30.283 5.237 1 98.08 218 ALA B N 1
ATOM 3917 C CA . ALA B 1 218 ? -10.681 30.261 4.38 1 98.08 218 ALA B CA 1
ATOM 3918 C C . ALA B 1 218 ? -11.43 28.939 4.513 1 98.08 218 ALA B C 1
ATOM 3920 O O . ALA B 1 218 ? -12.659 28.922 4.622 1 98.08 218 ALA B O 1
ATOM 3921 N N . VAL B 1 219 ? -10.726 27.847 4.514 1 98.07 219 VAL B N 1
ATOM 3922 C CA . VAL B 1 219 ? -11.35 26.531 4.606 1 98.07 219 VAL B CA 1
ATOM 3923 C C . VAL B 1 219 ? -11.927 26.33 6.006 1 98.07 219 VAL B C 1
ATOM 3925 O O . VAL B 1 219 ? -12.977 25.703 6.167 1 98.07 219 VAL B O 1
ATOM 3928 N N . SER B 1 220 ? -11.199 26.81 7.02 1 97.32 220 SER B N 1
ATOM 3929 C CA . SER B 1 220 ? -11.713 26.736 8.384 1 97.32 220 SER B CA 1
ATOM 3930 C C . SER B 1 220 ? -13.045 27.468 8.513 1 97.32 220 SER B C 1
ATOM 3932 O O . SER B 1 220 ? -13.956 26.994 9.194 1 97.32 220 SER B O 1
ATOM 3934 N N . LEU B 1 221 ? -13.137 28.629 7.887 1 96.19 221 LEU B N 1
ATOM 3935 C CA . LEU B 1 221 ? -14.401 29.358 7.86 1 96.19 221 LEU B CA 1
ATOM 3936 C C . LEU B 1 221 ? -15.455 28.59 7.07 1 96.19 221 LEU B C 1
ATOM 3938 O O . LEU B 1 221 ? -16.637 28.614 7.418 1 96.19 221 LEU B O 1
ATOM 3942 N N . GLY B 1 222 ? -15.002 27.974 5.997 1 96.71 222 GLY B N 1
ATOM 3943 C CA . GLY B 1 222 ? -15.906 27.152 5.209 1 96.71 222 GLY B CA 1
ATOM 3944 C C . GLY B 1 222 ? -16.525 26.016 6.002 1 96.71 222 GLY B C 1
ATOM 3945 O O . GLY B 1 222 ? -17.692 25.674 5.798 1 96.71 222 GLY B O 1
ATOM 3946 N N . LEU B 1 223 ? -15.751 25.452 6.877 1 95.93 223 LEU B N 1
ATOM 3947 C CA . LEU B 1 223 ? -16.261 24.369 7.711 1 95.93 223 LEU B CA 1
ATOM 3948 C C . LEU B 1 223 ? -17.396 24.859 8.604 1 95.93 223 LEU B C 1
ATOM 3950 O O . LEU B 1 223 ? -18.332 24.11 8.894 1 95.93 223 LEU B O 1
ATOM 3954 N N . PHE B 1 224 ? -17.316 26.066 9.085 1 94.28 224 PHE B N 1
ATOM 3955 C CA . PHE B 1 224 ? -18.377 26.669 9.883 1 94.28 224 PHE B CA 1
ATOM 3956 C C . PHE B 1 224 ? -19.598 26.967 9.022 1 94.28 224 PHE B C 1
ATOM 3958 O O . PHE B 1 224 ? -20.728 26.662 9.41 1 94.28 224 PHE B O 1
ATOM 3965 N N . LEU B 1 225 ? -19.404 27.482 7.821 1 95.02 225 LEU B N 1
ATOM 3966 C CA . LEU B 1 225 ? -20.484 27.968 6.969 1 95.02 225 LEU B CA 1
ATOM 3967 C C . LEU B 1 225 ? -21.216 26.808 6.303 1 95.02 225 LEU B C 1
ATOM 3969 O O . LEU B 1 225 ? -22.434 26.862 6.115 1 95.02 225 LEU B O 1
ATOM 3973 N N . LEU B 1 226 ? -20.456 25.768 5.995 1 91.43 226 LEU B N 1
ATOM 3974 C CA . LEU B 1 226 ? -21.02 24.711 5.162 1 91.43 226 LEU B CA 1
ATOM 3975 C C . LEU B 1 226 ? -21.122 23.403 5.939 1 91.43 226 LEU B C 1
ATOM 3977 O O . LEU B 1 226 ? -21.707 22.432 5.453 1 91.43 226 LEU B O 1
ATOM 3981 N N . GLY B 1 227 ? -20.504 23.45 7.085 1 86.05 227 GLY B N 1
ATOM 3982 C CA . GLY B 1 227 ? -20.534 22.252 7.909 1 86.05 227 GLY B CA 1
ATOM 3983 C C . GLY B 1 227 ? -21.348 22.421 9.178 1 86.05 227 GLY B C 1
ATOM 3984 O O . GLY B 1 227 ? -22.194 23.313 9.264 1 86.05 227 GLY B O 1
ATOM 3985 N N . GLU B 1 228 ? -21.153 21.526 10.149 1 84.97 228 GLU B N 1
ATOM 3986 C CA . GLU B 1 228 ? -21.952 21.493 11.37 1 84.97 228 GLU B CA 1
ATOM 3987 C C . GLU B 1 228 ? -21.19 22.101 12.544 1 84.97 228 GLU B C 1
ATOM 3989 O O . GLU B 1 228 ? -21.561 21.901 13.703 1 84.97 228 GLU B O 1
ATOM 3994 N N . ALA B 1 229 ? -20.083 22.791 12.236 1 90.38 229 ALA B N 1
ATOM 3995 C CA . ALA B 1 229 ? -19.333 23.429 13.315 1 90.38 229 ALA B CA 1
ATOM 3996 C C . ALA B 1 229 ? -20.122 24.585 13.922 1 90.38 229 ALA B C 1
ATOM 3998 O O . ALA B 1 229 ? -20.8 25.326 13.206 1 90.38 229 ALA B O 1
ATOM 3999 N N . GLY B 1 230 ? -20.093 24.774 15.201 1 91.77 230 GLY B N 1
ATOM 4000 C CA . GLY B 1 230 ? -20.88 25.771 15.91 1 91.77 230 GLY B CA 1
ATOM 4001 C C . GLY B 1 230 ? -20.139 27.078 16.12 1 91.77 230 GLY B C 1
ATOM 4002 O O . GLY B 1 230 ? -19.032 27.259 15.609 1 91.77 230 GLY B O 1
ATOM 4003 N N . TYR B 1 231 ? -20.754 27.992 16.836 1 93.75 231 TYR B N 1
ATOM 4004 C CA . TYR B 1 231 ? -20.212 29.326 17.068 1 93.75 231 TYR B CA 1
ATOM 4005 C C . TYR B 1 231 ? -18.968 29.265 17.946 1 93.75 231 TYR B C 1
ATOM 4007 O O . TYR B 1 231 ? -18.064 30.093 17.81 1 93.75 231 TYR B O 1
ATOM 4015 N N . GLU B 1 232 ? -18.915 28.263 18.854 1 94.83 232 GLU B N 1
ATOM 4016 C CA . GLU B 1 232 ? -17.702 28.076 19.644 1 94.83 232 GLU B CA 1
ATOM 4017 C C . GLU B 1 232 ? -16.507 27.752 18.752 1 94.83 232 GLU B C 1
ATOM 4019 O O . GLU B 1 232 ? -15.409 28.271 18.963 1 94.83 232 GLU B O 1
ATOM 4024 N N . TYR B 1 233 ?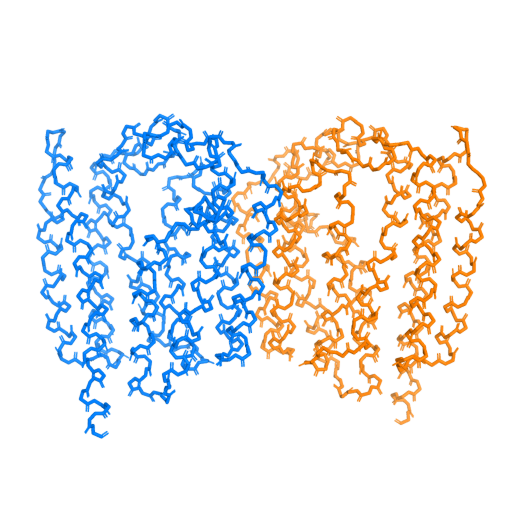 -16.799 26.899 17.786 1 96.38 233 TYR B N 1
ATOM 4025 C CA . TYR B 1 233 ? -15.775 26.594 16.793 1 96.38 233 TYR B CA 1
ATOM 4026 C C . TYR B 1 233 ? -15.331 27.856 16.063 1 96.38 233 TYR B C 1
ATOM 4028 O O . TYR B 1 233 ? -14.133 28.084 15.875 1 96.38 233 TYR B O 1
ATOM 4036 N N . LEU B 1 234 ? -16.299 28.649 15.604 1 96.55 234 LEU B N 1
ATOM 4037 C CA . LEU B 1 234 ? -15.979 29.863 14.861 1 96.55 234 LEU B CA 1
ATOM 4038 C C . LEU B 1 234 ? -15.086 30.785 15.685 1 96.55 234 LEU B C 1
ATOM 4040 O O . LEU B 1 234 ? -14.127 31.357 15.163 1 96.55 234 LEU B O 1
ATOM 4044 N N . ALA B 1 235 ? -15.352 30.961 16.951 1 96.84 235 ALA B N 1
ATOM 4045 C CA . ALA B 1 235 ? -14.578 31.829 17.834 1 96.84 235 ALA B CA 1
ATOM 4046 C C . ALA B 1 235 ? -13.143 31.328 17.977 1 96.84 235 ALA B C 1
ATOM 4048 O O . ALA B 1 235 ? -12.192 32.099 17.832 1 96.84 235 ALA B O 1
ATOM 4049 N N . VAL B 1 236 ? -13.04 30.044 18.283 1 96.97 236 VAL B N 1
ATOM 4050 C CA . VAL B 1 236 ? -11.716 29.464 18.48 1 96.97 236 VAL B CA 1
ATOM 4051 C C . VAL B 1 236 ? -10.931 29.511 17.171 1 96.97 236 VAL B C 1
ATOM 4053 O O . VAL B 1 236 ? -9.751 29.871 17.161 1 96.97 236 VAL B O 1
ATOM 4056 N N . ALA B 1 237 ? -11.613 29.147 16.067 1 97.16 237 ALA B N 1
ATOM 4057 C CA . ALA B 1 237 ? -10.964 29.179 14.759 1 97.16 237 ALA B CA 1
ATOM 4058 C C . ALA B 1 237 ? -10.488 30.588 14.417 1 97.16 237 ALA B C 1
ATOM 4060 O O . ALA B 1 237 ? -9.393 30.765 13.877 1 97.16 237 ALA B O 1
ATOM 4061 N N . ALA B 1 238 ? -11.265 31.588 14.723 1 97.47 238 ALA B N 1
ATOM 4062 C CA . ALA B 1 238 ? -10.901 32.975 14.444 1 97.47 238 ALA B CA 1
ATOM 4063 C C . ALA B 1 238 ? -9.654 33.382 15.222 1 97.47 238 ALA B C 1
ATOM 4065 O O . ALA B 1 238 ? -8.745 34.007 14.67 1 97.47 238 ALA B O 1
ATOM 4066 N N . VAL B 1 239 ? -9.607 32.995 16.452 1 97.69 239 VAL B N 1
ATOM 4067 C CA . VAL B 1 239 ? -8.499 33.387 17.316 1 97.69 239 VAL B CA 1
ATOM 4068 C C . VAL B 1 239 ? -7.215 32.702 16.854 1 97.69 239 VAL B C 1
ATOM 4070 O O . VAL B 1 239 ? -6.184 33.355 16.679 1 97.69 239 VAL B O 1
ATOM 4073 N N . VAL B 1 240 ? -7.298 31.395 16.63 1 97.32 240 VAL B N 1
ATOM 4074 C CA . VAL B 1 240 ? -6.076 30.661 16.318 1 97.32 240 VAL B CA 1
ATOM 4075 C C . VAL B 1 240 ? -5.599 31.023 14.913 1 97.32 240 VAL B C 1
ATOM 4077 O O . VAL B 1 240 ? -4.395 31.082 14.656 1 97.32 240 VAL B O 1
ATOM 4080 N N . CYS B 1 241 ? -6.541 31.231 13.973 1 97.59 241 CYS B N 1
ATOM 4081 C CA . CYS B 1 241 ? -6.149 31.655 12.633 1 97.59 241 CYS B CA 1
ATOM 4082 C C . CYS B 1 241 ? -5.497 33.032 12.666 1 97.59 241 CYS B C 1
ATOM 4084 O O . CYS B 1 241 ? -4.527 33.282 11.948 1 97.59 241 CYS B O 1
ATOM 4086 N N . PHE B 1 242 ? -6.036 33.943 13.466 1 97.71 242 PHE B N 1
ATOM 4087 C CA . PHE B 1 242 ? -5.459 35.275 13.599 1 97.71 242 PHE B CA 1
ATOM 4088 C C . PHE B 1 242 ? -4.043 35.199 14.156 1 97.71 242 PHE B C 1
ATOM 4090 O O . PHE B 1 242 ? -3.128 35.837 13.63 1 97.71 242 PHE B O 1
ATOM 4097 N N . MET B 1 243 ? -3.86 34.428 15.203 1 98.22 243 MET B N 1
ATOM 4098 C CA . MET B 1 243 ? -2.545 34.273 15.817 1 98.22 243 MET B CA 1
ATOM 4099 C C . MET B 1 243 ? -1.543 33.699 14.821 1 98.22 243 MET B C 1
ATOM 4101 O O . MET B 1 243 ? -0.406 34.167 14.738 1 98.22 243 MET B O 1
ATOM 4105 N N . TRP B 1 244 ? -1.991 32.676 14.098 1 98.54 244 TRP B N 1
ATOM 4106 C CA . TRP B 1 244 ? -1.109 32.031 13.13 1 98.54 244 TRP B CA 1
ATOM 4107 C C . TRP B 1 244 ? -0.74 32.992 12.005 1 98.54 244 TRP B C 1
ATOM 4109 O O . TRP B 1 244 ? 0.414 33.039 11.574 1 98.54 244 TRP B O 1
ATOM 4119 N N . THR B 1 245 ? -1.697 33.802 11.518 1 98.47 245 THR B N 1
ATOM 4120 C CA . THR B 1 245 ? -1.445 34.794 10.48 1 98.47 245 THR B CA 1
ATOM 4121 C C . THR B 1 245 ? -0.463 35.854 10.972 1 98.47 245 THR B C 1
ATOM 4123 O O . THR B 1 245 ? 0.479 36.212 10.262 1 98.47 245 THR B O 1
ATOM 4126 N N . LYS B 1 246 ? -0.639 36.336 12.183 1 98.29 246 LYS B N 1
ATOM 4127 C CA . LYS B 1 246 ? 0.207 37.378 12.756 1 98.29 246 LYS B CA 1
ATOM 4128 C C . LYS B 1 246 ? 1.665 36.93 12.817 1 98.29 246 LYS B C 1
ATOM 4130 O O . LYS B 1 246 ? 2.566 37.678 12.43 1 98.29 246 LYS B O 1
ATOM 4135 N N . VAL B 1 247 ? 1.872 35.695 13.241 1 98.48 247 VAL B N 1
ATOM 4136 C CA . VAL B 1 247 ? 3.242 35.221 13.404 1 98.48 247 VAL B CA 1
ATOM 4137 C C . VAL B 1 247 ? 3.847 34.909 12.037 1 98.48 247 VAL B C 1
ATOM 4139 O O . VAL B 1 247 ? 5.023 35.187 11.794 1 98.48 247 VAL B O 1
ATOM 4142 N N . THR B 1 248 ? 3.071 34.383 11.121 1 98.58 248 THR B N 1
ATOM 4143 C CA . THR B 1 248 ? 3.572 33.935 9.826 1 98.58 248 THR B CA 1
ATOM 4144 C C . THR B 1 248 ? 3.913 35.127 8.936 1 98.58 248 THR B C 1
ATOM 4146 O O . THR B 1 248 ? 4.831 35.055 8.117 1 98.58 248 THR B O 1
ATOM 4149 N N . PHE B 1 249 ? 3.28 36.272 9.099 1 98.51 249 PHE B N 1
ATOM 4150 C CA . PHE B 1 249 ? 3.444 37.403 8.194 1 98.51 249 PHE B CA 1
ATOM 4151 C C . PHE B 1 249 ? 4.538 38.341 8.692 1 98.51 249 PHE B C 1
ATOM 4153 O O . PHE B 1 249 ? 4.832 39.354 8.054 1 98.51 249 PHE B O 1
ATOM 4160 N N . ARG B 1 250 ? 5.174 37.965 9.755 1 98.13 250 ARG B N 1
ATOM 4161 C CA . ARG B 1 250 ? 6.345 38.728 10.174 1 98.13 250 ARG B CA 1
ATOM 4162 C C . ARG B 1 250 ? 7.48 38.587 9.165 1 98.13 250 ARG B C 1
ATOM 4164 O O . ARG B 1 250 ? 7.675 37.516 8.588 1 98.13 250 ARG B O 1
ATOM 4171 N N . SER B 1 251 ? 8.28 39.63 8.967 1 96.99 251 SER B N 1
ATOM 4172 C CA . SER B 1 251 ? 9.387 39.629 8.017 1 96.99 251 SER B CA 1
ATOM 4173 C C . SER B 1 251 ? 10.525 38.733 8.496 1 96.99 251 SER B C 1
ATOM 4175 O O . SER B 1 251 ? 10.783 38.637 9.697 1 96.99 251 SER B O 1
ATOM 4177 N N . ILE B 1 252 ? 11.119 38.134 7.481 1 97.15 252 ILE B N 1
ATOM 4178 C CA . ILE B 1 252 ? 12.219 37.254 7.859 1 97.15 252 ILE B CA 1
ATOM 4179 C C . ILE B 1 252 ? 13.479 37.643 7.09 1 97.15 252 ILE B C 1
ATOM 4181 O O . ILE B 1 252 ? 13.398 38.245 6.017 1 97.15 252 ILE B O 1
ATOM 4185 N N . ASP B 1 253 ? 14.629 37.417 7.714 1 95.28 253 ASP B N 1
ATOM 4186 C CA . ASP B 1 253 ? 15.948 37.507 7.095 1 95.28 253 ASP B CA 1
ATOM 4187 C C . ASP B 1 253 ? 16.873 36.406 7.61 1 95.28 253 ASP B C 1
ATOM 4189 O O . ASP B 1 253 ? 16.426 35.484 8.297 1 95.28 253 ASP B O 1
ATOM 4193 N N . ASP B 1 254 ? 18.117 36.42 7.186 1 93.35 254 ASP B N 1
ATOM 4194 C CA . ASP B 1 254 ? 19.069 35.354 7.481 1 93.35 254 ASP B CA 1
ATOM 4195 C C . ASP B 1 254 ? 19.402 35.312 8.971 1 93.35 254 ASP B C 1
ATOM 4197 O O . ASP B 1 254 ? 19.9 34.302 9.473 1 93.35 254 ASP B O 1
ATOM 4201 N N . GLU B 1 255 ? 19.067 36.342 9.715 1 95.34 255 GLU B N 1
ATOM 4202 C CA . GLU B 1 255 ? 19.449 36.422 11.122 1 95.34 255 GLU B CA 1
ATOM 4203 C C . GLU B 1 255 ? 18.318 35.942 12.028 1 95.34 255 GLU B C 1
ATOM 4205 O O . GLU B 1 255 ? 18.565 35.46 13.135 1 95.34 255 GLU B O 1
ATOM 4210 N N . ASN B 1 256 ? 17.08 36.016 11.544 1 97.18 256 ASN B N 1
ATOM 4211 C CA . ASN B 1 256 ? 15.988 35.771 12.48 1 97.18 256 ASN B CA 1
ATOM 4212 C C . ASN B 1 256 ? 15.117 34.601 12.032 1 97.18 256 ASN B C 1
ATOM 4214 O O . ASN B 1 256 ? 14.185 34.21 12.736 1 97.18 256 ASN B O 1
ATOM 4218 N N . TYR B 1 257 ? 15.357 33.967 10.903 1 97.1 257 TYR B N 1
ATOM 4219 C CA . TYR B 1 257 ? 14.428 32.998 10.333 1 97.1 257 TYR B CA 1
ATOM 4220 C C . TYR B 1 257 ? 14.297 31.775 11.232 1 97.1 257 TYR B C 1
ATOM 4222 O O . TYR B 1 257 ? 13.24 31.141 11.277 1 97.1 257 TYR B O 1
ATOM 4230 N N . VAL B 1 258 ? 15.344 31.423 11.972 1 97.53 258 VAL B N 1
ATOM 4231 C CA . VAL B 1 258 ? 15.288 30.256 12.845 1 97.53 258 VAL B CA 1
ATOM 4232 C C . VAL B 1 258 ? 14.307 30.512 13.987 1 97.53 258 VAL B C 1
ATOM 4234 O O . VAL B 1 258 ? 13.411 29.702 14.238 1 97.53 258 VAL B O 1
ATOM 4237 N N . ALA B 1 259 ? 14.46 31.637 14.672 1 97.79 259 ALA B N 1
ATOM 4238 C CA . ALA B 1 259 ? 13.56 31.996 15.765 1 97.79 259 ALA B CA 1
ATOM 4239 C C . ALA B 1 259 ? 12.125 32.149 15.267 1 97.79 259 ALA B C 1
ATOM 4241 O O . ALA B 1 259 ? 11.18 31.731 15.941 1 97.79 259 ALA B O 1
ATOM 4242 N N . TRP B 1 260 ? 11.992 32.775 14.169 1 98.24 260 TRP B N 1
ATOM 4243 C CA . TRP B 1 260 ? 10.69 32.955 13.537 1 98.24 260 TRP B CA 1
ATOM 4244 C C . TRP B 1 260 ? 10.033 31.609 13.249 1 98.24 260 TRP B C 1
ATOM 4246 O O . TRP B 1 260 ? 8.859 31.404 13.564 1 98.24 260 TRP B O 1
ATOM 4256 N N . SER B 1 261 ? 10.768 30.703 12.638 1 98.34 261 SER B N 1
ATOM 4257 C CA . SER B 1 261 ? 10.208 29.41 12.258 1 98.34 261 SER B CA 1
ATOM 4258 C C . SER B 1 261 ? 9.799 28.603 13.485 1 98.34 261 SER B C 1
ATOM 4260 O O . SER B 1 261 ? 8.795 27.887 13.457 1 98.34 261 SER B O 1
ATOM 4262 N N . LYS B 1 262 ? 10.479 28.646 14.544 1 98.18 262 LYS B N 1
ATOM 4263 C CA . LYS B 1 262 ? 10.096 27.984 15.788 1 98.18 262 LYS B CA 1
ATOM 4264 C C . LYS B 1 262 ? 8.787 28.549 16.331 1 98.18 262 LYS B C 1
ATOM 4266 O O . LYS B 1 262 ? 7.961 27.809 16.869 1 98.18 262 LYS B O 1
ATOM 4271 N N . SER B 1 263 ? 8.636 29.858 16.228 1 98.37 263 SER B N 1
ATOM 4272 C CA . SER B 1 263 ? 7.397 30.497 16.662 1 98.37 263 SER B CA 1
ATOM 4273 C C . SER B 1 263 ? 6.211 30.025 15.828 1 98.37 263 SER B C 1
ATOM 4275 O O . SER B 1 263 ? 5.134 29.758 16.366 1 98.37 263 SER B O 1
ATOM 4277 N N . VAL B 1 264 ? 6.393 29.966 14.527 1 98.5 264 VAL B N 1
ATOM 4278 C CA . VAL B 1 264 ? 5.336 29.494 13.639 1 98.5 264 VAL B CA 1
ATOM 4279 C C . VAL B 1 264 ? 4.975 28.052 13.986 1 98.5 264 VAL B C 1
ATOM 4281 O O . VAL B 1 264 ? 3.796 27.692 14.022 1 98.5 264 VAL B O 1
ATOM 4284 N N . PHE B 1 265 ? 5.965 27.225 14.212 1 98.03 265 PHE B N 1
ATOM 4285 C CA . PHE B 1 265 ? 5.76 25.831 14.584 1 98.03 265 PHE B CA 1
ATOM 4286 C C . PHE B 1 265 ? 4.919 25.727 15.851 1 98.03 265 PHE B C 1
ATOM 4288 O O . PHE B 1 265 ? 3.951 24.965 15.9 1 98.03 265 PHE B O 1
ATOM 4295 N N . LYS B 1 266 ? 5.22 26.466 16.882 1 97.85 266 LYS B N 1
ATOM 4296 C CA . LYS B 1 266 ? 4.507 26.437 18.155 1 97.85 266 LYS B CA 1
ATOM 4297 C C . LYS B 1 266 ? 3.047 26.844 17.977 1 97.85 266 LYS B C 1
ATOM 4299 O O . LYS B 1 266 ? 2.148 26.205 18.526 1 97.85 266 LYS B O 1
ATOM 4304 N N . VAL B 1 267 ? 2.822 27.874 17.261 1 98.12 267 VAL B N 1
ATOM 4305 C CA . VAL B 1 267 ? 1.457 28.346 17.051 1 98.12 267 VAL B CA 1
ATOM 4306 C C . VAL B 1 267 ? 0.68 27.327 16.222 1 98.12 267 VAL B C 1
ATOM 4308 O O . VAL B 1 267 ? -0.521 27.135 16.43 1 98.12 267 VAL B O 1
ATOM 4311 N N . SER B 1 268 ? 1.397 26.7 15.23 1 97.99 268 SER B N 1
ATOM 4312 C CA . SER B 1 268 ? 0.723 25.677 14.436 1 97.99 268 SER B CA 1
ATOM 4313 C C . SER B 1 268 ? 0.209 24.543 15.317 1 97.99 268 SER B C 1
ATOM 4315 O O . SER B 1 268 ? -0.853 23.976 15.051 1 97.99 268 SER B O 1
ATOM 4317 N N . LEU B 1 269 ? 0.911 24.159 16.311 1 96.48 269 LEU B N 1
ATOM 4318 C CA . LEU B 1 269 ? 0.458 23.138 17.251 1 96.48 269 LEU B CA 1
ATOM 4319 C C . LEU B 1 269 ? -0.77 23.613 18.019 1 96.48 269 LEU B C 1
ATOM 4321 O O . LEU B 1 269 ? -1.702 22.839 18.249 1 96.48 269 LEU B O 1
ATOM 4325 N N . LEU B 1 270 ? -0.766 24.853 18.375 1 96.3 270 LEU B N 1
ATOM 4326 C CA . LEU B 1 270 ? -1.911 25.437 19.065 1 96.3 270 LEU B CA 1
ATOM 4327 C C . LEU B 1 270 ? -3.144 25.435 18.168 1 96.3 270 LEU B C 1
ATOM 4329 O O . LEU B 1 270 ? -4.265 25.245 18.647 1 96.3 270 LEU B O 1
ATOM 4333 N N . VAL B 1 271 ? -2.933 25.679 16.93 1 97.48 271 VAL B N 1
ATOM 4334 C CA . VAL B 1 271 ? -4.025 25.698 15.961 1 97.48 271 VAL B CA 1
ATOM 4335 C C . VAL B 1 271 ? -4.694 24.327 15.91 1 97.48 271 VAL B C 1
ATOM 4337 O O . VAL B 1 271 ? -5.917 24.221 16.031 1 97.48 271 VAL B O 1
ATOM 4340 N N . VAL B 1 272 ? -3.909 23.273 15.741 1 95.21 272 VAL B N 1
ATOM 4341 C CA . VAL B 1 272 ? -4.47 21.933 15.612 1 95.21 272 VAL B CA 1
ATOM 4342 C C .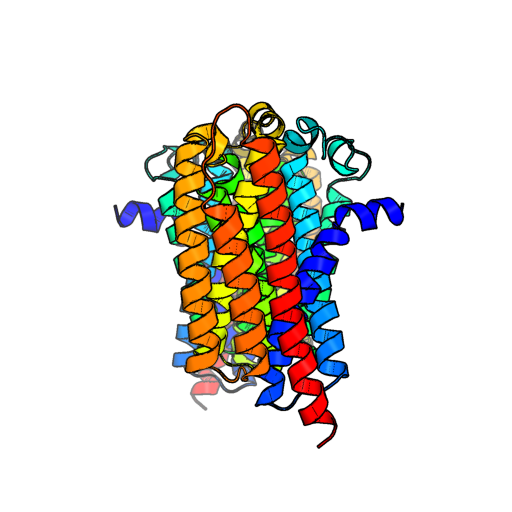 VAL B 1 272 ? -5.124 21.518 16.928 1 95.21 272 VAL B C 1
ATOM 4344 O O . VAL B 1 272 ? -6.198 20.911 16.931 1 95.21 272 VAL B O 1
ATOM 4347 N N . MET B 1 273 ? -4.528 21.829 18.037 1 95.33 273 MET B N 1
ATOM 4348 C CA . MET B 1 273 ? -5.091 21.503 19.344 1 95.33 273 MET B CA 1
ATOM 4349 C C . MET B 1 273 ? -6.377 22.283 19.593 1 95.33 273 MET B C 1
ATOM 4351 O O . MET B 1 273 ? -7.343 21.741 20.133 1 95.33 273 MET B O 1
ATOM 4355 N N . GLY B 1 274 ? -6.335 23.572 19.264 1 96.28 274 GLY B N 1
ATOM 4356 C CA . GLY B 1 274 ? -7.516 24.403 19.433 1 96.28 274 GLY B CA 1
ATOM 4357 C C . GLY B 1 274 ? -8.7 23.93 18.612 1 96.28 274 GLY B C 1
ATOM 4358 O O . GLY B 1 274 ? -9.8 23.758 19.141 1 96.28 274 GLY B O 1
ATOM 4359 N N . ILE B 1 275 ? -8.43 23.674 17.312 1 96.07 275 ILE B N 1
ATOM 4360 C CA . ILE B 1 275 ? -9.482 23.237 16.4 1 96.07 275 ILE B CA 1
ATOM 4361 C C . ILE B 1 275 ? -10.02 21.879 16.847 1 96.07 275 ILE B C 1
ATOM 4363 O O . ILE B 1 275 ? -11.234 21.675 16.907 1 96.07 275 ILE B O 1
ATOM 4367 N N . SER B 1 276 ? -9.157 20.91 17.166 1 95.06 276 SER B N 1
ATOM 4368 C CA . SER B 1 276 ? -9.57 19.576 17.591 1 95.06 276 SER B CA 1
ATOM 4369 C C . SER B 1 276 ? -10.3 19.623 18.929 1 95.06 276 SER B C 1
ATOM 4371 O O . SER B 1 276 ? -11.306 18.936 19.117 1 95.06 276 SER B O 1
ATOM 4373 N N . GLY B 1 277 ? -9.84 20.441 19.869 1 94.38 277 GLY B N 1
ATOM 4374 C CA . GLY B 1 277 ? -10.445 20.568 21.185 1 94.38 277 GLY B CA 1
ATOM 4375 C C . GLY B 1 277 ? -11.862 21.108 21.141 1 94.38 277 GLY B C 1
ATOM 4376 O O . GLY B 1 277 ? -12.753 20.581 21.811 1 94.38 277 GLY B O 1
ATOM 4377 N N . VAL B 1 278 ? -12.032 22.155 20.36 1 95.35 278 VAL B N 1
ATOM 4378 C CA . VAL B 1 278 ? -13.341 22.8 20.339 1 95.35 278 VAL B CA 1
ATOM 4379 C C . VAL B 1 278 ? -14.368 21.866 19.701 1 95.35 278 VAL B C 1
ATOM 4381 O O . VAL B 1 278 ? -15.534 21.85 20.101 1 95.35 278 VAL B O 1
ATOM 4384 N N . LEU B 1 279 ? -13.968 21.077 18.716 1 92.96 279 LEU B N 1
ATOM 4385 C CA . LEU B 1 279 ? -14.886 20.115 18.115 1 92.96 279 LEU B CA 1
ATOM 4386 C C . LEU B 1 279 ? -15.307 19.058 19.13 1 92.96 279 LEU B C 1
ATOM 4388 O O . LEU B 1 279 ? -16.432 18.554 19.078 1 92.96 279 LEU B O 1
ATOM 4392 N N . GLY B 1 280 ? -14.453 18.689 20.065 1 89.55 280 GLY B N 1
ATOM 4393 C CA . GLY B 1 280 ? -14.788 17.796 21.163 1 89.55 280 GLY B CA 1
ATOM 4394 C C . GLY B 1 280 ? -15.717 18.426 22.183 1 89.55 280 GLY B C 1
ATOM 4395 O O . GLY B 1 280 ? -16.685 17.8 22.62 1 89.55 280 GLY B O 1
ATOM 4396 N N . VAL B 1 281 ? -15.471 19.638 22.546 1 85.92 281 VAL B N 1
ATOM 4397 C CA . VAL B 1 281 ? -16.233 20.373 23.55 1 85.92 281 VAL B CA 1
ATOM 4398 C C . VAL B 1 281 ? -17.664 20.586 23.06 1 85.92 281 VAL B C 1
ATOM 4400 O O . VAL B 1 281 ? -18.61 20.538 23.849 1 85.92 281 VAL B O 1
ATOM 4403 N N . GLU B 1 282 ? -17.776 20.826 21.79 1 87.31 282 GLU B N 1
ATOM 4404 C CA . GLU B 1 282 ? -19.099 21.064 21.22 1 87.31 282 GLU B CA 1
ATOM 4405 C C . GLU B 1 282 ? -20.001 19.845 21.39 1 87.31 282 GLU B C 1
ATOM 4407 O O . GLU B 1 282 ? -21.225 19.953 21.296 1 87.31 282 GLU B O 1
ATOM 4412 N N . LEU B 1 283 ? -19.431 18.706 21.563 1 79.23 283 LEU B N 1
ATOM 4413 C CA . LEU B 1 283 ? -20.222 17.491 21.724 1 79.23 283 LEU B CA 1
ATOM 4414 C C . LEU B 1 283 ? -20.745 17.368 23.151 1 79.23 283 LEU B C 1
ATOM 4416 O O . LEU B 1 283 ? -21.687 16.616 23.409 1 79.23 283 LEU B O 1
ATOM 4420 N N . LEU B 1 284 ? -20.082 17.95 24.193 1 66.6 284 LEU B N 1
ATOM 4421 C CA . LEU B 1 284 ? -20.469 17.837 25.596 1 66.6 284 LEU B CA 1
ATOM 4422 C C . LEU B 1 284 ? -21.899 18.325 25.806 1 66.6 284 LEU B C 1
ATOM 4424 O O . LEU B 1 284 ? -22.684 17.678 26.503 1 66.6 284 LEU B O 1
ATOM 4428 N N . PRO B 1 285 ? -22.322 19.514 25.345 1 57.99 285 PRO B N 1
ATOM 4429 C CA . PRO B 1 285 ? -23.726 19.885 25.538 1 57.99 285 PRO B CA 1
ATOM 4430 C C . PRO B 1 285 ? -24.69 18.938 24.826 1 57.99 285 PRO B C 1
ATOM 4432 O O . PRO B 1 285 ? -25.831 18.77 25.263 1 57.99 285 PRO B O 1
ATOM 4435 N N . LEU B 1 286 ? -24.351 18.368 23.677 1 46.22 286 LEU B N 1
ATOM 4436 C CA . LEU B 1 286 ? -25.177 17.41 22.949 1 46.22 286 LEU B CA 1
ATOM 4437 C C . LEU B 1 286 ? -25.345 16.121 23.747 1 46.22 286 LEU B C 1
ATOM 4439 O O . LEU B 1 286 ? -26.346 15.417 23.594 1 46.22 286 LEU B O 1
ATOM 4443 N N . ALA B 1 287 ? -24.388 15.666 24.348 1 48.19 287 ALA B N 1
ATOM 4444 C CA . ALA B 1 287 ? -24.49 14.507 25.23 1 48.19 287 ALA B CA 1
ATOM 4445 C C . ALA B 1 287 ? -25.319 14.833 26.47 1 48.19 287 ALA B C 1
ATOM 4447 O O . ALA B 1 287 ? -25.676 13.937 27.238 1 48.19 287 ALA B O 1
ATOM 4448 N N . LEU B 1 288 ? -25.313 16.041 27.05 1 36.65 288 LEU B N 1
ATOM 4449 C CA . LEU B 1 288 ? -26.08 16.488 28.208 1 36.65 288 LEU B CA 1
ATOM 4450 C C . LEU B 1 288 ? -27.508 16.844 27.809 1 36.65 288 LEU B C 1
ATOM 4452 O O . LEU B 1 288 ? -28.342 17.138 28.669 1 36.65 288 LEU B O 1
ATOM 4456 N N . VAL B 1 289 ? -27.711 16.944 26.566 1 33.42 289 VAL B N 1
ATOM 4457 C CA . VAL B 1 289 ? -29.133 17.078 26.269 1 33.42 289 VAL B CA 1
ATOM 4458 C C . VAL B 1 289 ? -29.703 15.723 25.853 1 33.42 289 VAL B C 1
ATOM 4460 O O . VAL B 1 289 ? -29.094 15.004 25.058 1 33.42 289 VAL B O 1
#

Radius of gyration: 26.26 Å; Cα contacts (8 Å, |Δi|>4): 921; chains: 2; bounding box: 55×77×55 Å